Protein AF-0000000066671070 (afdb_homodimer)

Nearest PDB structures (foldseek):
  2g7l-assembly1_A-2  TM=8.120E-01  e=1.135E-11  Streptomyces coelicolor
  2hxo-assembly1_B  TM=8.431E-01  e=1.294E-08  Streptomyces coelicolor A3(2)
  3bqy-assembly1_A-2  TM=8.444E-01  e=3.445E-08  Streptomyces coelicolor A3(2)
  2hxo-assembly1_A  TM=8.166E-01  e=6.616E-08  Streptomyces coelicolor A3(2)
  5yej-assembly2_B  TM=8.588E-01  e=3.818E-06  Mycolicibacterium smegmatis MC2 155

Radius of gyration: 25.03 Å; Cα contacts (8 Å, |Δi|>4): 519; chains: 2; bounding box: 73×74×79 Å

Organism: Nocardia brasiliensis (strain ATCC 700358 / HUJEG-1) (NCBI:txid1133849)

Structure (mmCIF, N/CA/C/O backbone):
data_AF-0000000066671070-model_v1
#
loop_
_entity.id
_entity.type
_entity.pdbx_description
1 polymer 'TetR family transcriptional regulator'
#
loop_
_atom_site.group_PDB
_atom_site.id
_atom_site.type_symbol
_atom_site.label_atom_id
_atom_site.label_alt_id
_atom_site.label_comp_id
_atom_site.label_asym_id
_atom_site.label_entity_id
_atom_site.label_seq_id
_atom_site.pdbx_PDB_ins_code
_atom_site.Cartn_x
_atom_site.Cartn_y
_atom_site.Cartn_z
_atom_site.occupancy
_atom_site.B_iso_or_equiv
_atom_site.auth_seq_id
_atom_site.auth_comp_id
_atom_site.auth_asym_id
_atom_site.auth_atom_id
_atom_site.pdbx_PDB_model_num
ATOM 1 N N . MET A 1 1 ? -42.188 49.344 -19.531 1 42 1 MET A N 1
ATOM 2 C CA . MET A 1 1 ? -42.5 47.938 -19.25 1 42 1 MET A CA 1
ATOM 3 C C . MET A 1 1 ? -41.562 47.375 -18.188 1 42 1 MET A C 1
ATOM 5 O O . MET A 1 1 ? -40.344 47.281 -18.422 1 42 1 MET A O 1
ATOM 9 N N . ASN A 1 2 ? -41.812 47.438 -16.828 1 44.19 2 ASN A N 1
ATOM 10 C CA . ASN A 1 2 ? -41.125 47 -15.617 1 44.19 2 ASN A CA 1
ATOM 11 C C . ASN A 1 2 ? -40.875 45.5 -15.633 1 44.19 2 ASN A C 1
ATOM 13 O O . ASN A 1 2 ? -41.781 44.719 -15.812 1 44.19 2 ASN A O 1
ATOM 17 N N . GLU A 1 3 ? -39.688 44.969 -16.031 1 51.31 3 GLU A N 1
ATOM 18 C CA . GLU A 1 3 ? -39.312 43.594 -15.945 1 51.31 3 GLU A CA 1
ATOM 19 C C . GLU A 1 3 ? -39.625 43 -14.57 1 51.31 3 GLU A C 1
ATOM 21 O O . GLU A 1 3 ? -39.25 43.594 -13.547 1 51.31 3 GLU A O 1
ATOM 26 N N . ALA A 1 4 ? -40.688 42.25 -14.422 1 55.59 4 ALA A N 1
ATOM 27 C CA . ALA A 1 4 ? -41.125 41.562 -13.211 1 55.59 4 ALA A CA 1
ATOM 28 C C . ALA A 1 4 ? -39.969 40.875 -12.516 1 55.59 4 ALA A C 1
ATOM 30 O O . ALA A 1 4 ? -39.094 40.312 -13.172 1 55.59 4 ALA A O 1
ATOM 31 N N . PRO A 1 5 ? -39.625 41.156 -11.227 1 52.78 5 PRO A N 1
ATOM 32 C CA . PRO A 1 5 ? -38.531 40.5 -10.508 1 52.78 5 PRO A CA 1
ATOM 33 C C . PRO A 1 5 ? -38.625 38.969 -10.578 1 52.78 5 PRO A C 1
ATOM 35 O O . PRO A 1 5 ? -39.719 38.438 -10.672 1 52.78 5 PRO A O 1
ATOM 38 N N . VAL A 1 6 ? -37.75 38.281 -11.297 1 53.03 6 VAL A N 1
ATOM 39 C CA . VAL A 1 6 ? -37.625 36.812 -11.266 1 53.03 6 VAL A CA 1
ATOM 40 C C . VAL A 1 6 ? -37.844 36.312 -9.836 1 53.03 6 VAL A C 1
ATOM 42 O O . VAL A 1 6 ? -37.219 36.812 -8.898 1 53.03 6 VAL A O 1
ATOM 45 N N . SER A 1 7 ? -39.031 35.812 -9.516 1 53.34 7 SER A N 1
ATOM 46 C CA . SER A 1 7 ? -39.438 35.312 -8.203 1 53.34 7 SER A CA 1
ATOM 47 C C . SER A 1 7 ? -38.312 34.5 -7.574 1 53.34 7 SER A C 1
ATOM 49 O O . SER A 1 7 ? -37.656 33.688 -8.25 1 53.34 7 SER A O 1
ATOM 51 N N . ARG A 1 8 ? -37.688 34.875 -6.469 1 52.59 8 ARG A N 1
ATOM 52 C CA . ARG A 1 8 ? -36.719 34.188 -5.609 1 52.59 8 ARG A CA 1
ATOM 53 C C . ARG A 1 8 ? -37.094 32.719 -5.441 1 52.59 8 ARG A C 1
ATOM 55 O O . ARG A 1 8 ? -36.344 31.938 -4.863 1 52.59 8 ARG A O 1
ATOM 62 N N . ARG A 1 9 ? -38.344 32.406 -5.664 1 52.19 9 ARG A N 1
ATOM 63 C CA . ARG A 1 9 ? -38.781 31.016 -5.516 1 52.19 9 ARG A CA 1
ATOM 64 C C . ARG A 1 9 ? -38.156 30.125 -6.586 1 52.19 9 ARG A C 1
ATOM 66 O O . ARG A 1 9 ? -38.344 28.906 -6.57 1 52.19 9 ARG A O 1
ATOM 73 N N . ALA A 1 10 ? -37.719 30.672 -7.625 1 48.75 10 ALA A N 1
ATOM 74 C CA . ALA A 1 10 ? -37.25 29.891 -8.781 1 48.75 10 ALA A CA 1
ATOM 75 C C . ALA A 1 10 ? -35.812 29.469 -8.609 1 48.75 10 ALA A C 1
ATOM 77 O O . ALA A 1 10 ? -35.156 29.016 -9.562 1 48.75 10 ALA A O 1
ATOM 78 N N . ARG A 1 11 ? -35.219 29.875 -7.484 1 51.22 11 ARG A N 1
ATOM 79 C CA . ARG A 1 11 ? -33.875 29.344 -7.379 1 51.22 11 ARG A CA 1
ATOM 80 C C . ARG A 1 11 ? -33.875 27.828 -7.215 1 51.22 11 ARG A C 1
ATOM 82 O O . ARG A 1 11 ? -34.656 27.297 -6.418 1 51.22 11 ARG A O 1
ATOM 89 N N . PRO A 1 12 ? -33.438 27.047 -8.133 1 50.47 12 PRO A N 1
ATOM 90 C CA . PRO A 1 12 ? -33.438 25.594 -7.965 1 50.47 12 PRO A CA 1
ATOM 91 C C . PRO A 1 12 ? -33.125 25.156 -6.535 1 50.47 12 PRO A C 1
ATOM 93 O O . PRO A 1 12 ? -32.219 25.688 -5.918 1 50.47 12 PRO A O 1
ATOM 96 N N . ALA A 1 13 ? -34.125 24.766 -5.754 1 53.31 13 ALA A N 1
ATOM 97 C CA . ALA A 1 13 ? -33.969 24.266 -4.387 1 53.31 13 ALA A CA 1
ATOM 98 C C . ALA A 1 13 ? -32.688 23.453 -4.219 1 53.31 13 ALA A C 1
ATOM 100 O O . ALA A 1 13 ? -32.344 22.641 -5.074 1 53.31 13 ALA A O 1
ATOM 101 N N . LYS A 1 14 ? -31.766 24 -3.453 1 62.59 14 LYS A N 1
ATOM 102 C CA . LYS A 1 14 ? -30.562 23.266 -3.082 1 62.59 14 LYS A CA 1
ATOM 103 C C . LYS A 1 14 ? -30.891 21.828 -2.699 1 62.59 14 LYS A C 1
ATOM 105 O O . LYS A 1 14 ? -31.891 21.562 -2.041 1 62.59 14 LYS A O 1
ATOM 110 N N . ALA A 1 15 ? -30.406 20.859 -3.393 1 68 15 ALA A N 1
ATOM 111 C CA . ALA A 1 15 ? -30.625 19.453 -3.037 1 68 15 ALA A CA 1
ATOM 112 C C . ALA A 1 15 ? -30.562 19.25 -1.526 1 68 15 ALA A C 1
ATOM 114 O O . ALA A 1 15 ? -29.688 19.828 -0.857 1 68 15 ALA A O 1
ATOM 115 N N . PRO A 1 16 ? -31.609 18.641 -1.023 1 85.88 16 PRO A N 1
ATOM 116 C CA . PRO A 1 16 ? -31.578 18.375 0.415 1 85.88 16 PRO A CA 1
ATOM 117 C C . PRO A 1 16 ? -30.281 17.672 0.852 1 85.88 16 PRO A C 1
ATOM 119 O O . PRO A 1 16 ? -29.734 16.859 0.102 1 85.88 16 PRO A O 1
ATOM 122 N N . LEU A 1 17 ? -29.734 18.141 1.951 1 92.12 17 LEU A N 1
ATOM 123 C CA . LEU A 1 17 ? -28.547 17.531 2.527 1 92.12 17 LEU A CA 1
ATOM 124 C C . LEU A 1 17 ? -28.75 16.031 2.73 1 92.12 17 LEU A C 1
ATOM 126 O O . LEU A 1 17 ? -29.797 15.609 3.207 1 92.12 17 LEU A O 1
ATOM 130 N N . SER A 1 18 ? -27.859 15.273 2.213 1 95.5 18 SER A N 1
ATOM 131 C CA . SER A 1 18 ? -27.844 13.82 2.357 1 95.5 18 SER A CA 1
ATOM 132 C C . SER A 1 18 ? -26.422 13.289 2.459 1 95.5 18 SER A C 1
ATOM 134 O O . SER A 1 18 ? -25.469 14.008 2.178 1 95.5 18 SER A O 1
ATOM 136 N N . ARG A 1 19 ? -26.375 12.109 2.912 1 96.56 19 ARG A N 1
ATOM 137 C CA . ARG A 1 19 ? -25.062 11.445 3 1 96.56 19 ARG A CA 1
ATOM 138 C C . ARG A 1 19 ? -24.375 11.414 1.642 1 96.56 19 ARG A C 1
ATOM 140 O O . ARG A 1 19 ? -23.172 11.68 1.545 1 96.56 19 ARG A O 1
ATOM 147 N N . GLU A 1 20 ? -25.141 11.156 0.615 1 96.5 20 GLU A N 1
ATOM 148 C CA . GLU A 1 20 ? -24.594 11.055 -0.736 1 96.5 20 GLU A CA 1
ATOM 149 C C . GLU A 1 20 ? -24.062 12.406 -1.22 1 96.5 20 GLU A C 1
ATOM 151 O O . GLU A 1 20 ? -22.984 12.477 -1.806 1 96.5 20 GLU A O 1
ATOM 156 N N . VAL A 1 21 ? -24.734 13.398 -0.963 1 96.94 21 VAL A N 1
ATOM 157 C CA . VAL A 1 21 ? -24.344 14.742 -1.384 1 96.94 21 VAL A CA 1
ATOM 158 C C . VAL A 1 21 ? -23.047 15.141 -0.67 1 96.94 21 VAL A C 1
ATOM 160 O O . VAL A 1 21 ? -22.156 15.75 -1.273 1 96.94 21 VAL A O 1
ATOM 163 N N . ILE A 1 22 ? -22.969 14.812 0.598 1 97.94 22 ILE A N 1
ATOM 164 C CA . ILE A 1 22 ? -21.781 15.117 1.384 1 97.94 22 ILE A CA 1
ATOM 165 C C . ILE A 1 22 ? -20.578 14.383 0.797 1 97.94 22 ILE A C 1
ATOM 167 O O . ILE A 1 22 ? -19.516 14.977 0.607 1 97.94 22 ILE A O 1
ATOM 171 N N . ILE A 1 23 ? -20.781 13.148 0.462 1 98.19 23 ILE A N 1
ATOM 172 C CA . ILE A 1 23 ? -19.734 12.305 -0.09 1 98.19 23 ILE A CA 1
ATOM 173 C C . ILE A 1 23 ? -19.266 12.867 -1.436 1 98.19 23 ILE A C 1
ATOM 175 O O . ILE A 1 23 ? -18.078 13.031 -1.669 1 98.19 23 ILE A O 1
ATOM 179 N N . GLU A 1 24 ? -20.188 13.211 -2.277 1 97.88 24 GLU A N 1
ATOM 180 C CA . GLU A 1 24 ? -19.859 13.734 -3.604 1 97.88 24 GLU A CA 1
ATOM 181 C C . GLU A 1 24 ? -19.141 15.078 -3.51 1 97.88 24 GLU A C 1
ATOM 183 O O . GLU A 1 24 ? -18.234 15.359 -4.297 1 97.88 24 GLU A O 1
ATOM 188 N N . THR A 1 25 ? -19.594 15.867 -2.594 1 98.12 25 THR A N 1
ATOM 189 C CA . THR A 1 25 ? -18.922 17.141 -2.361 1 98.12 25 THR A CA 1
ATOM 190 C C . THR A 1 25 ? -17.484 16.922 -1.91 1 98.12 25 THR A C 1
ATOM 192 O O . THR A 1 25 ? -16.562 17.594 -2.389 1 98.12 25 THR A O 1
ATOM 195 N N . GLY A 1 26 ? -17.312 16 -0.975 1 98.31 26 GLY A N 1
ATOM 196 C CA . GLY A 1 26 ? -15.969 15.656 -0.544 1 98.31 26 GLY A CA 1
ATOM 197 C C . GLY A 1 26 ? -15.062 15.234 -1.688 1 98.31 26 GLY A C 1
ATOM 198 O O . GLY A 1 26 ? -13.922 15.688 -1.78 1 98.31 26 GLY A O 1
ATOM 199 N N . LEU A 1 27 ? -15.562 14.375 -2.545 1 98.19 27 LEU A N 1
ATOM 200 C CA . LEU A 1 27 ? -14.789 13.898 -3.691 1 98.19 27 LEU A CA 1
ATOM 201 C C . LEU A 1 27 ? -14.43 15.062 -4.617 1 98.19 27 LEU A C 1
ATOM 203 O O . LEU A 1 27 ? -13.312 15.117 -5.141 1 98.19 27 LEU A O 1
ATOM 207 N N . ARG A 1 28 ? -15.328 15.953 -4.832 1 97.56 28 ARG A N 1
ATOM 208 C CA . ARG A 1 28 ? -15.062 17.125 -5.656 1 97.56 28 ARG A CA 1
ATOM 209 C C . ARG A 1 28 ? -13.953 17.984 -5.055 1 97.56 28 ARG A C 1
ATOM 211 O O . ARG A 1 28 ? -13.07 18.453 -5.773 1 97.56 28 ARG A O 1
ATOM 218 N N . ILE A 1 29 ? -14.023 18.156 -3.756 1 97.69 29 ILE A N 1
ATOM 219 C CA . ILE A 1 29 ? -12.992 18.922 -3.061 1 97.69 29 ILE A CA 1
ATOM 220 C C . ILE A 1 29 ? -11.633 18.25 -3.246 1 97.69 29 ILE A C 1
ATOM 222 O O . ILE A 1 29 ? -10.633 18.922 -3.525 1 97.69 29 ILE A O 1
ATOM 226 N N . LEU A 1 30 ? -11.578 16.938 -3.117 1 95.88 30 LEU A N 1
ATOM 227 C CA . LEU A 1 30 ? -10.336 16.203 -3.332 1 95.88 30 LEU A CA 1
ATOM 228 C C . LEU A 1 30 ? -9.789 16.453 -4.734 1 95.88 30 LEU A C 1
ATOM 230 O O . LEU A 1 30 ? -8.594 16.703 -4.902 1 95.88 30 LEU A O 1
ATOM 234 N N . ASP A 1 31 ? -10.711 16.453 -5.672 1 95.19 31 ASP A N 1
ATOM 235 C CA . ASP A 1 31 ? -10.305 16.578 -7.07 1 95.19 31 ASP A CA 1
ATOM 236 C C . ASP A 1 31 ? -9.82 17.984 -7.387 1 95.19 31 ASP A C 1
ATOM 238 O O . ASP A 1 31 ? -8.891 18.172 -8.18 1 95.19 31 ASP A O 1
ATOM 242 N N . GLN A 1 32 ? -10.383 18.922 -6.746 1 94.94 32 GLN A N 1
ATOM 243 C CA . GLN A 1 32 ? -10.117 20.312 -7.074 1 94.94 32 GLN A CA 1
ATOM 244 C C . GLN A 1 32 ? -8.969 20.875 -6.227 1 94.94 32 GLN A C 1
ATOM 246 O O . GLN A 1 32 ? -8.109 21.594 -6.73 1 94.94 32 GLN A O 1
ATOM 251 N N . ASP A 1 33 ? -8.984 20.469 -4.902 1 94.81 33 ASP A N 1
ATOM 252 C CA . ASP A 1 33 ? -8.117 21.203 -3.986 1 94.81 33 ASP A CA 1
ATOM 253 C C . ASP A 1 33 ? -7.18 20.25 -3.244 1 94.81 33 ASP A C 1
ATOM 255 O O . ASP A 1 33 ? -6.293 20.703 -2.512 1 94.81 33 ASP A O 1
ATOM 259 N N . GLY A 1 34 ? -7.363 19 -3.42 1 92.94 34 GLY A N 1
ATOM 260 C CA . GLY A 1 34 ? -6.438 18.031 -2.838 1 92.94 34 GLY A CA 1
ATOM 261 C C . GLY A 1 34 ? -6.824 17.609 -1.435 1 92.94 34 GLY A C 1
ATOM 262 O O . GLY A 1 34 ? -7.809 18.109 -0.879 1 92.94 34 GLY A O 1
ATOM 263 N N . LEU A 1 35 ? -6.062 16.719 -0.903 1 92 35 LEU A N 1
ATOM 264 C CA . LEU A 1 35 ? -6.355 16.047 0.359 1 92 35 LEU A CA 1
ATOM 265 C C . LEU A 1 35 ? -6.301 17.016 1.523 1 92 35 LEU A C 1
ATOM 267 O O . LEU A 1 35 ? -7.125 16.953 2.436 1 92 35 LEU A O 1
ATOM 271 N N . ALA A 1 36 ? -5.387 17.922 1.535 1 88.12 36 ALA A N 1
ATOM 272 C CA . ALA A 1 36 ? -5.18 18.859 2.633 1 88.12 36 ALA A CA 1
ATOM 273 C C . ALA A 1 36 ? -6.375 19.797 2.779 1 88.12 36 ALA A C 1
ATOM 275 O O . ALA A 1 36 ? -6.66 20.281 3.879 1 88.12 36 ALA A O 1
ATOM 276 N N . ALA A 1 37 ? -7.098 19.969 1.772 1 95.19 37 ALA A N 1
ATOM 277 C CA . ALA A 1 37 ? -8.219 20.906 1.762 1 95.19 37 ALA A CA 1
ATOM 278 C C . ALA A 1 37 ? -9.492 20.25 2.275 1 95.19 37 ALA A C 1
ATOM 280 O O . ALA A 1 37 ? -10.477 20.922 2.578 1 95.19 37 ALA A O 1
ATOM 281 N N . LEU A 1 38 ? -9.484 18.938 2.316 1 96.75 38 LEU A N 1
ATOM 282 C CA . LEU A 1 38 ? -10.695 18.219 2.709 1 96.75 38 LEU A CA 1
ATOM 283 C C . LEU A 1 38 ? -10.883 18.266 4.223 1 96.75 38 LEU A C 1
ATOM 285 O O . LEU A 1 38 ? -10.242 17.5 4.953 1 96.75 38 LEU A O 1
ATOM 289 N N . THR A 1 39 ? -11.719 19.109 4.695 1 96.38 39 THR A N 1
ATOM 290 C CA . THR A 1 39 ? -12.141 19.203 6.09 1 96.38 39 THR A CA 1
ATOM 291 C C . THR A 1 39 ? -13.664 19.234 6.195 1 96.38 39 THR A C 1
ATOM 293 O O . THR A 1 39 ? -14.352 19.562 5.227 1 96.38 39 THR A O 1
ATOM 296 N N . MET A 1 40 ? -14.125 18.875 7.391 1 96.81 40 MET A N 1
ATOM 297 C CA . MET A 1 40 ? -15.57 18.938 7.602 1 96.81 40 MET A CA 1
ATOM 298 C C . MET A 1 40 ? -16.078 20.359 7.422 1 96.81 40 MET A C 1
ATOM 300 O O . MET A 1 40 ? -17.156 20.578 6.855 1 96.81 40 MET A O 1
ATOM 304 N N . ARG A 1 41 ? -15.297 21.312 7.824 1 96.75 41 ARG A N 1
ATOM 305 C CA . ARG A 1 41 ? -15.656 22.719 7.688 1 96.75 41 ARG A CA 1
ATOM 306 C C . ARG A 1 41 ? -15.734 23.125 6.219 1 96.75 41 ARG A C 1
ATOM 308 O O . ARG A 1 41 ? -16.672 23.812 5.805 1 96.75 41 ARG A O 1
ATOM 315 N N . ARG A 1 42 ? -14.781 22.703 5.449 1 97.38 42 ARG A N 1
ATOM 316 C CA . ARG A 1 42 ? -14.75 23.016 4.023 1 97.38 42 ARG A CA 1
ATOM 317 C C . ARG A 1 42 ? -15.953 22.422 3.305 1 97.38 42 ARG A C 1
ATOM 319 O O . ARG A 1 42 ? -16.562 23.062 2.441 1 97.38 42 ARG A O 1
ATOM 326 N N . VAL A 1 43 ? -16.25 21.188 3.607 1 98 43 VAL A N 1
ATOM 327 C CA . VAL A 1 43 ? -17.406 20.516 3.002 1 98 43 VAL A CA 1
ATOM 328 C C . VAL A 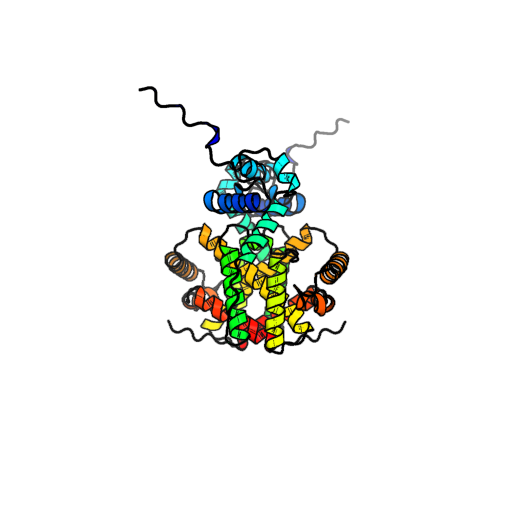1 43 ? -18.672 21.281 3.33 1 98 43 VAL A C 1
ATOM 330 O O . VAL A 1 43 ? -19.5 21.531 2.447 1 98 43 VAL A O 1
ATOM 333 N N . ALA A 1 44 ? -18.828 21.625 4.59 1 97.5 44 ALA A N 1
ATOM 334 C CA . ALA A 1 44 ? -20 22.391 5.02 1 97.5 44 ALA A CA 1
ATOM 335 C C . ALA A 1 44 ? -20.094 23.719 4.258 1 97.5 44 ALA A C 1
ATOM 337 O O . ALA A 1 44 ? -21.188 24.094 3.809 1 97.5 44 ALA A O 1
ATOM 338 N N . GLN A 1 45 ? -19 24.375 4.121 1 96.94 45 GLN A N 1
ATOM 339 C CA . GLN A 1 45 ? -18.953 25.641 3.395 1 96.94 45 GLN A CA 1
ATOM 340 C C . GLN A 1 45 ? -19.406 25.469 1.947 1 96.94 45 GLN A C 1
ATOM 342 O O . GLN A 1 45 ? -20.203 26.25 1.437 1 96.94 45 GLN A O 1
ATOM 347 N N . ASP A 1 46 ? -18.953 24.453 1.34 1 96.44 46 ASP A N 1
ATOM 348 C CA . ASP A 1 46 ? -19.297 24.203 -0.058 1 96.44 46 ASP A CA 1
ATOM 349 C C . ASP A 1 46 ? -20.781 23.875 -0.216 1 96.44 46 ASP A C 1
ATOM 351 O O . ASP A 1 46 ? -21.359 24.125 -1.27 1 96.44 46 ASP A O 1
ATOM 355 N N . LEU A 1 47 ? -21.328 23.312 0.775 1 96.44 47 LEU A N 1
ATOM 356 C CA . LEU A 1 47 ? -22.734 22.953 0.748 1 96.44 47 LEU A CA 1
ATOM 357 C C . LEU A 1 47 ? -23.609 24.078 1.321 1 96.44 47 LEU A C 1
ATOM 359 O O . LEU A 1 47 ? -24.812 23.922 1.447 1 96.44 47 LEU A O 1
ATOM 363 N N . ASP A 1 48 ? -22.953 25.141 1.71 1 95.31 48 ASP A N 1
ATOM 364 C CA . ASP A 1 48 ? -23.625 26.312 2.27 1 95.31 48 ASP A CA 1
ATOM 365 C C . ASP A 1 48 ? -24.469 25.922 3.484 1 95.31 48 ASP A C 1
ATOM 367 O O . ASP A 1 48 ? -25.656 26.234 3.545 1 95.31 48 ASP A O 1
ATOM 371 N N . THR A 1 49 ? -23.859 25.172 4.301 1 94.31 49 THR A N 1
ATOM 372 C CA . THR A 1 49 ? -24.484 24.75 5.551 1 94.31 49 THR A CA 1
ATOM 373 C C . THR A 1 49 ? -23.469 24.797 6.695 1 94.31 49 THR A C 1
ATOM 375 O O . THR A 1 49 ? -22.312 25.141 6.492 1 94.31 49 THR A O 1
ATOM 378 N N . GLY A 1 50 ? -23.906 24.609 7.941 1 90.69 50 GLY A N 1
ATOM 379 C CA . GLY A 1 50 ? -23 24.531 9.086 1 90.69 50 GLY A CA 1
ATOM 380 C C . GLY A 1 50 ? -22.438 23.141 9.312 1 90.69 50 GLY A C 1
ATOM 381 O O . GLY A 1 50 ? -23.062 22.141 8.953 1 90.69 50 GLY A O 1
ATOM 382 N N . ALA A 1 51 ? -21.266 23.047 9.969 1 89.31 51 ALA A N 1
ATOM 383 C CA . ALA A 1 51 ? -20.578 21.781 10.195 1 89.31 51 ALA A CA 1
ATOM 384 C C . ALA A 1 51 ? -21.438 20.844 11.039 1 89.31 51 ALA A C 1
ATOM 386 O O . ALA A 1 51 ? -21.391 19.625 10.859 1 89.31 51 ALA A O 1
ATOM 387 N N . ALA A 1 52 ? -22.234 21.375 11.859 1 92.12 52 ALA A N 1
ATOM 388 C CA . ALA A 1 52 ? -23.078 20.594 12.75 1 92.12 52 ALA A CA 1
ATOM 389 C C . ALA A 1 52 ? -24.078 19.766 11.961 1 92.12 52 ALA A C 1
ATOM 391 O O . ALA A 1 52 ? -24.422 18.641 12.359 1 92.12 52 ALA A O 1
ATOM 392 N N . SER A 1 53 ? -24.516 20.312 10.867 1 93.62 53 SER A N 1
ATOM 393 C CA . SER A 1 53 ? -25.5 19.641 10.031 1 93.62 53 SER A CA 1
ATOM 394 C C . SER A 1 53 ? -24.922 18.375 9.398 1 93.62 53 SER A C 1
ATOM 396 O O . SER A 1 53 ? -25.656 17.453 9.07 1 93.62 53 SER A O 1
ATOM 398 N N . LEU A 1 54 ? -23.594 18.344 9.164 1 96.25 54 LEU A N 1
ATOM 399 C CA . LEU A 1 54 ? -22.922 17.203 8.531 1 96.25 54 LEU A CA 1
ATOM 400 C C . LEU A 1 54 ? -22.844 16.031 9.5 1 96.25 54 LEU A C 1
ATOM 402 O O . LEU A 1 54 ? -22.922 14.875 9.078 1 96.25 54 LEU A O 1
ATOM 406 N N . TYR A 1 55 ? -22.781 16.281 10.773 1 95.19 55 TYR A N 1
ATOM 407 C CA . TYR A 1 55 ? -22.469 15.289 11.797 1 95.19 55 TYR A CA 1
ATOM 408 C C . TYR A 1 55 ? -23.625 14.328 12 1 95.19 55 TYR A C 1
ATOM 410 O O . TYR A 1 55 ? -23.469 13.258 12.586 1 95.19 55 TYR A O 1
ATOM 418 N N . VAL A 1 56 ? -24.797 14.688 11.5 1 94.56 56 VAL A N 1
ATOM 419 C CA . VAL A 1 56 ? -25.938 13.781 11.5 1 94.56 56 VAL A CA 1
ATOM 420 C C . VAL A 1 56 ? -25.672 12.609 10.562 1 94.56 56 VAL A C 1
ATOM 422 O O . VAL A 1 56 ? -26.125 11.492 10.812 1 94.56 56 VAL A O 1
ATOM 425 N N . TYR A 1 57 ? -24.891 12.922 9.547 1 96.62 57 TYR A N 1
ATOM 426 C CA . TYR A 1 57 ? -24.688 11.945 8.477 1 96.62 57 TYR A CA 1
ATOM 427 C C . TYR A 1 57 ? -23.281 11.344 8.539 1 96.62 57 TYR A C 1
ATOM 429 O O . TYR A 1 57 ? -23.078 10.203 8.133 1 96.62 57 TYR A O 1
ATOM 437 N N . ILE A 1 58 ? -22.312 12.156 8.922 1 97.19 58 ILE A N 1
ATOM 438 C CA . ILE A 1 58 ? -20.906 11.805 8.922 1 97.19 58 ILE A CA 1
ATOM 439 C C . ILE A 1 58 ? -20.266 12.211 10.25 1 97.19 58 ILE A C 1
ATOM 441 O O . ILE A 1 58 ? -20.312 13.383 10.633 1 97.19 58 ILE A O 1
ATOM 445 N N . ALA A 1 59 ? -19.594 11.305 10.898 1 96.31 59 ALA A N 1
ATOM 446 C CA . ALA A 1 59 ? -19.141 11.531 12.266 1 96.31 59 ALA A CA 1
ATOM 447 C C . ALA A 1 59 ? -17.922 12.438 12.297 1 96.31 59 ALA A C 1
ATOM 449 O O . ALA A 1 59 ? -17.75 13.227 13.227 1 96.31 59 ALA A O 1
ATOM 450 N N . ASN A 1 60 ? -17.016 12.281 11.406 1 95.69 60 ASN A N 1
ATOM 451 C CA . ASN A 1 60 ? -15.75 13.008 11.328 1 95.69 60 ASN A CA 1
ATOM 452 C C . ASN A 1 60 ? -15.078 12.828 9.969 1 95.69 60 ASN A C 1
ATOM 454 O O . ASN A 1 60 ? -15.641 12.18 9.078 1 95.69 60 ASN A O 1
ATOM 458 N N . ARG A 1 61 ? -13.992 13.328 9.781 1 95.31 61 ARG A N 1
ATOM 459 C CA . ARG A 1 61 ? -13.273 13.289 8.516 1 95.31 61 ARG A CA 1
ATOM 460 C C . ARG A 1 61 ? -12.922 11.859 8.125 1 95.31 61 ARG A C 1
ATOM 462 O O . ARG A 1 61 ? -12.992 11.492 6.949 1 95.31 61 ARG A O 1
ATOM 469 N N . ASP A 1 62 ? -12.492 11.086 9.078 1 93.31 62 ASP A N 1
ATOM 470 C CA . ASP A 1 62 ? -12.164 9.695 8.797 1 93.31 62 ASP A CA 1
ATOM 471 C C . ASP A 1 62 ? -13.383 8.93 8.281 1 93.31 62 ASP A C 1
ATOM 473 O O . ASP A 1 62 ? -13.273 8.125 7.352 1 93.31 62 ASP A O 1
ATOM 477 N N . ASP A 1 63 ? -14.469 9.172 8.922 1 96.06 63 ASP A N 1
ATOM 478 C CA . ASP A 1 63 ? -15.719 8.578 8.461 1 96.06 63 ASP A CA 1
ATOM 479 C C . ASP A 1 63 ? -16.047 9.031 7.043 1 96.06 63 ASP A C 1
ATOM 481 O O . ASP A 1 63 ? -16.484 8.227 6.219 1 96.06 63 ASP A O 1
ATOM 485 N N . LEU A 1 64 ? -15.852 10.289 6.77 1 97.44 64 LEU A N 1
ATOM 486 C CA . LEU A 1 64 ? -16.094 10.82 5.43 1 97.44 64 LEU A CA 1
ATOM 487 C C . LEU A 1 64 ? -15.188 10.141 4.41 1 97.44 64 LEU A C 1
ATOM 489 O O . LEU A 1 64 ? -15.648 9.719 3.348 1 97.44 64 LEU A O 1
ATOM 493 N N . MET A 1 65 ? -13.93 9.984 4.723 1 96.94 65 MET A N 1
ATOM 494 C CA . MET A 1 65 ? -12.977 9.328 3.824 1 96.94 65 MET A CA 1
ATOM 495 C C . MET A 1 65 ? -13.383 7.887 3.553 1 96.94 65 MET A C 1
ATOM 497 O O . MET A 1 65 ? -13.344 7.43 2.408 1 96.94 65 MET A O 1
ATOM 501 N N . ALA A 1 66 ? -13.773 7.211 4.586 1 96.88 66 ALA A N 1
ATOM 502 C CA . ALA A 1 66 ? -14.219 5.828 4.441 1 96.88 66 ALA A CA 1
ATOM 503 C C . ALA A 1 66 ? -15.453 5.742 3.557 1 96.88 66 ALA A C 1
ATOM 505 O O . ALA A 1 66 ? -15.57 4.848 2.717 1 96.88 66 ALA A O 1
ATOM 506 N N . ALA A 1 67 ? -16.328 6.652 3.797 1 97.62 67 ALA A N 1
ATOM 507 C CA . ALA A 1 67 ? -17.547 6.691 2.996 1 97.62 67 ALA A CA 1
ATOM 508 C C . ALA A 1 67 ? -17.234 6.98 1.531 1 97.62 67 ALA A C 1
ATOM 510 O O . ALA A 1 67 ? -17.844 6.398 0.632 1 97.62 67 ALA A O 1
ATOM 511 N N . MET A 1 68 ? -16.344 7.852 1.306 1 98.06 68 MET A N 1
ATOM 512 C CA . MET A 1 68 ? -15.93 8.172 -0.056 1 98.06 68 MET A CA 1
ATOM 513 C C . MET A 1 68 ? -15.281 6.969 -0.728 1 98.06 68 MET A C 1
ATOM 515 O O . MET A 1 68 ? -15.539 6.688 -1.898 1 98.06 68 MET A O 1
ATOM 519 N N . LEU A 1 69 ? -14.414 6.242 -0.01 1 98.06 69 LEU A N 1
ATOM 520 C CA . LEU A 1 69 ? -13.844 5.004 -0.536 1 98.06 69 LEU A CA 1
ATOM 521 C C . LEU A 1 69 ? -14.945 4.031 -0.945 1 98.06 69 LEU A C 1
ATOM 523 O O . LEU A 1 69 ? -14.93 3.508 -2.062 1 98.06 69 LEU A O 1
ATOM 527 N N . ASP A 1 70 ? -15.828 3.855 -0.054 1 98.25 70 ASP A N 1
ATOM 528 C CA . ASP A 1 70 ? -16.891 2.885 -0.346 1 98.25 70 ASP A CA 1
ATOM 529 C C . ASP A 1 70 ? -17.734 3.336 -1.533 1 98.25 70 ASP A C 1
ATOM 531 O O . ASP A 1 70 ? -18.141 2.514 -2.354 1 98.25 70 ASP A O 1
ATOM 535 N N . HIS A 1 71 ? -18 4.602 -1.566 1 98.06 71 HIS A N 1
ATOM 536 C CA . HIS A 1 71 ? -18.766 5.164 -2.674 1 98.06 71 HIS A CA 1
ATOM 537 C C . HIS A 1 71 ? -18.078 4.891 -4.012 1 98.06 71 HIS A C 1
ATOM 539 O O . HIS A 1 71 ? -18.719 4.422 -4.957 1 98.06 71 HIS A O 1
ATOM 545 N N . VAL A 1 72 ? -16.812 5.109 -4.102 1 98.06 72 VAL A N 1
ATOM 546 C CA . VAL A 1 72 ? -16.125 4.945 -5.379 1 98.06 72 VAL A CA 1
ATOM 547 C C . VAL A 1 72 ? -16.047 3.461 -5.738 1 98.06 72 VAL A C 1
ATOM 549 O O . VAL A 1 72 ? -16.078 3.1 -6.914 1 98.06 72 VAL A O 1
ATOM 552 N N . LEU A 1 73 ? -15.938 2.59 -4.746 1 98.19 73 LEU A N 1
ATOM 553 C CA . LEU A 1 73 ? -15.938 1.153 -5 1 98.19 73 LEU A CA 1
ATOM 554 C C . LEU A 1 73 ? -17.25 0.708 -5.637 1 98.19 73 LEU A C 1
ATOM 556 O O . LEU A 1 73 ? -17.297 -0.336 -6.289 1 98.19 73 LEU A O 1
ATOM 560 N N . GLY A 1 74 ? -18.266 1.461 -5.41 1 97.75 74 GLY A N 1
ATOM 561 C CA . GLY A 1 74 ? -19.562 1.178 -6.031 1 97.75 74 GLY A CA 1
ATOM 562 C C . GLY A 1 74 ? -19.547 1.372 -7.539 1 97.75 74 GLY A C 1
ATOM 563 O O . GLY A 1 74 ? -20.469 0.938 -8.227 1 97.75 74 GLY A O 1
ATOM 564 N N . MET A 1 75 ? -18.547 1.96 -8.039 1 97.19 75 MET A N 1
ATOM 565 C CA . MET A 1 75 ? -18.453 2.266 -9.461 1 97.19 75 MET A CA 1
ATOM 566 C C . MET A 1 75 ? -17.719 1.154 -10.211 1 97.19 75 MET A C 1
ATOM 568 O O . MET A 1 75 ? -17.547 1.229 -11.43 1 97.19 75 MET A O 1
ATOM 572 N N . ILE A 1 76 ? -17.25 0.154 -9.508 1 97.56 76 ILE A N 1
ATOM 573 C CA . ILE A 1 76 ? -16.562 -0.968 -10.133 1 97.56 76 ILE A CA 1
ATOM 574 C C . ILE A 1 76 ? -17.469 -1.647 -11.141 1 97.56 76 ILE A C 1
ATOM 576 O O . ILE A 1 76 ? -18.641 -1.939 -10.836 1 97.56 76 ILE A O 1
ATOM 580 N N . GLU A 1 77 ? -16.984 -1.823 -12.281 1 91.31 77 GLU A N 1
ATOM 581 C CA . GLU A 1 77 ? -17.703 -2.537 -13.328 1 91.31 77 GLU A CA 1
ATOM 582 C C . GLU A 1 77 ? -17.641 -4.047 -13.109 1 91.31 77 GLU A C 1
ATOM 584 O O . GLU A 1 77 ? -16.594 -4.586 -12.766 1 91.31 77 GLU A O 1
ATOM 589 N N . GLN A 1 78 ? -18.766 -4.641 -13.227 1 86.88 78 GLN A N 1
ATOM 590 C CA . GLN A 1 78 ? -18.812 -6.098 -13.133 1 86.88 78 GLN A CA 1
ATOM 591 C C . GLN A 1 78 ? -18.5 -6.746 -14.477 1 86.88 78 GLN A C 1
ATOM 593 O O . GLN A 1 78 ? -19.219 -6.543 -15.453 1 86.88 78 GLN A O 1
ATOM 598 N N . PRO A 1 79 ? -17.406 -7.43 -14.461 1 86.88 79 PRO A N 1
ATOM 599 C CA . PRO A 1 79 ? -17.078 -8.086 -15.727 1 86.88 79 PRO A CA 1
ATOM 600 C C . PRO A 1 79 ? -18.094 -9.156 -16.125 1 86.88 79 PRO A C 1
ATOM 602 O O . PRO A 1 79 ? -18.625 -9.859 -15.25 1 86.88 79 PRO A O 1
ATOM 605 N N . ALA A 1 80 ? -18.531 -8.992 -17.406 1 81.12 80 ALA A N 1
ATOM 606 C CA . ALA A 1 80 ? -19.438 -10.016 -17.922 1 81.12 80 ALA A CA 1
ATOM 607 C C . ALA A 1 80 ? -18.734 -10.914 -18.938 1 81.12 80 ALA A C 1
ATOM 609 O O . ALA A 1 80 ? -17.906 -10.438 -19.703 1 81.12 80 ALA A O 1
ATOM 610 N N . GLY A 1 81 ? -18.891 -12.258 -18.734 1 88.94 81 GLY A N 1
ATOM 611 C CA . GLY A 1 81 ? -18.406 -13.234 -19.703 1 88.94 81 GLY A CA 1
ATOM 612 C C . GLY A 1 81 ? -16.953 -13.617 -19.484 1 88.94 81 GLY A C 1
ATOM 613 O O . GLY A 1 81 ? -16.297 -13.062 -18.609 1 88.94 81 GLY A O 1
ATOM 614 N N . GLY A 1 82 ? -16.531 -14.664 -20.047 1 94.88 82 GLY A N 1
ATOM 615 C CA . GLY A 1 82 ? -15.164 -15.156 -19.969 1 94.88 82 GLY A CA 1
ATOM 616 C C . GLY A 1 82 ? -14.938 -16.109 -18.828 1 94.88 82 GLY A C 1
ATOM 617 O O . GLY A 1 82 ? -15.883 -16.5 -18.141 1 94.88 82 GLY A O 1
ATOM 618 N N . THR A 1 83 ? -13.68 -16.516 -18.641 1 97.56 83 THR A N 1
ATOM 619 C CA . THR A 1 83 ? -13.297 -17.422 -17.562 1 97.56 83 THR A CA 1
ATOM 620 C C . THR A 1 83 ? -13.242 -16.703 -16.234 1 97.56 83 THR A C 1
ATOM 622 O O . THR A 1 83 ? -13.25 -15.461 -16.188 1 97.56 83 THR A O 1
ATOM 625 N N . TRP A 1 84 ? -13.227 -17.422 -15.203 1 97.5 84 TRP A N 1
ATOM 626 C CA . TRP A 1 84 ? -13.102 -16.828 -13.875 1 97.5 84 TRP A CA 1
ATOM 627 C C . TRP A 1 84 ? -11.844 -15.984 -13.773 1 97.5 84 TRP A C 1
ATOM 629 O O . TRP A 1 84 ? -11.852 -14.922 -13.141 1 97.5 84 TRP A O 1
ATOM 639 N N . ARG A 1 85 ? -10.805 -16.469 -14.398 1 97.38 85 ARG A N 1
ATOM 640 C CA . ARG A 1 85 ? -9.531 -15.75 -14.352 1 97.38 85 ARG A CA 1
ATOM 641 C C . ARG A 1 85 ? -9.633 -14.398 -15.047 1 97.38 85 ARG A C 1
ATOM 643 O O . ARG A 1 85 ? -9.172 -13.383 -14.523 1 97.38 85 ARG A O 1
ATOM 650 N N . GLU A 1 86 ? -10.227 -14.359 -16.219 1 96.88 86 GLU A N 1
ATOM 651 C CA . GLU A 1 86 ? -10.414 -13.117 -16.969 1 96.88 86 GLU A CA 1
ATOM 652 C C . GLU A 1 86 ? -11.297 -12.141 -16.188 1 96.88 86 GLU A C 1
ATOM 654 O O . GLU A 1 86 ? -11.016 -10.938 -16.156 1 96.88 86 GLU A O 1
ATOM 659 N N . ARG A 1 87 ? -12.297 -12.664 -15.57 1 97.81 87 ARG A N 1
ATOM 660 C CA . ARG A 1 87 ? -13.203 -11.828 -14.789 1 97.81 87 ARG A CA 1
ATOM 661 C C . ARG A 1 87 ? -12.516 -11.289 -13.539 1 97.81 87 ARG A C 1
ATOM 663 O O . ARG A 1 87 ? -12.734 -10.141 -13.156 1 97.81 87 ARG A O 1
ATOM 670 N N . LEU A 1 88 ? -11.68 -12.117 -12.891 1 97.94 88 LEU A N 1
ATOM 671 C CA . LEU A 1 88 ? -10.93 -11.656 -11.727 1 97.94 88 LEU A CA 1
ATOM 672 C C . LEU A 1 88 ? -9.961 -10.539 -12.102 1 97.94 88 LEU A C 1
ATOM 674 O O . LEU A 1 88 ? -9.867 -9.531 -11.406 1 97.94 88 LEU A O 1
ATOM 678 N N . VAL A 1 89 ? -9.281 -10.695 -13.203 1 97.19 89 VAL A N 1
ATOM 679 C CA . VAL A 1 89 ? -8.336 -9.688 -13.68 1 97.19 89 VAL A CA 1
ATOM 680 C C . VAL A 1 89 ? -9.07 -8.383 -13.977 1 97.19 89 VAL A C 1
ATOM 682 O O . VAL A 1 89 ? -8.641 -7.312 -13.547 1 97.19 89 VAL A O 1
ATOM 685 N N . ALA A 1 90 ? -10.188 -8.438 -14.633 1 97 90 ALA A N 1
ATOM 686 C CA . ALA A 1 90 ? -10.977 -7.254 -14.961 1 97 90 ALA A CA 1
ATOM 687 C C . ALA A 1 90 ? -11.484 -6.566 -13.695 1 97 90 ALA A C 1
ATOM 689 O O . ALA A 1 90 ? -11.477 -5.34 -13.602 1 97 90 ALA A O 1
ATOM 690 N N . LEU A 1 91 ? -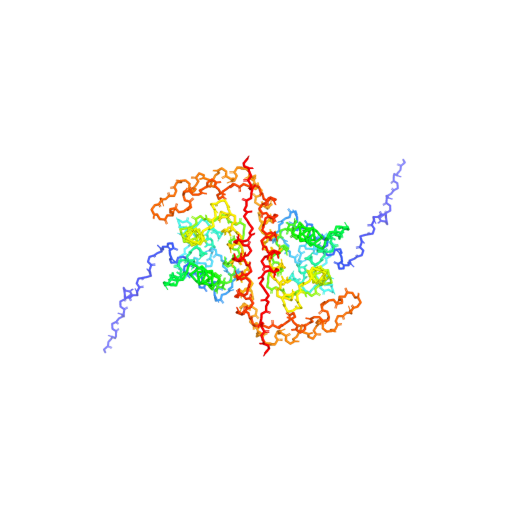11.922 -7.375 -12.758 1 97.81 91 LEU A N 1
ATOM 691 C CA . LEU A 1 91 ? -12.422 -6.855 -11.492 1 97.81 91 LEU A CA 1
ATOM 692 C C . LEU A 1 91 ? -11.328 -6.098 -10.742 1 97.81 91 LEU A C 1
ATOM 694 O O . LEU A 1 91 ? -11.555 -4.977 -10.281 1 97.81 91 LEU A O 1
ATOM 698 N N . VAL A 1 92 ? -10.148 -6.711 -10.648 1 97.94 92 VAL A N 1
ATOM 699 C CA . VAL A 1 92 ? -9.023 -6.105 -9.945 1 97.94 92 VAL A CA 1
ATOM 700 C C . VAL A 1 92 ? -8.609 -4.812 -10.648 1 97.94 92 VAL A C 1
ATOM 702 O O . VAL A 1 92 ? -8.414 -3.781 -10 1 97.94 92 VAL A O 1
ATOM 705 N N . HIS A 1 93 ? -8.562 -4.801 -11.953 1 96.69 93 HIS A N 1
ATOM 706 C CA . HIS A 1 93 ? -8.195 -3.604 -12.703 1 96.69 93 HIS A CA 1
ATOM 707 C C . HIS A 1 93 ? -9.219 -2.492 -12.492 1 96.69 93 HIS A C 1
ATOM 709 O O . HIS A 1 93 ? -8.852 -1.327 -12.32 1 96.69 93 HIS A O 1
ATOM 715 N N . SER A 1 94 ? -10.461 -2.85 -12.547 1 97.44 94 SER A N 1
ATOM 716 C CA . SER A 1 94 ? -11.508 -1.861 -12.328 1 97.44 94 SER A CA 1
ATOM 717 C C . SER A 1 94 ? -11.43 -1.265 -10.93 1 97.44 94 SER A C 1
ATOM 719 O O . SER A 1 94 ? -11.594 -0.055 -10.758 1 97.44 94 SER A O 1
ATOM 721 N N . ALA A 1 95 ? -11.195 -2.119 -9.945 1 98.06 95 ALA A N 1
ATOM 722 C CA . ALA A 1 95 ? -11.078 -1.654 -8.57 1 98.06 95 ALA A CA 1
ATOM 723 C C . ALA A 1 95 ? -9.914 -0.675 -8.414 1 98.06 95 ALA A C 1
ATOM 725 O O . ALA A 1 95 ? -10.062 0.375 -7.785 1 98.06 95 ALA A O 1
ATOM 726 N N . ILE A 1 96 ? -8.758 -1.017 -9.031 1 97.44 96 ILE A N 1
ATOM 727 C CA . ILE A 1 96 ? -7.598 -0.135 -8.984 1 97.44 96 ILE A CA 1
ATOM 728 C C . ILE A 1 96 ? -7.934 1.198 -9.648 1 97.44 96 ILE A C 1
ATOM 730 O O . ILE A 1 96 ? -7.621 2.264 -9.109 1 97.44 96 ILE A O 1
ATOM 734 N N . ALA A 1 97 ? -8.602 1.165 -10.734 1 96.5 97 ALA A N 1
ATOM 735 C CA . ALA A 1 97 ? -8.938 2.369 -11.484 1 96.5 97 ALA A CA 1
ATOM 736 C C . ALA A 1 97 ? -9.828 3.301 -10.672 1 96.5 97 ALA A C 1
ATOM 738 O O . ALA A 1 97 ? -9.578 4.504 -10.594 1 96.5 97 ALA A O 1
ATOM 739 N N . VAL A 1 98 ? -10.812 2.779 -10.031 1 97.44 98 VAL A N 1
ATOM 740 C CA . VAL A 1 98 ? -11.758 3.637 -9.328 1 97.44 98 VAL A CA 1
ATOM 741 C C . VAL A 1 98 ? -11.125 4.168 -8.039 1 97.44 98 VAL A C 1
ATOM 743 O O . VAL A 1 98 ? -11.359 5.312 -7.652 1 97.44 98 VAL A O 1
ATOM 746 N N . MET A 1 99 ? -10.344 3.355 -7.387 1 97.25 99 MET A N 1
ATOM 747 C CA . MET A 1 99 ? -9.727 3.756 -6.125 1 97.25 99 MET A CA 1
ATOM 748 C C . MET A 1 99 ? -8.625 4.789 -6.363 1 97.25 99 MET A C 1
ATOM 750 O O . MET A 1 99 ? -8.273 5.547 -5.453 1 97.25 99 MET A O 1
ATOM 754 N N . SER A 1 100 ? -8.039 4.812 -7.527 1 96.19 100 SER A N 1
ATOM 755 C CA . SER A 1 100 ? -6.887 5.672 -7.789 1 96.19 100 SER A CA 1
ATOM 756 C C . SER A 1 100 ? -7.324 7.059 -8.25 1 96.19 100 SER A C 1
ATOM 758 O O . SER A 1 100 ? -6.508 7.977 -8.328 1 96.19 100 SER A O 1
ATOM 760 N N . ARG A 1 101 ? -8.547 7.258 -8.484 1 95.25 101 ARG A N 1
ATOM 761 C CA . ARG A 1 101 ? -9.039 8.445 -9.164 1 95.25 101 ARG A CA 1
ATOM 762 C C . ARG A 1 101 ? -8.93 9.68 -8.266 1 95.25 101 ARG A C 1
ATOM 764 O O . ARG A 1 101 ? -8.781 10.797 -8.75 1 95.25 101 ARG A O 1
ATOM 771 N N . HIS A 1 102 ? -9.062 9.492 -6.984 1 95.25 102 HIS A N 1
ATOM 772 C CA . HIS A 1 102 ? -9.086 10.602 -6.043 1 95.25 102 HIS A CA 1
ATOM 773 C C . HIS A 1 102 ? -7.957 10.492 -5.027 1 95.25 102 HIS A C 1
ATOM 775 O O . HIS A 1 102 ? -7.785 9.445 -4.395 1 95.25 102 HIS A O 1
ATOM 781 N N . GLU A 1 103 ? -7.305 11.555 -4.887 1 93.62 103 GLU A N 1
ATOM 782 C CA . GLU A 1 103 ? -6.145 11.586 -4.004 1 93.62 103 GLU A CA 1
ATOM 783 C C . GLU A 1 103 ? -6.512 11.117 -2.598 1 93.62 103 GLU A C 1
ATOM 785 O O . GLU A 1 103 ? -7.488 11.586 -2.014 1 93.62 103 GLU A O 1
ATOM 790 N N . GLY A 1 104 ? -5.758 10.156 -2.119 1 93.06 104 GLY A N 1
ATOM 791 C CA . GLY A 1 104 ? -5.855 9.766 -0.72 1 93.06 104 GLY A CA 1
ATOM 792 C C . GLY A 1 104 ? -6.887 8.68 -0.469 1 93.06 104 GLY A C 1
ATOM 793 O O . GLY A 1 104 ? -6.887 8.055 0.591 1 93.06 104 GLY A O 1
ATOM 794 N N . VAL A 1 105 ? -7.773 8.414 -1.367 1 96 105 VAL A N 1
ATOM 795 C CA . VAL A 1 105 ? -8.898 7.516 -1.145 1 96 105 VAL A CA 1
ATOM 796 C C . VAL A 1 105 ? -8.406 6.078 -1.021 1 96 105 VAL A C 1
ATOM 798 O O . VAL A 1 105 ? -8.797 5.355 -0.104 1 96 105 VAL A O 1
ATOM 801 N N . ALA A 1 106 ? -7.48 5.652 -1.875 1 95.75 106 ALA A N 1
ATOM 802 C CA . ALA A 1 106 ? -6.957 4.289 -1.853 1 95.75 106 ALA A CA 1
ATOM 803 C C . ALA A 1 106 ? -6.277 3.982 -0.522 1 95.75 106 ALA A C 1
ATOM 805 O O . ALA A 1 106 ? -6.375 2.865 -0.008 1 95.75 106 ALA A O 1
ATOM 806 N N . LEU A 1 107 ? -5.656 4.918 0.07 1 92.25 107 LEU A N 1
ATOM 807 C CA . LEU A 1 107 ? -4.879 4.734 1.291 1 92.25 107 LEU A CA 1
ATOM 808 C C . LEU A 1 107 ? -5.793 4.422 2.473 1 92.25 107 LEU A C 1
ATOM 810 O O . LEU A 1 107 ? -5.352 3.824 3.459 1 92.25 107 LEU A O 1
ATOM 814 N N . VAL A 1 108 ? -7.031 4.832 2.416 1 92.56 108 VAL A N 1
ATOM 815 C CA . VAL A 1 108 ? -8 4.566 3.475 1 92.56 108 VAL A CA 1
ATOM 816 C C . VAL A 1 108 ? -8.141 3.062 3.682 1 92.56 108 VAL A C 1
ATOM 818 O O . VAL A 1 108 ? -8.336 2.6 4.809 1 92.56 108 VAL A O 1
ATOM 821 N N . ALA A 1 109 ? -7.922 2.357 2.633 1 93.31 109 ALA A N 1
ATOM 822 C CA . ALA A 1 109 ? -8.148 0.917 2.674 1 93.31 109 ALA A CA 1
ATOM 823 C C . ALA A 1 109 ? -6.973 0.192 3.316 1 93.31 109 ALA A C 1
ATOM 825 O O . ALA A 1 109 ? -7.105 -0.953 3.758 1 93.31 109 ALA A O 1
ATOM 826 N N . LEU A 1 110 ? -5.848 0.873 3.322 1 88.31 110 LEU A N 1
ATOM 827 C CA . LEU A 1 110 ? -4.672 0.205 3.871 1 88.31 110 LEU A CA 1
ATOM 828 C C . LEU A 1 110 ? -4.785 0.067 5.387 1 88.31 110 LEU A C 1
ATOM 830 O O . LEU A 1 110 ? -4.848 1.069 6.102 1 88.31 110 LEU A O 1
ATOM 834 N N . GLY A 1 111 ? -4.898 -1.11 5.93 1 79 111 GLY A N 1
ATOM 835 C CA . GLY A 1 111 ? -5 -1.356 7.355 1 79 111 GLY A CA 1
ATOM 836 C C . GLY A 1 111 ? -6.43 -1.32 7.867 1 79 111 GLY A C 1
ATOM 837 O O . GLY A 1 111 ? -6.66 -1.205 9.07 1 79 111 GLY A O 1
ATOM 838 N N . ALA A 1 112 ? -7.34 -1.251 6.949 1 82.69 112 ALA A N 1
ATOM 839 C CA . ALA A 1 112 ? -8.75 -1.25 7.336 1 82.69 112 ALA A CA 1
ATOM 840 C C . ALA A 1 112 ? -9.414 -2.574 6.973 1 82.69 112 ALA A C 1
ATOM 842 O O . ALA A 1 112 ? -9.109 -3.168 5.938 1 82.69 112 ALA A O 1
ATOM 843 N N . ILE A 1 113 ? -10.227 -2.971 7.812 1 85.25 113 ILE A N 1
ATOM 844 C CA . ILE A 1 113 ? -11.117 -4.078 7.496 1 85.25 113 ILE A CA 1
ATOM 845 C C . ILE A 1 113 ? -12.32 -3.561 6.707 1 85.25 113 ILE A C 1
ATOM 847 O O . ILE A 1 113 ? -13.008 -2.639 7.148 1 85.25 113 ILE A O 1
ATOM 851 N N . PRO A 1 114 ? -12.5 -4.117 5.59 1 88.56 114 PRO A N 1
ATOM 852 C CA . PRO A 1 114 ? -13.641 -3.648 4.805 1 88.56 114 PRO A CA 1
ATOM 853 C C . PRO A 1 114 ? -14.969 -3.83 5.535 1 88.56 114 PRO A C 1
ATOM 855 O O . PRO A 1 114 ? -15.297 -4.938 5.961 1 88.56 114 PRO A O 1
ATOM 858 N N . THR A 1 115 ? -15.734 -2.801 5.652 1 90.38 115 THR A N 1
ATOM 859 C CA . THR A 1 115 ? -17.031 -2.869 6.32 1 90.38 115 THR A CA 1
ATOM 860 C C . THR A 1 115 ? -18.109 -2.201 5.477 1 90.38 115 THR A C 1
ATOM 862 O O . THR A 1 115 ? -19.312 -2.4 5.719 1 90.38 115 THR A O 1
ATOM 865 N N . GLY A 1 116 ? -17.688 -1.429 4.551 1 95.19 116 GLY A N 1
ATOM 866 C CA . GLY A 1 116 ? -18.641 -0.793 3.666 1 95.19 116 GLY A CA 1
ATOM 867 C C . GLY A 1 116 ? -19.312 -1.767 2.713 1 95.19 116 GLY A C 1
ATOM 868 O O . GLY A 1 116 ? -18.719 -2.777 2.332 1 95.19 116 GLY A O 1
ATOM 869 N N . GLU A 1 117 ? -20.469 -1.399 2.283 1 96.88 117 GLU A N 1
ATOM 870 C CA . GLU A 1 117 ? -21.266 -2.281 1.438 1 96.88 117 GLU A CA 1
ATOM 871 C C . GLU A 1 117 ? -20.531 -2.629 0.148 1 96.88 117 GLU A C 1
ATOM 873 O O . GLU A 1 117 ? -20.484 -3.793 -0.252 1 96.88 117 GLU A O 1
ATOM 878 N N . ASN A 1 118 ? -19.969 -1.676 -0.469 1 97.94 118 ASN A N 1
ATOM 879 C CA . ASN A 1 118 ? -19.328 -1.902 -1.761 1 97.94 118 ASN A CA 1
ATOM 880 C C . ASN A 1 118 ? -17.984 -2.592 -1.603 1 97.94 118 ASN A C 1
ATOM 882 O O . ASN A 1 118 ? -17.578 -3.383 -2.457 1 97.94 118 ASN A O 1
ATOM 886 N N . ALA A 1 119 ? -17.234 -2.283 -0.55 1 97.75 119 ALA A N 1
ATOM 887 C CA . ALA A 1 119 ? -16 -2.994 -0.258 1 97.75 119 ALA A CA 1
ATOM 888 C C . ALA A 1 119 ? -16.266 -4.477 -0.008 1 97.75 119 ALA A C 1
ATOM 890 O O . ALA A 1 119 ? -15.531 -5.336 -0.509 1 97.75 119 ALA A O 1
ATOM 891 N N . LEU A 1 120 ? -17.297 -4.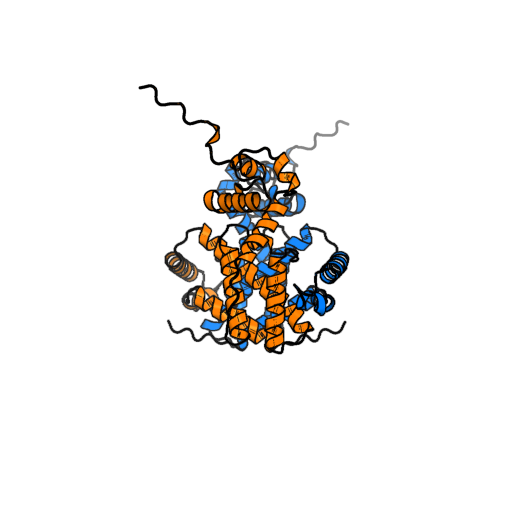762 0.718 1 97.88 120 LEU A N 1
ATOM 892 C CA . LEU A 1 120 ? -17.688 -6.141 1.002 1 97.88 120 LEU A CA 1
ATOM 893 C C . LEU A 1 120 ? -18.109 -6.859 -0.272 1 97.88 120 LEU A C 1
ATOM 895 O O . LEU A 1 120 ? -17.828 -8.039 -0.454 1 97.88 120 LEU A O 1
ATOM 899 N N . ALA A 1 121 ? -18.828 -6.141 -1.12 1 97.94 121 ALA A N 1
ATOM 900 C CA . ALA A 1 121 ? -19.219 -6.723 -2.398 1 97.94 121 ALA A CA 1
ATOM 901 C C . ALA A 1 121 ? -18 -7.098 -3.234 1 97.94 121 ALA A C 1
ATOM 903 O O . ALA A 1 121 ? -17.984 -8.148 -3.875 1 97.94 121 ALA A O 1
ATOM 904 N N . LEU A 1 122 ? -17 -6.254 -3.266 1 98.06 122 LEU A N 1
ATOM 905 C CA . LEU A 1 122 ? -15.766 -6.539 -3.979 1 98.06 122 LEU A CA 1
ATOM 906 C C . LEU A 1 122 ? -15.102 -7.797 -3.428 1 98.06 122 LEU A C 1
ATOM 908 O O . LEU A 1 122 ? -14.719 -8.688 -4.191 1 98.06 122 LEU A O 1
ATOM 912 N N . VAL A 1 123 ? -14.977 -7.875 -2.117 1 98.12 123 VAL A N 1
ATOM 913 C CA . VAL A 1 123 ? -14.375 -9.031 -1.462 1 98.12 123 VAL A CA 1
ATOM 914 C C . VAL A 1 123 ? -15.156 -10.289 -1.813 1 98.12 123 VAL A C 1
ATOM 916 O O . VAL A 1 123 ? -14.57 -11.305 -2.199 1 98.12 123 VAL A O 1
ATOM 919 N N . ASP A 1 124 ? -16.422 -10.172 -1.691 1 98.56 124 ASP A N 1
ATOM 920 C CA . ASP A 1 124 ? -17.297 -11.312 -1.957 1 98.56 124 ASP A CA 1
ATOM 921 C C . ASP A 1 124 ? -17.125 -11.805 -3.393 1 98.56 124 ASP A C 1
ATOM 923 O O . ASP A 1 124 ? -17.031 -13.016 -3.633 1 98.56 124 ASP A O 1
ATOM 927 N N . ARG A 1 125 ? -17.047 -10.93 -4.293 1 97.94 125 ARG A N 1
ATOM 928 C CA . ARG A 1 125 ? -16.891 -11.281 -5.699 1 97.94 125 ARG A CA 1
ATOM 929 C C . ARG A 1 125 ? -15.539 -11.93 -5.957 1 97.94 125 ARG A C 1
ATOM 931 O O . ARG A 1 125 ? -15.445 -12.891 -6.719 1 97.94 125 ARG A O 1
ATOM 938 N N . MET A 1 126 ? -14.508 -11.414 -5.398 1 98.5 126 MET A N 1
ATOM 939 C CA . MET A 1 126 ? -13.195 -12.023 -5.555 1 98.5 126 MET A CA 1
ATOM 940 C C . MET A 1 126 ? -13.188 -13.453 -5.012 1 98.5 126 MET A C 1
ATOM 942 O O . MET A 1 126 ? -12.672 -14.359 -5.66 1 98.5 126 MET A O 1
ATOM 946 N N . LEU A 1 127 ? -13.781 -13.625 -3.824 1 98.69 127 LEU A N 1
ATOM 947 C CA . LEU A 1 127 ? -13.875 -14.953 -3.229 1 98.69 127 LEU A CA 1
ATOM 948 C C . LEU A 1 127 ? -14.609 -15.906 -4.156 1 98.69 127 LEU A C 1
ATOM 950 O O . LEU A 1 127 ? -14.188 -17.047 -4.344 1 98.69 127 LEU A O 1
ATOM 954 N N . ALA A 1 128 ? -15.68 -15.43 -4.695 1 98.31 128 ALA A N 1
ATOM 955 C CA . ALA A 1 128 ? -16.5 -16.266 -5.574 1 98.31 128 ALA A CA 1
ATOM 956 C C . ALA A 1 128 ? -15.711 -16.672 -6.816 1 98.31 128 ALA A C 1
ATOM 958 O O . ALA A 1 128 ? -15.766 -17.828 -7.242 1 98.31 128 ALA A O 1
ATOM 959 N N . LEU A 1 129 ? -15.023 -15.789 -7.402 1 98.31 129 LEU A N 1
ATOM 960 C CA . LEU A 1 129 ? -14.266 -16.078 -8.617 1 98.31 129 LEU A CA 1
ATOM 961 C C . LEU A 1 129 ? -13.125 -17.047 -8.328 1 98.31 129 LEU A C 1
ATOM 963 O O . LEU A 1 129 ? -12.867 -17.953 -9.109 1 98.31 129 LEU A O 1
ATOM 967 N N . LEU A 1 130 ? -12.422 -16.828 -7.203 1 98.62 130 LEU A N 1
ATOM 968 C CA . LEU A 1 130 ? -11.359 -17.75 -6.816 1 98.62 130 LEU A CA 1
ATOM 969 C C . LEU A 1 130 ? -11.922 -19.156 -6.566 1 98.62 130 LEU A C 1
ATOM 971 O O . LEU A 1 130 ? -11.297 -20.156 -6.941 1 98.62 130 LEU A O 1
ATOM 975 N N . ALA A 1 131 ? -13.086 -19.203 -5.922 1 98.62 131 ALA A N 1
ATOM 976 C CA . ALA A 1 131 ? -13.742 -20.5 -5.707 1 98.62 131 ALA A CA 1
ATOM 977 C C . ALA A 1 131 ? -14.078 -21.172 -7.035 1 98.62 131 ALA A C 1
ATOM 979 O O . ALA A 1 131 ? -13.906 -22.375 -7.184 1 98.62 131 ALA A O 1
ATOM 980 N N . GLU A 1 132 ? -14.602 -20.406 -7.938 1 97.75 132 GLU A N 1
ATOM 981 C CA . GLU A 1 132 ? -14.891 -20.922 -9.273 1 97.75 132 GLU A CA 1
ATOM 982 C C . GLU A 1 132 ? -13.633 -21.5 -9.914 1 97.75 132 GLU A C 1
ATOM 984 O O . GLU A 1 132 ? -13.711 -22.469 -10.68 1 97.75 132 GLU A O 1
ATOM 989 N N . GLY A 1 133 ? -12.523 -20.922 -9.641 1 97.88 133 GLY A N 1
ATOM 990 C CA . GLY A 1 133 ? -11.25 -21.391 -10.164 1 97.88 133 GLY A CA 1
ATOM 991 C C . GLY A 1 133 ? -10.727 -22.609 -9.438 1 97.88 133 GLY A C 1
ATOM 992 O O . GLY A 1 133 ? -9.664 -23.141 -9.789 1 97.88 133 GLY A O 1
ATOM 993 N N . GLY A 1 134 ? -11.391 -23.031 -8.375 1 97.75 134 GLY A N 1
ATOM 994 C CA . GLY A 1 134 ? -11.031 -24.25 -7.664 1 97.75 134 GLY A CA 1
ATOM 995 C C . GLY A 1 134 ? -10.117 -24 -6.48 1 97.75 134 GLY A C 1
ATOM 996 O O . GLY A 1 134 ? -9.508 -24.938 -5.957 1 97.75 134 GLY A O 1
ATOM 997 N N . VAL A 1 135 ? -10 -22.812 -6.051 1 98.12 135 VAL A N 1
ATOM 998 C CA . VAL A 1 135 ? -9.156 -22.484 -4.906 1 98.12 135 VAL A CA 1
ATOM 999 C C . VAL A 1 135 ? -9.844 -22.922 -3.613 1 98.12 135 VAL A C 1
ATOM 1001 O O . VAL A 1 135 ? -10.992 -22.562 -3.367 1 98.12 135 VAL A O 1
ATOM 1004 N N . ALA A 1 136 ? -9.125 -23.656 -2.797 1 97.38 136 ALA A N 1
ATOM 1005 C CA . ALA A 1 136 ? -9.664 -24.156 -1.534 1 97.38 136 ALA A CA 1
ATOM 1006 C C . ALA A 1 136 ? -10.008 -23 -0.598 1 97.38 136 ALA A C 1
ATOM 1008 O O . ALA A 1 136 ? -9.367 -21.938 -0.647 1 97.38 136 ALA A O 1
ATOM 1009 N N . GLU A 1 137 ? -10.93 -23.188 0.309 1 96.75 137 GLU A N 1
ATOM 1010 C CA . GLU A 1 137 ? -11.516 -22.156 1.149 1 96.75 137 GLU A CA 1
ATOM 1011 C C . GLU A 1 137 ? -10.445 -21.406 1.935 1 96.75 137 GLU A C 1
ATOM 1013 O O . GLU A 1 137 ? -10.414 -20.172 1.934 1 96.75 137 GLU A O 1
ATOM 1018 N N . GLN A 1 138 ? -9.578 -22.125 2.586 1 95.94 138 GLN A N 1
ATOM 1019 C CA . GLN A 1 138 ? -8.562 -21.469 3.4 1 95.94 138 GLN A CA 1
ATOM 1020 C C . GLN A 1 138 ? -7.602 -20.656 2.535 1 95.94 138 GLN A C 1
ATOM 1022 O O . GLN A 1 138 ? -7.27 -19.516 2.865 1 95.94 138 GLN A O 1
ATOM 1027 N N . THR A 1 139 ? -7.156 -21.266 1.458 1 97.88 139 THR A N 1
ATOM 1028 C CA . THR A 1 139 ? -6.297 -20.547 0.516 1 97.88 139 THR A CA 1
ATOM 1029 C C . THR A 1 139 ? -7.016 -19.328 -0.051 1 97.88 139 THR A C 1
ATOM 1031 O O . THR A 1 139 ? -6.43 -18.25 -0.141 1 97.88 139 THR A O 1
ATOM 1034 N N . ASN A 1 140 ? -8.289 -19.5 -0.404 1 98.31 140 ASN A N 1
ATOM 1035 C CA . ASN A 1 140 ? -9.133 -18.422 -0.924 1 98.31 140 ASN A CA 1
ATOM 1036 C C . ASN A 1 140 ? -9.211 -17.25 0.052 1 98.31 140 ASN A C 1
ATOM 1038 O O . ASN A 1 140 ? -9.047 -16.094 -0.34 1 98.31 140 ASN A O 1
ATOM 1042 N N . SER A 1 141 ? -9.344 -17.547 1.318 1 97.25 141 SER A N 1
ATOM 1043 C CA . SER A 1 141 ? -9.484 -16.531 2.363 1 97.25 141 SER A CA 1
ATOM 1044 C C . SER A 1 141 ? -8.203 -15.727 2.525 1 97.25 141 SER A C 1
ATOM 1046 O O . SER A 1 141 ? -8.258 -14.508 2.725 1 97.25 141 SER A O 1
ATOM 1048 N N . TRP A 1 142 ? -7.113 -16.375 2.4 1 97.25 142 TRP A N 1
ATOM 1049 C CA . TRP A 1 142 ? -5.852 -15.656 2.508 1 97.25 142 TRP A CA 1
ATOM 1050 C C . TRP A 1 142 ? -5.516 -14.945 1.199 1 97.25 142 TRP A C 1
ATOM 1052 O O . TRP A 1 142 ? -4.949 -13.852 1.207 1 97.25 142 TRP A O 1
ATOM 1062 N N . ALA A 1 143 ? -5.953 -15.547 0.107 1 98.5 143 ALA A N 1
AT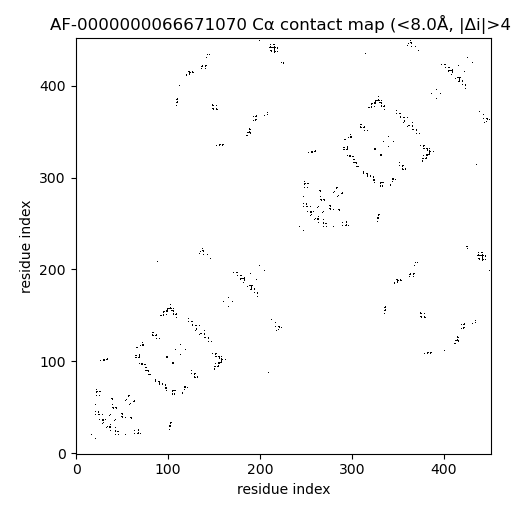OM 1063 C CA . ALA A 1 143 ? -5.707 -14.984 -1.217 1 98.5 143 ALA A CA 1
ATOM 1064 C C . ALA A 1 143 ? -6.441 -13.656 -1.392 1 98.5 143 ALA A C 1
ATOM 1066 O O . ALA A 1 143 ? -5.895 -12.703 -1.949 1 98.5 143 ALA A O 1
ATOM 1067 N N . VAL A 1 144 ? -7.656 -13.586 -0.942 1 98.12 144 VAL A N 1
ATOM 1068 C CA . VAL A 1 144 ? -8.445 -12.367 -1.123 1 98.12 144 VAL A CA 1
ATOM 1069 C C . VAL A 1 144 ? -7.801 -11.219 -0.35 1 98.12 144 VAL A C 1
ATOM 1071 O O . VAL A 1 144 ? -7.828 -10.07 -0.796 1 98.12 144 VAL A O 1
ATOM 1074 N N . ASP A 1 145 ? -7.223 -11.5 0.798 1 96.25 145 ASP A N 1
ATOM 1075 C CA . ASP A 1 145 ? -6.508 -10.484 1.567 1 96.25 145 ASP A CA 1
ATOM 1076 C C . ASP A 1 145 ? -5.301 -9.961 0.795 1 96.25 145 ASP A C 1
ATOM 1078 O O . ASP A 1 145 ? -5.07 -8.75 0.741 1 96.25 145 ASP A O 1
ATOM 1082 N N . LEU A 1 146 ? -4.559 -10.867 0.237 1 97.75 146 LEU A N 1
ATOM 1083 C CA . LEU A 1 146 ? -3.385 -10.508 -0.546 1 97.75 146 LEU A CA 1
ATOM 1084 C C . LEU A 1 146 ? -3.779 -9.703 -1.779 1 97.75 146 LEU A C 1
ATOM 1086 O O . LEU A 1 146 ? -3.141 -8.695 -2.102 1 97.75 146 LEU A O 1
ATOM 1090 N N . LEU A 1 147 ? -4.832 -10.094 -2.475 1 98.5 147 LEU A N 1
ATOM 1091 C CA . LEU A 1 147 ? -5.309 -9.383 -3.652 1 98.5 147 LEU A CA 1
ATOM 1092 C C . LEU A 1 147 ? -5.797 -7.984 -3.281 1 98.5 147 LEU A C 1
ATOM 1094 O O . LEU A 1 147 ? -5.512 -7.016 -3.986 1 98.5 147 LEU A O 1
ATOM 1098 N N . PHE A 1 148 ? -6.531 -7.914 -2.197 1 97.56 148 PHE A N 1
ATOM 1099 C CA . PHE A 1 148 ? -7.027 -6.617 -1.754 1 97.56 148 PHE A CA 1
ATOM 1100 C C . PHE A 1 148 ? -5.875 -5.691 -1.392 1 97.56 148 PHE A C 1
ATOM 1102 O O . PHE A 1 148 ? -5.898 -4.504 -1.716 1 97.56 148 PHE A O 1
ATOM 1109 N N . LEU A 1 149 ? -4.891 -6.219 -0.719 1 96.81 149 LEU A N 1
ATOM 1110 C CA . LEU A 1 149 ? -3.695 -5.445 -0.402 1 96.81 149 LEU A CA 1
ATOM 1111 C C . LEU A 1 149 ? -3.031 -4.926 -1.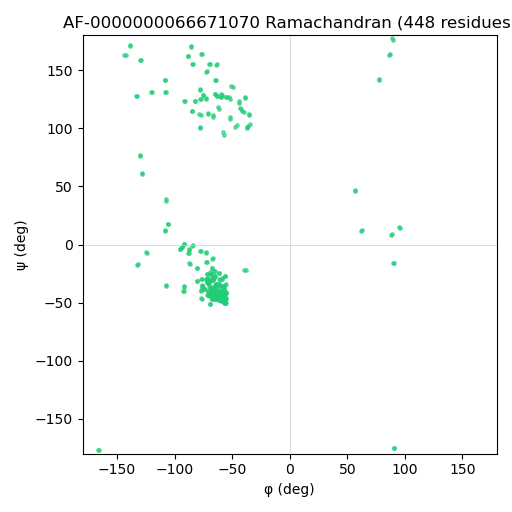674 1 96.81 149 LEU A C 1
ATOM 1113 O O . LEU A 1 149 ? -2.656 -3.754 -1.75 1 96.81 149 LEU A O 1
ATOM 1117 N N . TYR A 1 150 ? -2.885 -5.785 -2.666 1 98.25 150 TYR A N 1
ATOM 1118 C CA . TYR A 1 150 ? -2.295 -5.391 -3.941 1 98.25 150 TYR A CA 1
ATOM 1119 C C . TYR A 1 150 ? -3.115 -4.289 -4.605 1 98.25 150 TYR A C 1
ATOM 1121 O O . TYR A 1 150 ? -2.559 -3.301 -5.086 1 98.25 150 TYR A O 1
ATOM 1129 N N . ILE A 1 151 ? -4.402 -4.453 -4.648 1 98.06 151 ILE A N 1
ATOM 1130 C CA . ILE A 1 151 ? -5.305 -3.482 -5.258 1 98.06 151 ILE A CA 1
ATOM 1131 C C . ILE A 1 151 ? -5.105 -2.113 -4.613 1 98.06 151 ILE A C 1
ATOM 1133 O O . ILE A 1 151 ? -4.922 -1.113 -5.309 1 98.06 151 ILE A O 1
ATOM 1137 N N . THR A 1 152 ? -5.137 -2.131 -3.307 1 97.12 152 THR A N 1
ATOM 1138 C CA . THR A 1 152 ? -5.012 -0.886 -2.557 1 97.12 152 THR A CA 1
ATOM 1139 C C . THR A 1 152 ? -3.656 -0.233 -2.811 1 97.12 152 THR A C 1
ATOM 1141 O O . THR A 1 152 ? -3.58 0.967 -3.082 1 97.12 152 THR A O 1
ATOM 1144 N N . ALA A 1 153 ? -2.629 -0.998 -2.76 1 96.56 153 ALA A N 1
ATOM 1145 C CA . ALA A 1 153 ? -1.274 -0.489 -2.963 1 96.56 153 ALA A CA 1
ATOM 1146 C C . ALA A 1 153 ? -1.095 0.039 -4.383 1 96.56 153 ALA A C 1
ATOM 1148 O O . ALA A 1 153 ? -0.565 1.135 -4.582 1 96.56 153 ALA A O 1
ATOM 1149 N N . ALA A 1 154 ? -1.533 -0.713 -5.379 1 96.31 154 ALA A N 1
ATOM 1150 C CA . ALA A 1 154 ? -1.438 -0.309 -6.777 1 96.31 154 ALA A CA 1
ATOM 1151 C C . ALA A 1 154 ? -2.246 0.959 -7.043 1 96.31 154 ALA A C 1
ATOM 1153 O O . ALA A 1 154 ? -1.798 1.851 -7.766 1 96.31 154 ALA A O 1
ATOM 1154 N N . ALA A 1 155 ? -3.402 1.017 -6.438 1 96.56 155 ALA A N 1
ATOM 1155 C CA . ALA A 1 155 ? -4.242 2.203 -6.586 1 96.56 155 ALA A CA 1
ATOM 1156 C C . ALA A 1 155 ? -3.576 3.426 -5.957 1 96.56 155 ALA A C 1
ATOM 1158 O O . ALA A 1 155 ? -3.602 4.516 -6.531 1 96.56 155 ALA A O 1
ATOM 1159 N N . ALA A 1 156 ? -3.039 3.209 -4.773 1 94.12 156 ALA A N 1
ATOM 1160 C CA . ALA A 1 156 ? -2.35 4.305 -4.094 1 94.12 156 ALA A CA 1
ATOM 1161 C C . ALA A 1 156 ? -1.172 4.809 -4.922 1 94.12 156 ALA A C 1
ATOM 1163 O O . ALA A 1 156 ? -0.953 6.016 -5.031 1 94.12 156 ALA A O 1
ATOM 1164 N N . GLU A 1 157 ? -0.417 3.928 -5.465 1 91.69 157 GLU A N 1
ATOM 1165 C CA . GLU A 1 157 ? 0.708 4.301 -6.316 1 91.69 157 GLU A CA 1
ATOM 1166 C C . GLU A 1 157 ? 0.238 5.066 -7.551 1 91.69 157 GLU A C 1
ATOM 1168 O O . GLU A 1 157 ? 0.809 6.102 -7.898 1 91.69 157 GLU A O 1
ATOM 1173 N N . GLN A 1 158 ? -0.74 4.531 -8.164 1 91.81 158 GLN A N 1
ATOM 1174 C CA . GLN A 1 158 ? -1.28 5.184 -9.352 1 91.81 158 GLN A CA 1
ATOM 1175 C C . GLN A 1 158 ? -1.809 6.578 -9.023 1 91.81 158 GLN A C 1
ATOM 1177 O O . GLN A 1 158 ? -1.611 7.516 -9.797 1 91.81 158 GLN A O 1
ATOM 1182 N N . SER A 1 159 ? -2.477 6.691 -7.949 1 92.38 159 SER A N 1
ATOM 1183 C CA . SER A 1 159 ? -2.994 7.98 -7.516 1 92.38 159 SER A CA 1
ATOM 1184 C C . SER A 1 159 ? -1.866 8.984 -7.293 1 92.38 159 SER A C 1
ATOM 1186 O O . SER A 1 159 ? -1.98 10.148 -7.672 1 92.38 159 SER A O 1
ATOM 1188 N N . ALA A 1 160 ? -0.822 8.531 -6.641 1 86.19 160 ALA A N 1
ATOM 1189 C CA . ALA A 1 160 ? 0.341 9.383 -6.402 1 86.19 160 ALA A CA 1
ATOM 1190 C C . ALA A 1 160 ? 0.937 9.875 -7.719 1 86.19 160 ALA A C 1
ATOM 1192 O O . ALA A 1 160 ? 1.302 11.047 -7.84 1 86.19 160 ALA A O 1
ATOM 1193 N N . TYR A 1 161 ? 1.033 9.023 -8.641 1 84.06 161 TYR A N 1
ATOM 1194 C CA . TYR A 1 161 ? 1.545 9.383 -9.961 1 84.06 161 TYR A CA 1
ATOM 1195 C C . TYR A 1 161 ? 0.642 10.414 -10.633 1 84.06 161 TYR A C 1
ATOM 1197 O O . TYR A 1 161 ? 1.125 11.391 -11.211 1 84.06 161 TYR A O 1
ATOM 1205 N N . ASN A 1 162 ? -0.644 10.188 -10.547 1 83.62 162 ASN A N 1
ATOM 1206 C CA . ASN A 1 162 ? -1.614 11.102 -11.133 1 83.62 162 ASN A CA 1
ATOM 1207 C C . ASN A 1 162 ? -1.501 12.508 -10.539 1 83.62 162 ASN A C 1
ATOM 1209 O O . ASN A 1 162 ? -1.635 13.5 -11.258 1 83.62 162 ASN A O 1
ATOM 1213 N N . THR A 1 163 ? -1.293 12.555 -9.344 1 81.5 163 THR A N 1
ATOM 1214 C CA . THR A 1 163 ? -1.259 13.82 -8.617 1 81.5 163 THR A CA 1
ATOM 1215 C C . THR A 1 163 ? 0.028 14.578 -8.914 1 81.5 163 THR A C 1
ATOM 1217 O O . THR A 1 163 ? 0.021 15.812 -8.992 1 81.5 163 THR A O 1
ATOM 1220 N N . LYS A 1 164 ? 1.126 13.875 -9.023 1 76.44 164 LYS A N 1
ATOM 1221 C CA . LYS A 1 164 ? 2.41 14.523 -9.273 1 76.44 164 LYS A CA 1
ATOM 1222 C C . LYS A 1 164 ? 2.498 15.023 -10.711 1 76.44 164 LYS A C 1
ATOM 1224 O O . LYS A 1 164 ? 3.352 15.859 -11.031 1 76.44 164 LYS A O 1
ATOM 1229 N N . GLY A 1 165 ? 1.566 14.727 -11.516 1 68.06 165 GLY A N 1
ATOM 1230 C CA . GLY A 1 165 ? 1.489 15.242 -12.867 1 68.06 165 GLY A CA 1
ATOM 1231 C C . GLY A 1 165 ? 2.668 14.836 -13.734 1 68.06 165 GLY A C 1
ATOM 1232 O O . GLY A 1 165 ? 3 15.516 -14.703 1 68.06 165 GLY A O 1
ATOM 1233 N N . MET A 1 166 ? 3.455 13.938 -13.312 1 60.22 166 MET A N 1
ATOM 1234 C CA . MET A 1 166 ? 4.645 13.602 -14.086 1 60.22 166 MET A CA 1
ATOM 1235 C C . MET A 1 166 ? 4.277 12.828 -15.344 1 60.22 166 MET A C 1
ATOM 1237 O O . MET A 1 166 ? 3.355 12.008 -15.328 1 60.22 166 MET A O 1
ATOM 1241 N N . ARG A 1 167 ? 4.789 13.453 -16.328 1 56.94 167 ARG A N 1
ATOM 1242 C CA . ARG A 1 167 ? 4.688 12.688 -17.578 1 56.94 167 ARG A CA 1
ATOM 1243 C C . ARG A 1 167 ? 5.48 11.391 -17.484 1 56.94 167 ARG A C 1
ATOM 1245 O O . ARG A 1 167 ? 6.66 11.398 -17.141 1 56.94 167 ARG A O 1
ATOM 1252 N N . ALA A 1 168 ? 4.891 10.266 -17.781 1 61.84 168 ALA A N 1
ATOM 1253 C CA . ALA A 1 168 ? 5.422 8.922 -17.578 1 61.84 168 ALA A CA 1
ATOM 1254 C C . ALA A 1 168 ? 6.773 8.75 -18.266 1 61.84 168 ALA A C 1
ATOM 1256 O O . ALA A 1 168 ? 7.715 8.211 -17.672 1 61.84 168 ALA A O 1
ATOM 1257 N N . GLU A 1 169 ? 6.848 9.203 -19.484 1 62.22 169 GLU A N 1
ATOM 1258 C CA . GLU A 1 169 ? 8.055 8.992 -20.281 1 62.22 169 GLU A CA 1
ATOM 1259 C C . GLU A 1 169 ? 9.227 9.812 -19.734 1 62.22 169 GLU A C 1
ATOM 1261 O O . GLU A 1 169 ? 10.352 9.32 -19.641 1 62.22 169 GLU A O 1
ATOM 1266 N N . GLN A 1 170 ? 9.047 11.086 -19.516 1 63.88 170 GLN A N 1
ATOM 1267 C CA . GLN A 1 170 ? 10.094 11.922 -18.938 1 63.88 170 GLN A CA 1
ATOM 1268 C C . GLN A 1 170 ? 10.57 11.375 -17.594 1 63.88 170 GLN A C 1
ATOM 1270 O O . GLN A 1 170 ? 11.766 11.391 -17.312 1 63.88 170 GLN A O 1
ATOM 1275 N N . HIS A 1 171 ? 9.758 10.766 -17.047 1 77.94 171 HIS A N 1
ATOM 1276 C CA . HIS A 1 171 ? 10.07 10.203 -15.734 1 77.94 171 HIS A CA 1
ATOM 1277 C C . HIS A 1 171 ? 10.945 8.961 -15.867 1 77.94 171 HIS A C 1
ATOM 1279 O O . HIS A 1 171 ? 11.938 8.812 -15.148 1 77.94 171 HIS A O 1
ATOM 1285 N N . ILE A 1 172 ? 10.734 8.32 -16.969 1 83.94 172 ILE A N 1
ATOM 1286 C CA . ILE A 1 172 ? 11.461 7.074 -17.156 1 83.94 172 ILE A CA 1
ATOM 1287 C C . ILE A 1 172 ? 12.906 7.371 -17.531 1 83.94 172 ILE A C 1
ATOM 1289 O O . ILE A 1 172 ? 13.836 6.766 -17 1 83.94 172 ILE A O 1
ATOM 1293 N N . ALA A 1 173 ? 13.094 8.266 -18.469 1 86.75 173 ALA A N 1
ATOM 1294 C CA . ALA A 1 173 ? 14.438 8.641 -18.906 1 86.75 173 ALA A CA 1
ATOM 1295 C C . ALA A 1 173 ? 15.266 9.18 -17.75 1 86.75 173 ALA A C 1
ATOM 1297 O O . ALA A 1 173 ? 16.453 8.852 -17.625 1 86.75 173 ALA A O 1
ATOM 1298 N N . GLU A 1 174 ? 14.695 9.922 -16.984 1 88.69 174 GLU A N 1
ATOM 1299 C CA . GLU A 1 174 ? 15.383 10.508 -15.836 1 88.69 174 GLU A CA 1
ATOM 1300 C C . GLU A 1 174 ? 15.781 9.438 -14.82 1 88.69 174 GLU A C 1
ATOM 1302 O O . GLU A 1 174 ? 16.891 9.461 -14.289 1 88.69 174 GLU A O 1
ATOM 1307 N N . VAL A 1 175 ? 14.93 8.57 -14.633 1 91.06 175 VAL A N 1
ATOM 1308 C CA . VAL A 1 175 ? 15.195 7.5 -13.68 1 91.06 175 VAL A CA 1
ATOM 1309 C C . VAL A 1 175 ? 16.312 6.605 -14.211 1 91.06 175 VAL A C 1
ATOM 1311 O O . VAL A 1 175 ? 17.219 6.23 -13.461 1 91.06 175 VAL A O 1
ATOM 1314 N N . THR A 1 176 ? 16.266 6.332 -15.492 1 93.38 176 THR A N 1
ATOM 1315 C CA . THR A 1 176 ? 17.297 5.504 -16.109 1 93.38 176 THR A CA 1
ATOM 1316 C C . THR A 1 176 ? 18.672 6.168 -15.984 1 93.38 176 THR A C 1
ATOM 1318 O O . THR A 1 176 ? 19.656 5.512 -15.641 1 93.38 176 THR A O 1
ATOM 1321 N N . ALA A 1 177 ? 18.688 7.43 -16.266 1 94.56 177 ALA A N 1
ATOM 1322 C CA . ALA A 1 177 ? 19.938 8.18 -16.188 1 94.56 177 ALA A CA 1
ATOM 1323 C C . ALA A 1 177 ? 20.453 8.219 -14.75 1 94.56 177 ALA A C 1
ATOM 1325 O O . ALA A 1 177 ? 21.656 8.109 -14.516 1 94.56 177 ALA A O 1
ATOM 1326 N N . ARG A 1 178 ? 19.562 8.336 -13.859 1 94.44 178 ARG A N 1
ATOM 1327 C CA . ARG A 1 178 ? 19.938 8.352 -12.445 1 94.44 178 ARG A CA 1
ATOM 1328 C C . ARG A 1 178 ? 20.547 7.016 -12.023 1 94.44 178 ARG A C 1
ATOM 1330 O O . ARG A 1 178 ? 21.562 6.984 -11.336 1 94.44 178 ARG A O 1
ATOM 1337 N N . TYR A 1 179 ? 19.922 5.953 -12.422 1 95.94 179 TYR A N 1
ATOM 1338 C CA . TYR A 1 179 ? 20.438 4.629 -12.102 1 95.94 179 TYR A CA 1
ATOM 1339 C C . TYR A 1 179 ? 21.797 4.395 -12.742 1 95.94 179 TYR A C 1
ATOM 1341 O O . TYR A 1 179 ? 22.672 3.764 -12.148 1 95.94 179 TYR A O 1
ATOM 1349 N N . ALA A 1 180 ? 21.984 4.961 -13.938 1 96 180 ALA A N 1
ATOM 1350 C CA . ALA A 1 180 ? 23.25 4.812 -14.648 1 96 180 ALA A CA 1
ATOM 1351 C C . ALA A 1 180 ? 24.375 5.531 -13.914 1 96 180 ALA A C 1
ATOM 1353 O O . ALA A 1 180 ? 25.531 5.125 -13.992 1 96 180 ALA A O 1
ATOM 1354 N N . ALA A 1 181 ? 24.078 6.535 -13.234 1 97.19 181 ALA A N 1
ATOM 1355 C CA . ALA A 1 181 ? 25.062 7.395 -12.586 1 97.19 181 ALA A CA 1
ATOM 1356 C C . ALA A 1 181 ? 25.422 6.863 -11.195 1 97.19 181 ALA A C 1
ATOM 1358 O O . ALA A 1 181 ? 26.344 7.371 -10.555 1 97.19 181 ALA A O 1
ATOM 1359 N N . LEU A 1 182 ? 24.781 5.824 -10.734 1 97.62 182 LEU A N 1
ATOM 1360 C CA . LEU A 1 182 ? 25.047 5.262 -9.414 1 97.62 182 LEU A CA 1
ATOM 1361 C C . LEU A 1 182 ? 26.391 4.543 -9.383 1 97.62 182 LEU A C 1
ATOM 1363 O O . LEU A 1 182 ? 26.844 4.039 -10.414 1 97.62 182 LEU A O 1
ATOM 1367 N N . PRO A 1 183 ? 27.047 4.535 -8.266 1 97.81 183 PRO A N 1
ATOM 1368 C CA . PRO A 1 183 ? 28.25 3.729 -8.141 1 97.81 183 PRO A CA 1
ATOM 1369 C C . PRO A 1 183 ? 28 2.236 -8.328 1 97.81 183 PRO A C 1
ATOM 1371 O O . PRO A 1 183 ? 27.359 1.605 -7.484 1 97.81 183 PRO A O 1
ATOM 1374 N N . ALA A 1 184 ? 28.547 1.625 -9.297 1 97.38 184 ALA A N 1
ATOM 1375 C CA . ALA A 1 184 ? 28.297 0.237 -9.672 1 97.38 184 ALA A CA 1
ATOM 1376 C C . ALA A 1 184 ? 28.828 -0.726 -8.617 1 97.38 184 ALA A C 1
ATOM 1378 O O . ALA A 1 184 ? 28.391 -1.871 -8.531 1 97.38 184 ALA A O 1
ATOM 1379 N N . ASP A 1 185 ? 29.781 -0.334 -7.879 1 97.5 185 ASP A N 1
ATOM 1380 C CA . ASP A 1 185 ? 30.344 -1.188 -6.836 1 97.5 185 ASP A CA 1
ATOM 1381 C C . ASP A 1 185 ? 29.359 -1.35 -5.676 1 97.5 185 ASP A C 1
ATOM 1383 O O . ASP A 1 185 ? 29.344 -2.393 -5.02 1 97.5 185 ASP A O 1
ATOM 1387 N N . ARG A 1 186 ? 28.547 -0.348 -5.477 1 97.12 186 ARG A N 1
ATOM 1388 C CA . ARG A 1 186 ? 27.578 -0.37 -4.379 1 97.12 186 ARG A CA 1
ATOM 1389 C C . ARG A 1 186 ? 26.25 -0.946 -4.836 1 97.12 186 ARG A C 1
ATOM 1391 O O . ARG A 1 186 ? 25.578 -1.646 -4.074 1 97.12 186 ARG A O 1
ATOM 1398 N N . TYR A 1 187 ? 25.922 -0.629 -6.035 1 98.38 187 TYR A N 1
ATOM 1399 C CA . TYR A 1 187 ? 24.625 -1.057 -6.555 1 98.38 187 TYR A CA 1
ATOM 1400 C C . TYR A 1 187 ? 24.781 -1.772 -7.891 1 98.38 187 TYR A C 1
ATOM 1402 O O . TYR A 1 187 ? 24.234 -1.341 -8.906 1 98.38 187 TYR A O 1
ATOM 1410 N N . PRO A 1 188 ? 25.484 -2.834 -7.898 1 98.44 188 PRO A N 1
ATOM 1411 C CA . PRO A 1 188 ? 25.828 -3.484 -9.164 1 98.44 188 PRO A CA 1
ATOM 1412 C C . PRO A 1 188 ? 24.609 -3.934 -9.953 1 98.44 188 PRO A C 1
ATOM 1414 O O . PRO A 1 188 ? 24.562 -3.789 -11.18 1 98.44 188 PRO A O 1
ATOM 1417 N N . MET A 1 189 ? 23.609 -4.477 -9.305 1 98.62 189 MET A N 1
ATOM 1418 C CA . MET A 1 189 ? 22.453 -4.996 -10.023 1 98.62 189 MET A CA 1
ATOM 1419 C C . MET A 1 189 ? 21.609 -3.859 -10.594 1 98.62 189 MET A C 1
ATOM 1421 O O . MET A 1 189 ? 21.172 -3.924 -11.742 1 98.62 189 MET A O 1
ATOM 1425 N N . VAL A 1 190 ? 21.375 -2.781 -9.781 1 98.44 190 VAL A N 1
ATOM 1426 C CA . VAL A 1 190 ? 20.578 -1.649 -10.234 1 98.44 190 VAL A CA 1
ATOM 1427 C C . VAL A 1 190 ? 21.219 -1.026 -11.469 1 98.44 190 VAL A C 1
ATOM 1429 O O . VAL A 1 190 ? 20.531 -0.746 -12.453 1 98.44 190 VAL A O 1
ATOM 1432 N N . VAL A 1 191 ? 22.5 -0.852 -11.422 1 98.25 191 VAL A N 1
ATOM 1433 C CA . VAL A 1 191 ? 23.203 -0.222 -12.531 1 98.25 191 VAL A CA 1
ATOM 1434 C C . VAL A 1 191 ? 23.156 -1.13 -13.758 1 98.25 191 VAL A C 1
ATOM 1436 O O . VAL A 1 191 ? 22.828 -0.681 -14.852 1 98.25 191 VAL A O 1
ATOM 1439 N N . SER A 1 192 ? 23.422 -2.379 -13.602 1 97.94 192 SER A N 1
ATOM 1440 C CA . SER A 1 192 ? 23.516 -3.299 -14.734 1 97.94 192 SER A CA 1
ATOM 1441 C C . SER A 1 192 ? 22.156 -3.529 -15.375 1 97.94 192 SER A C 1
ATOM 1443 O O . SER A 1 192 ? 22.062 -3.721 -16.594 1 97.94 192 SER A O 1
ATOM 1445 N N . MET A 1 193 ? 21.125 -3.461 -14.562 1 97.44 193 MET A N 1
ATOM 1446 C CA . MET A 1 193 ? 19.797 -3.822 -15.062 1 97.44 193 MET A CA 1
ATOM 1447 C C . MET A 1 193 ? 18.938 -2.582 -15.273 1 97.44 193 MET A C 1
ATOM 1449 O O . MET A 1 193 ? 17.703 -2.682 -15.391 1 97.44 193 MET A O 1
ATOM 1453 N N . ARG A 1 194 ? 19.5 -1.426 -15.344 1 96.44 194 ARG A N 1
ATOM 1454 C CA . ARG A 1 194 ? 18.781 -0.157 -15.328 1 96.44 194 ARG A CA 1
ATOM 1455 C C . ARG A 1 194 ? 17.766 -0.086 -16.469 1 96.44 194 ARG A C 1
ATOM 1457 O O . ARG A 1 194 ? 16.672 0.449 -16.297 1 96.44 194 ARG A O 1
ATOM 1464 N N . GLU A 1 195 ? 18.047 -0.637 -17.656 1 94.19 195 GLU A N 1
ATOM 1465 C CA . GLU A 1 195 ? 17.141 -0.574 -18.797 1 94.19 195 GLU A CA 1
ATOM 1466 C C . GLU A 1 195 ? 15.914 -1.462 -18.578 1 94.19 195 GLU A C 1
ATOM 1468 O O . GLU A 1 195 ? 14.789 -1.065 -18.891 1 94.19 195 GLU A O 1
ATOM 1473 N N . SER A 1 196 ? 16.172 -2.615 -18 1 95.06 196 SER A N 1
ATOM 1474 C CA . SER A 1 196 ? 15.062 -3.523 -17.703 1 95.06 196 SER A CA 1
ATOM 1475 C C . SER A 1 196 ? 14.195 -2.982 -16.578 1 95.06 196 SER A C 1
ATOM 1477 O O . SER A 1 196 ? 12.977 -3.156 -16.578 1 95.06 196 SER A O 1
ATOM 1479 N N . LEU A 1 197 ? 14.859 -2.309 -15.578 1 95.06 197 LEU A N 1
ATOM 1480 C CA . LEU A 1 197 ? 14.148 -1.77 -14.422 1 95.06 197 LEU A CA 1
ATOM 1481 C C . LEU A 1 197 ? 13.18 -0.671 -14.852 1 95.06 197 LEU A C 1
ATOM 1483 O O . LEU A 1 197 ? 12.156 -0.462 -14.203 1 95.06 197 LEU A O 1
ATOM 1487 N N . THR A 1 198 ? 13.484 -0.011 -15.945 1 92.19 198 THR A N 1
ATOM 1488 C CA . THR A 1 198 ? 12.648 1.097 -16.391 1 92.19 198 THR A CA 1
ATOM 1489 C C . THR A 1 198 ? 11.859 0.714 -17.641 1 92.19 198 THR A C 1
ATOM 1491 O O . THR A 1 198 ? 11.297 1.58 -18.312 1 92.19 198 THR A O 1
ATOM 1494 N N . SER A 1 199 ? 11.859 -0.574 -17.953 1 89.25 199 SER A N 1
ATOM 1495 C CA . SER A 1 199 ? 11.172 -1.047 -19.141 1 89.25 199 SER A CA 1
ATOM 1496 C C . SER A 1 199 ? 9.711 -1.367 -18.859 1 89.25 199 SER A C 1
ATOM 1498 O O . SER A 1 199 ? 9.328 -1.527 -17.703 1 89.25 199 SER A O 1
ATOM 1500 N N . GLY A 1 200 ? 8.922 -1.439 -19.938 1 86 200 GLY A N 1
ATOM 1501 C CA . GLY A 1 200 ? 7.516 -1.797 -19.828 1 86 200 GLY A CA 1
ATOM 1502 C C . GLY A 1 200 ? 6.648 -0.654 -19.328 1 86 200 GLY A C 1
ATOM 1503 O O . GLY A 1 200 ? 7.07 0.126 -18.469 1 86 200 GLY A O 1
ATOM 1504 N N . ASP A 1 201 ? 5.492 -0.687 -19.969 1 83.31 201 ASP A N 1
ATOM 1505 C CA . ASP A 1 201 ? 4.586 0.346 -19.469 1 83.31 201 ASP A CA 1
ATOM 1506 C C . ASP A 1 201 ? 3.803 -0.144 -18.25 1 83.31 201 ASP A C 1
ATOM 1508 O O . ASP A 1 201 ? 3.887 -1.317 -17.891 1 83.31 201 ASP A O 1
ATOM 1512 N N . GLY A 1 202 ? 3.143 0.779 -17.672 1 83.25 202 GLY A N 1
ATOM 1513 C CA . GLY A 1 202 ? 2.424 0.513 -16.438 1 83.25 202 GLY A CA 1
ATOM 1514 C C . GLY A 1 202 ? 1.392 -0.591 -16.578 1 83.25 202 GLY A C 1
ATOM 1515 O O . GLY A 1 202 ? 1.237 -1.419 -15.672 1 83.25 202 GLY A O 1
ATOM 1516 N N . ASP A 1 203 ? 0.754 -0.661 -17.688 1 87.31 203 ASP A N 1
ATOM 1517 C CA . ASP A 1 203 ? -0.297 -1.648 -17.922 1 87.31 203 ASP A CA 1
ATOM 1518 C C . ASP A 1 203 ? 0.287 -3.055 -18.031 1 87.31 203 ASP A C 1
ATOM 1520 O O . ASP A 1 203 ? -0.256 -4.008 -17.469 1 87.31 203 ASP A O 1
ATOM 1524 N N . ALA A 1 204 ? 1.37 -3.193 -18.766 1 92.12 204 ALA A N 1
ATOM 1525 C CA . ALA A 1 204 ? 2.004 -4.496 -18.938 1 92.12 204 ALA A CA 1
ATOM 1526 C C . ALA A 1 204 ? 2.52 -5.035 -17.609 1 92.12 204 ALA A C 1
ATOM 1528 O O . ALA A 1 204 ? 2.395 -6.227 -17.312 1 92.12 204 ALA A O 1
ATOM 1529 N N . ARG A 1 205 ? 3.086 -4.207 -16.812 1 93.31 205 ARG A N 1
ATOM 1530 C CA . ARG A 1 205 ? 3.607 -4.613 -15.508 1 93.31 205 ARG A CA 1
ATOM 1531 C C . ARG A 1 205 ? 2.48 -5.039 -14.578 1 93.31 205 ARG A C 1
ATOM 1533 O O . ARG A 1 205 ? 2.605 -6.027 -13.852 1 93.31 205 ARG A O 1
ATOM 1540 N N . ALA A 1 206 ? 1.421 -4.297 -14.672 1 93.88 206 ALA A N 1
ATOM 1541 C CA . ALA A 1 206 ? 0.27 -4.625 -13.836 1 93.88 206 ALA A CA 1
ATOM 1542 C C . ALA A 1 206 ? -0.334 -5.969 -14.234 1 93.88 206 ALA A C 1
ATOM 1544 O O . ALA A 1 206 ? -0.695 -6.773 -13.375 1 93.88 206 ALA A O 1
ATOM 1545 N N . GLN A 1 207 ? -0.48 -6.176 -15.516 1 94.5 207 GLN A N 1
ATOM 1546 C CA . GLN A 1 207 ? -1.005 -7.445 -16.016 1 94.5 207 GLN A CA 1
ATOM 1547 C C . GLN A 1 207 ? -0.12 -8.609 -15.578 1 94.5 207 GLN A C 1
ATOM 1549 O O . GLN A 1 207 ? -0.622 -9.656 -15.156 1 94.5 207 GLN A O 1
ATOM 1554 N N . TRP A 1 208 ? 1.104 -8.398 -15.734 1 96.69 208 TRP A N 1
ATOM 1555 C CA . TRP A 1 208 ? 2.039 -9.445 -15.328 1 96.69 208 TRP A CA 1
ATOM 1556 C C . TRP A 1 208 ? 1.942 -9.711 -13.828 1 96.69 208 TRP A C 1
ATOM 1558 O O . TRP A 1 208 ? 1.918 -10.859 -13.398 1 96.69 208 TRP A O 1
ATOM 1568 N N . ALA A 1 209 ? 1.925 -8.68 -13.008 1 97.81 209 ALA A N 1
ATOM 1569 C CA . ALA A 1 209 ? 1.828 -8.812 -11.555 1 97.81 209 ALA A CA 1
ATOM 1570 C C . ALA A 1 209 ? 0.603 -9.633 -11.156 1 97.81 209 ALA A C 1
ATOM 1572 O O . ALA A 1 209 ? 0.677 -10.477 -10.266 1 97.81 209 ALA A O 1
ATOM 1573 N N . LEU A 1 210 ? -0.486 -9.383 -11.828 1 97.44 210 LEU A N 1
ATOM 1574 C CA . LEU A 1 210 ? -1.704 -10.117 -11.516 1 97.44 210 LEU A CA 1
ATOM 1575 C C . LEU A 1 210 ? -1.568 -11.586 -11.914 1 97.44 210 LEU A C 1
ATOM 1577 O O . LEU A 1 210 ? -2.08 -12.469 -11.227 1 97.44 210 LEU A O 1
ATOM 1581 N N . ARG A 1 211 ? -0.922 -11.82 -13.031 1 97.5 211 ARG A N 1
ATOM 1582 C CA . ARG A 1 211 ? -0.652 -13.211 -13.398 1 97.5 211 ARG A CA 1
ATOM 1583 C C . ARG A 1 211 ? 0.202 -13.898 -12.336 1 97.5 211 ARG A C 1
ATOM 1585 O O . ARG A 1 211 ? -0.053 -15.047 -11.984 1 97.5 211 ARG A O 1
ATOM 1592 N N . VAL A 1 212 ? 1.192 -13.188 -11.844 1 98.5 212 VAL A N 1
ATOM 1593 C CA . VAL A 1 212 ? 2.055 -13.711 -10.789 1 98.5 212 VAL A CA 1
ATOM 1594 C C . VAL A 1 212 ? 1.213 -14.07 -9.57 1 98.5 212 VAL A C 1
ATOM 1596 O O . VAL A 1 212 ? 1.351 -15.164 -9.016 1 98.5 212 VAL A O 1
ATOM 1599 N N . LEU A 1 213 ? 0.355 -13.18 -9.156 1 98.69 213 LEU A N 1
ATOM 1600 C CA . LEU A 1 213 ? -0.454 -13.391 -7.965 1 98.69 213 LEU A CA 1
ATOM 1601 C C . LEU A 1 213 ? -1.395 -14.578 -8.148 1 98.69 213 LEU A C 1
ATOM 1603 O O . LEU A 1 213 ? -1.468 -15.461 -7.281 1 98.69 213 LEU A O 1
ATOM 1607 N N . ILE A 1 214 ? -2.064 -14.625 -9.281 1 98.31 214 ILE A N 1
ATOM 1608 C CA . ILE A 1 214 ? -3.053 -15.672 -9.523 1 98.31 214 ILE A CA 1
ATOM 1609 C C . ILE A 1 214 ? -2.354 -17.031 -9.641 1 98.31 214 ILE A C 1
ATOM 1611 O O . ILE A 1 214 ? -2.762 -18 -9.008 1 98.31 214 ILE A O 1
ATOM 1615 N N . ASP A 1 215 ? -1.277 -17.109 -10.414 1 97.69 215 ASP A N 1
ATOM 1616 C CA . ASP A 1 215 ? -0.532 -18.344 -10.562 1 97.69 215 ASP A CA 1
ATOM 1617 C C . ASP A 1 215 ? 0.086 -18.781 -9.234 1 97.69 215 ASP A C 1
ATOM 1619 O O . ASP A 1 215 ? 0.115 -19.969 -8.914 1 97.69 215 ASP A O 1
ATOM 1623 N N . GLY A 1 216 ? 0.618 -17.828 -8.492 1 98.44 216 GLY A N 1
ATOM 1624 C CA . GLY A 1 216 ? 1.157 -18.109 -7.172 1 98.44 216 GLY A CA 1
ATOM 1625 C C . GLY A 1 216 ? 0.12 -18.656 -6.211 1 98.44 216 GLY A C 1
ATOM 1626 O O . GLY A 1 216 ? 0.392 -19.609 -5.469 1 98.44 216 GLY A O 1
ATOM 1627 N N . ILE A 1 217 ? -1.056 -18.078 -6.191 1 98.31 217 ILE A N 1
ATOM 1628 C CA . ILE A 1 217 ? -2.15 -18.516 -5.336 1 98.31 217 ILE A CA 1
ATOM 1629 C C . ILE A 1 217 ? -2.543 -19.953 -5.695 1 98.31 217 ILE A C 1
ATOM 1631 O O . ILE A 1 217 ? -2.691 -20.797 -4.816 1 98.31 217 ILE A O 1
ATOM 1635 N N . LEU A 1 218 ? -2.67 -20.219 -6.965 1 97.38 218 LEU A N 1
ATOM 1636 C CA . LEU A 1 218 ? -3.059 -21.547 -7.418 1 97.38 218 LEU A CA 1
ATOM 1637 C C . LEU A 1 218 ? -1.983 -22.578 -7.082 1 97.38 218 LEU A C 1
ATOM 1639 O O . LEU A 1 218 ? -2.293 -23.734 -6.805 1 97.38 218 LEU A O 1
ATOM 1643 N N . GLY A 1 219 ? -0.772 -22.172 -7.02 1 96.19 219 GLY A N 1
ATOM 1644 C CA . GLY A 1 219 ? 0.34 -23.078 -6.828 1 96.19 219 GLY A CA 1
ATOM 1645 C C . GLY A 1 219 ? 0.762 -23.203 -5.375 1 96.19 219 GLY A C 1
ATOM 1646 O O . GLY A 1 219 ? 1.661 -23.984 -5.051 1 96.19 219 GLY A O 1
ATOM 1647 N N . THR A 1 220 ? 0.148 -22.438 -4.445 1 96.69 220 THR A N 1
ATOM 1648 C CA . THR A 1 220 ? 0.583 -22.422 -3.055 1 96.69 220 THR A CA 1
ATOM 1649 C C . THR A 1 220 ? -0.598 -22.641 -2.115 1 96.69 220 THR A C 1
ATOM 1651 O O . THR A 1 220 ? -1.039 -21.719 -1.431 1 96.69 220 THR A O 1
ATOM 1654 N N . PRO A 1 221 ? -1.05 -23.797 -1.969 1 94.5 221 PRO A N 1
ATOM 1655 C CA . PRO A 1 221 ? -2.152 -24.062 -1.041 1 94.5 221 PRO A CA 1
ATOM 1656 C C . PRO A 1 221 ? -1.778 -23.781 0.414 1 94.5 221 PRO A C 1
ATOM 1658 O O . PRO A 1 221 ? -0.625 -23.984 0.806 1 94.5 221 PRO A O 1
ATOM 1661 N N . VAL A 1 222 ? -2.732 -23.25 1.099 1 92.75 222 VAL A N 1
ATOM 1662 C CA . VAL A 1 222 ? -2.535 -23.016 2.525 1 92.75 222 VAL A CA 1
ATOM 1663 C C . VAL A 1 222 ? -2.709 -24.328 3.291 1 92.75 222 VAL A C 1
ATOM 1665 O O . VAL A 1 222 ? -3.689 -25.047 3.092 1 92.75 222 VAL A O 1
ATOM 1668 N N . THR A 1 223 ? -1.713 -24.688 4.078 1 79.5 223 THR A N 1
ATOM 1669 C CA . THR A 1 223 ? -1.815 -25.859 4.945 1 79.5 223 THR A CA 1
ATOM 1670 C C . THR A 1 223 ? -1.95 -25.453 6.406 1 79.5 223 THR A C 1
ATOM 1672 O O . THR A 1 223 ? -1.423 -26.109 7.297 1 79.5 223 THR A O 1
ATOM 1675 N N . TRP A 1 224 ? -2.623 -24.516 6.602 1 71.56 224 TRP A N 1
ATOM 1676 C CA . TRP A 1 224 ? -2.752 -24 7.957 1 71.56 224 TRP A CA 1
ATOM 1677 C C . TRP A 1 224 ? -3.734 -24.844 8.773 1 71.56 224 TRP A C 1
ATOM 1679 O O . TRP A 1 224 ? -4.797 -25.219 8.273 1 71.56 224 TRP A O 1
ATOM 1689 N N . THR A 1 225 ? -3.203 -25.547 9.766 1 62.66 225 THR A N 1
ATOM 1690 C CA . THR A 1 225 ? -4.051 -26.281 10.695 1 62.66 225 THR A CA 1
ATOM 1691 C C . THR A 1 225 ? -4.391 -25.422 11.906 1 62.66 225 THR A C 1
ATOM 1693 O O . THR A 1 225 ? -3.514 -24.781 12.484 1 62.66 225 THR A O 1
ATOM 1696 N N . ARG A 1 226 ? -5.715 -25.188 12.25 1 54.75 226 ARG A N 1
ATOM 1697 C CA . ARG A 1 226 ? -6.219 -24.469 13.414 1 54.75 226 ARG A CA 1
ATOM 1698 C C . ARG A 1 226 ? -5.551 -24.969 14.695 1 54.75 226 ARG A C 1
ATOM 1700 O O . ARG A 1 226 ? -5.246 -26.156 14.82 1 54.75 226 ARG A O 1
ATOM 1707 N N . MET B 1 1 ? 30.266 27.562 53.688 1 41.38 1 MET B N 1
ATOM 1708 C CA . MET B 1 1 ? 30.922 26.922 52.531 1 41.38 1 MET B CA 1
ATOM 1709 C C . MET B 1 1 ? 30.078 27.078 51.281 1 41.38 1 MET B C 1
ATOM 1711 O O . MET B 1 1 ? 28.984 26.516 51.188 1 41.38 1 MET B O 1
ATOM 1715 N N . ASN B 1 2 ? 30.141 28.203 50.469 1 43.31 2 ASN B N 1
ATOM 1716 C CA . ASN B 1 2 ? 29.469 28.625 49.219 1 43.31 2 ASN B CA 1
ATOM 1717 C C . ASN B 1 2 ? 29.688 27.609 48.094 1 43.31 2 ASN B C 1
ATOM 1719 O O . ASN B 1 2 ? 30.812 27.281 47.75 1 43.31 2 ASN B O 1
ATOM 1723 N N . GLU B 1 3 ? 28.781 26.641 47.875 1 50.56 3 GLU B N 1
ATOM 1724 C CA . GLU B 1 3 ? 28.828 25.719 46.719 1 50.56 3 GLU B CA 1
ATOM 1725 C C . GLU B 1 3 ? 29.109 26.469 45.438 1 50.56 3 GLU B C 1
ATOM 1727 O O . GLU B 1 3 ? 28.484 27.484 45.125 1 50.56 3 GLU B O 1
ATOM 1732 N N . ALA B 1 4 ? 30.344 26.406 44.938 1 55.78 4 ALA B N 1
ATOM 1733 C CA . ALA B 1 4 ? 30.812 27.016 43.688 1 55.78 4 ALA B CA 1
ATOM 1734 C C . ALA B 1 4 ? 29.812 26.797 42.562 1 55.78 4 ALA B C 1
ATOM 1736 O O . ALA B 1 4 ? 29.203 25.719 42.438 1 55.78 4 ALA B O 1
ATOM 1737 N N . PRO B 1 5 ? 29.266 27.828 41.844 1 52.44 5 PRO B N 1
ATOM 1738 C CA . PRO B 1 5 ? 28.328 27.656 40.75 1 52.44 5 PRO B CA 1
ATOM 1739 C C . PRO B 1 5 ? 28.812 26.672 39.688 1 52.44 5 PRO B C 1
ATOM 1741 O O . PRO B 1 5 ? 30.031 26.516 39.5 1 52.44 5 PRO B O 1
ATOM 1744 N N . VAL B 1 6 ? 28.25 25.469 39.562 1 52.59 6 VAL B N 1
ATOM 1745 C CA . VAL B 1 6 ? 28.531 24.547 38.5 1 52.59 6 VAL B CA 1
ATOM 1746 C C . VAL B 1 6 ? 28.734 25.312 37.188 1 52.59 6 VAL B C 1
ATOM 1748 O O . VAL B 1 6 ? 27.922 26.172 36.812 1 52.59 6 VAL B O 1
ATOM 1751 N N . SER B 1 7 ? 29.969 25.531 36.75 1 53.19 7 SER B N 1
ATOM 1752 C CA . SER B 1 7 ? 30.344 26.25 35.531 1 53.19 7 SER B CA 1
ATOM 1753 C C . SER B 1 7 ? 29.406 25.922 34.375 1 53.19 7 SER B C 1
ATOM 1755 O O . SER B 1 7 ? 29.047 24.766 34.156 1 53.19 7 SER B O 1
ATOM 1757 N N . ARG B 1 8 ? 28.594 26.828 33.844 1 53 8 ARG B N 1
ATOM 1758 C CA . ARG B 1 8 ? 27.766 26.766 32.625 1 53 8 ARG B CA 1
ATOM 1759 C C . ARG B 1 8 ? 28.484 26.031 31.5 1 53 8 ARG B C 1
ATOM 1761 O O . ARG B 1 8 ? 27.891 25.781 30.453 1 53 8 ARG B O 1
ATOM 1768 N N . ARG B 1 9 ? 29.781 25.953 31.562 1 52.59 9 ARG B N 1
ATOM 1769 C CA . ARG B 1 9 ? 30.531 25.281 30.516 1 52.59 9 ARG B CA 1
ATOM 1770 C C . ARG B 1 9 ? 30.25 23.781 30.516 1 52.59 9 ARG B C 1
ATOM 1772 O O . ARG B 1 9 ? 30.734 23.062 29.641 1 52.59 9 ARG B O 1
ATOM 1779 N N . ALA B 1 10 ? 29.781 23.25 31.547 1 49.06 10 ALA B N 1
ATOM 1780 C CA . ALA B 1 10 ? 29.641 21.812 31.719 1 49.06 10 ALA B CA 1
ATOM 1781 C C . ALA B 1 10 ? 28.328 21.312 31.109 1 49.06 10 ALA B C 1
ATOM 1783 O O . ALA B 1 10 ? 27.922 20.172 31.344 1 49.06 10 ALA B O 1
ATOM 1784 N N . ARG B 1 11 ? 27.562 22.25 30.578 1 51.5 11 ARG B N 1
ATOM 1785 C CA . ARG B 1 11 ? 26.375 21.656 29.953 1 51.5 11 ARG B CA 1
ATOM 1786 C C . ARG B 1 11 ? 26.734 20.812 28.734 1 51.5 11 ARG B C 1
ATOM 1788 O O . ARG B 1 11 ? 27.547 21.25 27.906 1 51.5 11 ARG B O 1
ATOM 1795 N N . PRO B 1 12 ? 26.641 19.547 28.75 1 50.38 12 PRO B N 1
ATOM 1796 C CA . PRO B 1 12 ? 26.984 18.75 27.578 1 50.38 12 PRO B CA 1
ATOM 1797 C C . PRO B 1 12 ? 26.641 19.453 26.266 1 50.38 12 PRO B C 1
ATOM 1799 O O . PRO B 1 12 ? 25.547 20 26.125 1 50.38 12 PRO B O 1
ATOM 1802 N N . ALA B 1 13 ? 27.594 20 25.547 1 53.06 13 ALA B N 1
ATOM 1803 C CA . ALA B 1 13 ? 27.453 20.656 24.25 1 53.06 13 ALA B CA 1
ATOM 1804 C C . ALA B 1 13 ? 26.391 19.953 23.406 1 53.06 13 ALA B C 1
ATOM 1806 O O . ALA B 1 13 ? 26.359 18.719 23.328 1 53.06 13 ALA B O 1
ATOM 1807 N N . LYS B 1 14 ? 25.281 20.625 23.188 1 62.31 14 LYS B N 1
ATOM 1808 C CA . LYS B 1 14 ? 24.25 20.141 22.266 1 62.31 14 LYS B CA 1
ATOM 1809 C C . LYS B 1 14 ? 24.875 19.578 21 1 62.31 14 LYS B C 1
ATOM 1811 O O . LYS B 1 14 ? 25.844 20.141 20.469 1 62.31 14 LYS B O 1
ATOM 1816 N N . ALA B 1 15 ? 24.75 18.328 20.688 1 67.44 15 ALA B N 1
ATOM 1817 C CA . ALA B 1 15 ? 25.266 17.766 19.453 1 67.44 15 ALA B CA 1
ATOM 1818 C C . ALA B 1 15 ? 25.078 18.719 18.281 1 67.44 15 ALA B C 1
ATOM 1820 O O . ALA B 1 15 ? 24.031 19.359 18.156 1 67.44 15 ALA B O 1
ATOM 1821 N N . PRO B 1 16 ? 26.203 18.969 17.625 1 85.5 16 PRO B N 1
ATOM 1822 C CA . PRO B 1 16 ? 26.062 19.828 16.453 1 85.5 16 PRO B CA 1
ATOM 1823 C C . PRO B 1 16 ? 24.953 19.391 15.508 1 85.5 16 PRO B C 1
ATOM 1825 O O . PRO B 1 16 ? 24.703 18.188 15.359 1 85.5 16 PRO B O 1
ATOM 1828 N N . LEU B 1 17 ? 24.172 20.359 15.062 1 91.94 17 LEU B N 1
ATOM 1829 C CA . LEU B 1 17 ? 23.109 20.094 14.094 1 91.94 17 LEU B CA 1
ATOM 1830 C C . LEU B 1 17 ? 23.656 19.344 12.883 1 91.94 17 LEU B C 1
ATOM 1832 O O . LEU B 1 17 ? 24.719 19.688 12.359 1 91.94 17 LEU B O 1
ATOM 1836 N N . SER B 1 18 ? 23.078 18.266 12.586 1 95.38 18 SER B N 1
ATOM 1837 C CA . SER B 1 18 ? 23.391 17.438 11.422 1 95.38 18 SER B CA 1
ATOM 1838 C C . SER B 1 18 ? 22.141 16.828 10.812 1 95.38 18 SER B C 1
ATOM 1840 O O . SER B 1 18 ? 21.078 16.844 11.422 1 95.38 18 SER B O 1
ATOM 1842 N N . ARG B 1 19 ? 22.328 16.406 9.633 1 96.44 19 ARG B N 1
ATOM 1843 C CA . ARG B 1 19 ? 21.234 15.734 8.938 1 96.44 19 ARG B CA 1
ATOM 1844 C C . ARG B 1 19 ? 20.719 14.547 9.75 1 96.44 19 ARG B C 1
ATOM 1846 O O . ARG B 1 19 ? 19.516 14.352 9.875 1 96.44 19 ARG B O 1
ATOM 1853 N N . GLU B 1 20 ? 21.625 13.82 10.336 1 96.44 20 GLU B N 1
ATOM 1854 C CA . GLU B 1 20 ? 21.281 12.633 11.109 1 96.44 20 GLU B CA 1
ATOM 1855 C C . GLU B 1 20 ? 20.484 13 12.359 1 96.44 20 GLU B C 1
ATOM 1857 O O . GLU B 1 20 ? 19.484 12.344 12.688 1 96.44 20 GLU B O 1
ATOM 1862 N N . VAL B 1 21 ? 20.859 13.984 13 1 96.88 21 VAL B N 1
ATOM 1863 C CA . VAL B 1 21 ? 20.188 14.422 14.219 1 96.88 21 VAL B CA 1
ATOM 1864 C C . VAL B 1 21 ? 18.781 14.883 13.891 1 96.88 21 VAL B C 1
ATOM 1866 O O . VAL B 1 21 ? 17.844 14.609 14.641 1 96.88 21 VAL B O 1
ATOM 1869 N N . ILE B 1 22 ? 18.641 15.594 12.789 1 97.88 22 ILE B N 1
ATOM 1870 C CA . ILE B 1 22 ? 17.328 16.062 12.359 1 97.88 22 ILE B CA 1
ATOM 1871 C C . ILE B 1 22 ? 16.422 14.875 12.078 1 97.88 22 ILE B C 1
ATOM 1873 O O . ILE B 1 22 ? 15.273 14.852 12.523 1 97.88 22 ILE B O 1
ATOM 1877 N N . ILE B 1 23 ? 16.969 13.906 11.422 1 98.19 23 ILE B N 1
ATOM 1878 C CA . ILE B 1 23 ? 16.219 12.703 11.055 1 98.19 23 ILE B CA 1
ATOM 1879 C C . ILE B 1 23 ? 15.789 11.961 12.312 1 98.19 23 ILE B C 1
ATOM 1881 O O . ILE B 1 23 ? 14.617 11.602 12.461 1 98.19 23 ILE B O 1
ATOM 1885 N N . GLU B 1 24 ? 16.672 11.781 13.227 1 97.88 24 GLU B N 1
ATOM 1886 C CA . GLU B 1 24 ? 16.375 11.055 14.461 1 97.88 24 GLU B CA 1
ATOM 1887 C C . GLU B 1 24 ? 15.344 11.805 15.305 1 97.88 24 GLU B C 1
ATOM 1889 O O . GLU B 1 24 ? 14.484 11.18 15.938 1 97.88 24 GLU B O 1
ATOM 1894 N N . THR B 1 25 ? 15.477 13.086 15.32 1 98.06 25 THR B N 1
ATOM 1895 C CA . THR B 1 25 ? 14.492 13.898 16.031 1 98.06 25 THR B CA 1
ATOM 1896 C C . THR B 1 25 ? 13.109 13.742 15.406 1 98.06 25 THR B C 1
ATOM 1898 O O . THR B 1 25 ? 12.117 13.594 16.125 1 98.06 25 THR B O 1
ATOM 1901 N N . GLY B 1 26 ? 13.078 13.805 14.086 1 98.25 26 GLY B N 1
ATOM 1902 C CA . GLY B 1 26 ? 11.82 13.578 13.398 1 98.25 26 GLY B CA 1
ATOM 1903 C C . GLY B 1 26 ? 11.18 12.25 13.758 1 98.25 26 GLY B C 1
ATOM 1904 O O . GLY B 1 26 ? 9.977 12.188 14.023 1 98.25 26 GLY B O 1
ATOM 1905 N N . LEU B 1 27 ? 11.961 11.195 13.75 1 98.12 27 LEU B N 1
ATOM 1906 C CA . LEU B 1 27 ? 11.461 9.867 14.086 1 98.12 27 LEU B CA 1
ATOM 1907 C C . LEU B 1 27 ? 10.93 9.828 15.516 1 98.12 27 LEU B C 1
ATOM 1909 O O . LEU B 1 27 ? 9.898 9.211 15.781 1 98.12 27 LEU B O 1
ATOM 1913 N N . ARG B 1 28 ? 11.609 10.461 16.422 1 97.5 28 ARG B N 1
ATOM 1914 C CA . ARG B 1 28 ? 11.156 10.531 17.797 1 97.5 28 ARG B CA 1
ATOM 1915 C C . ARG B 1 28 ? 9.805 11.234 17.906 1 97.5 28 ARG B C 1
ATOM 1917 O O . ARG B 1 28 ? 8.922 10.797 18.641 1 97.5 28 ARG B O 1
ATOM 1924 N N . ILE B 1 29 ? 9.68 12.32 17.172 1 97.62 29 ILE B N 1
ATOM 1925 C CA . ILE B 1 29 ? 8.43 13.062 17.156 1 97.62 29 ILE B CA 1
ATOM 1926 C C . ILE B 1 29 ? 7.305 12.164 16.625 1 97.62 29 ILE B C 1
ATOM 1928 O O . ILE B 1 29 ? 6.211 12.141 17.203 1 97.62 29 ILE B O 1
ATOM 1932 N N . LEU B 1 30 ? 7.555 11.414 15.57 1 95.94 30 LEU B N 1
ATOM 1933 C CA . LEU B 1 30 ? 6.562 10.484 15.039 1 95.94 30 LEU B CA 1
ATOM 1934 C C . LEU B 1 30 ? 6.129 9.484 16.109 1 95.94 30 LEU B C 1
ATOM 1936 O O . LEU B 1 30 ? 4.934 9.227 16.266 1 95.94 30 LEU B O 1
ATOM 1940 N N . ASP B 1 31 ? 7.121 9.016 16.828 1 95.19 31 ASP B N 1
ATOM 1941 C CA . ASP B 1 31 ? 6.855 7.965 17.812 1 95.19 31 ASP B CA 1
ATOM 1942 C C . ASP B 1 31 ? 6.082 8.508 19 1 95.19 31 ASP B C 1
ATOM 1944 O O . ASP B 1 31 ? 5.23 7.82 19.562 1 95.19 31 ASP B O 1
ATOM 1948 N N . GLN B 1 32 ? 6.316 9.711 19.344 1 94.94 32 GLN B N 1
ATOM 1949 C CA . GLN B 1 32 ? 5.754 10.281 20.547 1 94.94 32 GLN B CA 1
ATOM 1950 C C . GLN B 1 32 ? 4.422 10.977 20.266 1 94.94 32 GLN B C 1
ATOM 1952 O O . GLN B 1 32 ? 3.475 10.852 21.047 1 94.94 32 GLN B O 1
ATOM 1957 N N . ASP B 1 33 ? 4.387 11.703 19.078 1 94.81 33 ASP B N 1
ATOM 1958 C CA . ASP B 1 33 ? 3.273 12.625 18.906 1 94.81 33 ASP B CA 1
ATOM 1959 C C . ASP B 1 33 ? 2.512 12.336 17.625 1 94.81 33 ASP B C 1
ATOM 1961 O O . ASP B 1 33 ? 1.465 12.938 17.359 1 94.81 33 ASP B O 1
ATOM 1965 N N . GLY B 1 34 ? 3.016 11.461 16.828 1 93 34 GLY B N 1
ATOM 1966 C CA . GLY B 1 34 ? 2.289 11.062 15.641 1 93 34 GLY B CA 1
ATOM 1967 C C . GLY B 1 34 ? 2.613 11.914 14.43 1 93 34 GLY B C 1
ATOM 1968 O O . GLY B 1 34 ? 3.373 12.883 14.523 1 93 34 GLY B O 1
ATOM 1969 N N . LEU B 1 35 ? 2.051 11.539 13.328 1 92.06 35 LEU B N 1
ATOM 1970 C CA . LEU B 1 35 ? 2.357 12.109 12.023 1 92.06 35 LEU B CA 1
ATOM 1971 C C . LEU B 1 35 ? 1.934 13.57 11.953 1 92.06 35 LEU B C 1
ATOM 1973 O O . LEU B 1 35 ? 2.645 14.406 11.383 1 92.06 35 LEU B O 1
ATOM 1977 N N . ALA B 1 36 ? 0.832 13.922 12.5 1 88.19 36 ALA B N 1
ATOM 1978 C CA . ALA B 1 36 ? 0.281 15.273 12.43 1 88.19 36 ALA B CA 1
ATOM 1979 C C . ALA B 1 36 ? 1.184 16.266 13.148 1 88.19 36 ALA B C 1
ATOM 1981 O O . ALA B 1 36 ? 1.218 17.453 12.797 1 88.19 36 ALA B O 1
ATOM 1982 N N . ALA B 1 37 ? 1.95 15.82 14.023 1 95.19 37 ALA B N 1
ATOM 1983 C CA . ALA B 1 37 ? 2.797 16.688 14.844 1 95.19 37 ALA B CA 1
ATOM 1984 C C . ALA B 1 37 ? 4.133 16.953 14.156 1 95.19 37 ALA B C 1
ATOM 1986 O O . ALA B 1 37 ? 4.875 17.844 14.562 1 95.19 37 ALA B O 1
ATOM 1987 N N . LEU B 1 38 ? 4.441 16.156 13.164 1 96.75 38 LEU B N 1
ATOM 1988 C CA . LEU B 1 38 ? 5.738 16.297 12.516 1 96.75 38 LEU B CA 1
ATOM 1989 C C . LEU B 1 38 ? 5.742 17.469 11.555 1 96.75 38 LEU B C 1
ATOM 1991 O O . LEU B 1 38 ? 5.23 17.375 10.43 1 96.75 38 LEU B O 1
ATOM 1995 N N . THR B 1 39 ? 6.297 18.562 11.953 1 96.25 39 THR B N 1
ATOM 1996 C CA . THR B 1 39 ? 6.527 19.734 11.133 1 96.25 39 THR B CA 1
ATOM 1997 C C . THR B 1 39 ? 7.973 20.219 11.25 1 96.25 39 THR B C 1
ATOM 1999 O O . THR B 1 39 ? 8.664 19.875 12.219 1 96.25 39 THR B O 1
ATOM 2002 N N . MET B 1 40 ? 8.375 20.969 10.234 1 96.75 40 MET B N 1
ATOM 2003 C CA . MET B 1 40 ? 9.719 21.531 10.305 1 96.75 40 MET B CA 1
ATOM 2004 C C . MET B 1 40 ? 9.883 22.422 11.523 1 96.75 40 MET B C 1
ATOM 2006 O O . MET B 1 40 ? 10.93 22.406 12.18 1 96.75 40 MET B O 1
ATOM 2010 N N . ARG B 1 41 ? 8.859 23.141 11.867 1 96.69 41 ARG B N 1
ATOM 2011 C CA . ARG B 1 41 ? 8.867 24.016 13.031 1 96.69 41 ARG B CA 1
ATOM 2012 C C . ARG B 1 41 ? 9.008 23.219 14.32 1 96.69 41 ARG B C 1
ATOM 2014 O O . ARG B 1 41 ? 9.781 23.578 15.203 1 96.69 41 ARG B O 1
ATOM 2021 N N . ARG B 1 42 ? 8.281 22.141 14.422 1 97.38 42 ARG B N 1
ATOM 2022 C CA . ARG B 1 42 ? 8.328 21.297 15.602 1 97.38 42 ARG B CA 1
ATOM 2023 C C . ARG B 1 42 ? 9.711 20.672 15.773 1 97.38 42 ARG B C 1
ATOM 2025 O O . ARG B 1 42 ? 10.234 20.594 16.891 1 97.38 42 ARG B O 1
ATOM 2032 N N . VAL B 1 43 ? 10.273 20.188 14.703 1 98 43 VAL B N 1
ATOM 2033 C CA . VAL B 1 43 ? 11.609 19.609 14.742 1 98 43 VAL B CA 1
ATOM 2034 C C . VAL B 1 43 ? 12.617 20.641 15.227 1 98 43 VAL B C 1
ATOM 2036 O O . VAL B 1 43 ? 13.445 20.359 16.094 1 98 43 VAL B O 1
ATOM 2039 N N . ALA B 1 44 ? 12.523 21.844 14.648 1 97.44 44 ALA B N 1
ATOM 2040 C CA . ALA B 1 44 ? 13.414 22.922 15.055 1 97.44 44 ALA B CA 1
ATOM 2041 C C . ALA B 1 44 ? 13.273 23.219 16.547 1 97.44 44 ALA B C 1
ATOM 2043 O O . ALA B 1 44 ? 14.273 23.406 17.25 1 97.44 44 ALA B O 1
ATOM 2044 N N . GLN B 1 45 ? 12.078 23.266 17.016 1 96.88 45 GLN B N 1
ATOM 2045 C CA . GLN B 1 45 ? 11.797 23.531 18.422 1 96.88 45 GLN B CA 1
ATOM 2046 C C . GLN B 1 45 ? 12.438 22.453 19.312 1 96.88 45 GLN B C 1
ATOM 2048 O O . GLN B 1 45 ? 13.062 22.781 20.312 1 96.88 45 GLN B O 1
ATOM 2053 N N . ASP B 1 46 ? 12.32 21.266 18.922 1 96.44 46 ASP B N 1
ATOM 2054 C CA . ASP B 1 46 ? 12.859 20.156 19.703 1 96.44 46 ASP B CA 1
ATOM 2055 C C . ASP B 1 46 ? 14.391 20.203 19.734 1 96.44 46 ASP B C 1
ATOM 2057 O O . ASP B 1 46 ? 15.008 19.734 20.688 1 96.44 46 ASP B O 1
ATOM 2061 N N . LEU B 1 47 ? 14.945 20.703 18.734 1 96.38 47 LEU B N 1
ATOM 2062 C CA . LEU B 1 47 ? 16.391 20.797 18.641 1 96.38 47 LEU B CA 1
ATOM 2063 C C . LEU B 1 47 ? 16.891 22.141 19.172 1 96.38 47 LEU B C 1
ATOM 2065 O O . LEU B 1 47 ? 18.094 22.438 19.109 1 96.38 47 LEU B O 1
ATOM 2069 N N . ASP B 1 48 ? 15.938 22.953 19.625 1 95.25 48 ASP B N 1
ATOM 2070 C CA . ASP B 1 48 ? 16.234 24.266 20.188 1 95.25 48 ASP B CA 1
ATOM 2071 C C . ASP B 1 48 ? 17.016 25.125 19.188 1 95.25 48 ASP B C 1
ATOM 2073 O O . ASP B 1 48 ? 18.078 25.656 19.5 1 95.25 48 ASP B O 1
ATOM 2077 N N . THR B 1 49 ? 16.531 25.094 18.016 1 94.19 49 THR B N 1
ATOM 2078 C CA . THR B 1 49 ? 17.094 25.906 16.938 1 94.19 49 THR B CA 1
ATOM 2079 C C . THR B 1 49 ? 15.992 26.516 16.078 1 94.19 49 THR B C 1
ATOM 2081 O O . THR B 1 49 ? 14.805 26.312 16.344 1 94.19 49 THR B O 1
ATOM 2084 N N . GLY B 1 50 ? 16.312 27.422 15.164 1 90.56 50 GLY B N 1
ATOM 2085 C CA . GLY B 1 50 ? 15.344 28 14.242 1 90.56 50 GLY B CA 1
ATOM 2086 C C . GLY B 1 50 ? 15.109 27.141 13.008 1 90.56 50 GLY B C 1
ATOM 2087 O O . GLY B 1 50 ? 15.992 26.391 12.586 1 90.56 50 GLY B O 1
ATOM 2088 N N . ALA B 1 51 ? 13.93 27.281 12.375 1 89 51 ALA B N 1
ATOM 2089 C CA . ALA B 1 51 ? 13.547 26.484 11.211 1 89 51 ALA B CA 1
ATOM 2090 C C . ALA B 1 51 ? 14.508 26.703 10.055 1 89 51 ALA B C 1
ATOM 2092 O O . ALA B 1 51 ? 14.789 25.781 9.281 1 89 51 ALA B O 1
ATOM 2093 N N . ALA B 1 52 ? 15.055 27.844 9.984 1 91.88 52 ALA B N 1
ATOM 2094 C CA . ALA B 1 52 ? 15.969 28.203 8.898 1 91.88 52 ALA B CA 1
ATOM 2095 C C . ALA B 1 52 ? 17.234 27.344 8.938 1 91.88 52 ALA B C 1
ATOM 2097 O O . ALA B 1 52 ? 17.797 27.016 7.895 1 91.88 52 ALA B O 1
ATOM 2098 N N . SER B 1 53 ? 17.641 27 10.125 1 93.38 53 SER B N 1
ATOM 2099 C CA . SER B 1 53 ? 18.844 26.203 10.297 1 93.38 53 SER B CA 1
ATOM 2100 C C . SER B 1 53 ? 18.672 24.797 9.734 1 93.38 53 SER B C 1
ATOM 2102 O O . SER B 1 53 ? 19.641 24.141 9.367 1 93.38 53 SER B O 1
ATOM 2104 N N . LEU B 1 54 ? 17.406 24.281 9.719 1 96.12 54 LEU B N 1
ATOM 2105 C CA . LEU B 1 54 ? 17.125 22.938 9.227 1 96.12 54 LEU B CA 1
ATOM 2106 C C . LEU B 1 54 ? 17.234 22.875 7.707 1 96.12 54 LEU B C 1
ATOM 2108 O O . LEU B 1 54 ? 17.641 21.859 7.148 1 96.12 54 LEU B O 1
ATOM 2112 N N . TYR B 1 55 ? 16.969 23.953 7.023 1 95 55 TYR B N 1
ATOM 2113 C CA . TYR B 1 55 ? 16.797 24 5.574 1 95 55 TYR B CA 1
ATOM 2114 C C . TYR B 1 55 ? 18.125 23.812 4.859 1 95 55 TYR B C 1
ATOM 2116 O O . TYR B 1 55 ? 18.172 23.5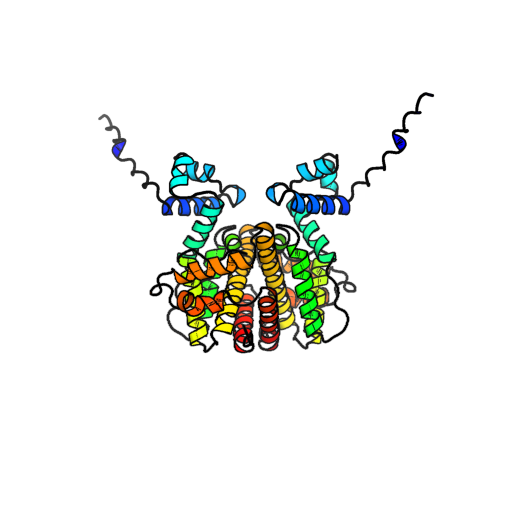 3.666 1 95 55 TYR B O 1
ATOM 2124 N N . VAL B 1 56 ? 19.219 23.953 5.594 1 94.5 56 VAL B N 1
ATOM 2125 C CA . VAL B 1 56 ? 20.547 23.672 5.051 1 94.5 56 VAL B CA 1
ATOM 2126 C C . VAL B 1 56 ? 20.672 22.172 4.793 1 94.5 56 VAL B C 1
ATOM 2128 O O . VAL B 1 56 ? 21.359 21.75 3.85 1 94.5 56 VAL B O 1
ATOM 2131 N N . TYR B 1 57 ? 19.953 21.422 5.617 1 96.56 57 TYR B N 1
ATOM 2132 C CA . TYR B 1 57 ? 20.125 19.984 5.594 1 96.56 57 TYR B CA 1
ATOM 2133 C C . TYR B 1 57 ? 18.922 19.297 4.961 1 96.56 57 TYR B C 1
ATOM 2135 O O . TYR B 1 57 ? 19.031 18.219 4.371 1 96.56 57 TYR B O 1
ATOM 2143 N N . ILE B 1 58 ? 17.734 19.859 5.191 1 97.19 58 ILE B N 1
ATOM 2144 C CA . ILE B 1 58 ? 16.469 19.297 4.773 1 97.19 58 ILE B CA 1
ATOM 2145 C C . ILE B 1 58 ? 15.609 20.375 4.117 1 97.19 58 ILE B C 1
ATOM 2147 O O . ILE B 1 58 ? 15.32 21.406 4.727 1 97.19 58 ILE B O 1
ATOM 2151 N N . ALA B 1 59 ? 15.133 20.109 2.947 1 96.25 59 ALA B N 1
ATOM 2152 C CA . ALA B 1 59 ? 14.484 21.156 2.145 1 96.25 59 ALA B CA 1
ATOM 2153 C C . ALA B 1 59 ? 13.078 21.438 2.652 1 96.25 59 ALA B C 1
ATOM 2155 O O . ALA B 1 59 ? 12.617 22.594 2.605 1 96.25 59 ALA B O 1
ATOM 2156 N N . ASN B 1 60 ? 12.336 20.469 3.043 1 95.62 60 ASN B N 1
ATOM 2157 C CA . ASN B 1 60 ? 10.953 20.562 3.482 1 95.62 60 ASN B CA 1
ATOM 2158 C C . ASN B 1 60 ? 10.5 19.281 4.184 1 95.62 60 ASN B C 1
ATOM 2160 O O . ASN B 1 60 ? 11.289 18.359 4.371 1 95.62 60 ASN B O 1
ATOM 2164 N N . ARG B 1 61 ? 9.336 19.188 4.559 1 95.19 61 ARG B N 1
ATOM 2165 C CA . ARG B 1 61 ? 8.797 18.047 5.301 1 95.19 61 ARG B CA 1
ATOM 2166 C C . ARG B 1 61 ? 8.859 16.781 4.469 1 95.19 61 ARG B C 1
ATOM 2168 O O . ARG B 1 61 ? 9.148 15.695 4.996 1 95.19 61 ARG B O 1
ATOM 2175 N N . ASP B 1 62 ? 8.531 16.875 3.221 1 93.25 62 ASP B N 1
ATOM 2176 C CA . ASP B 1 62 ? 8.586 15.711 2.348 1 93.25 62 ASP B CA 1
ATOM 2177 C C . ASP B 1 62 ? 10 15.148 2.266 1 93.25 62 ASP B C 1
ATOM 2179 O O . ASP B 1 62 ? 10.195 13.938 2.285 1 93.25 62 ASP B O 1
ATOM 2183 N N . ASP B 1 63 ? 10.922 16.047 2.135 1 96 63 ASP B N 1
ATOM 2184 C CA . ASP B 1 63 ? 12.328 15.641 2.146 1 96 63 ASP B CA 1
ATOM 2185 C C . ASP B 1 63 ? 12.695 14.961 3.465 1 96 63 ASP B C 1
ATOM 2187 O O . ASP B 1 63 ? 13.406 13.961 3.475 1 96 63 ASP B O 1
ATOM 2191 N N . LEU B 1 64 ? 12.219 15.516 4.551 1 97.38 64 LEU B N 1
ATOM 2192 C CA . LEU B 1 64 ? 12.469 14.922 5.859 1 97.38 64 LEU B CA 1
ATOM 2193 C C . LEU B 1 64 ? 11.875 13.523 5.941 1 97.38 64 LEU B C 1
ATOM 2195 O O . LEU B 1 64 ? 12.539 12.586 6.398 1 97.38 64 LEU B O 1
ATOM 2199 N N . MET B 1 65 ? 10.664 13.336 5.48 1 96.88 65 MET B N 1
ATOM 2200 C CA . MET B 1 65 ? 10.008 12.039 5.496 1 96.88 65 MET B CA 1
ATOM 2201 C C . MET B 1 65 ? 10.789 11.023 4.664 1 96.88 65 MET B C 1
ATOM 2203 O O . MET B 1 65 ? 10.984 9.883 5.09 1 96.88 65 MET B O 1
ATOM 2207 N N . ALA B 1 66 ? 11.211 11.453 3.52 1 96.81 66 ALA B N 1
ATOM 2208 C CA . ALA B 1 66 ? 12 10.586 2.652 1 96.81 66 ALA B CA 1
ATOM 2209 C C . ALA B 1 66 ? 13.312 10.188 3.32 1 96.81 66 ALA B C 1
ATOM 2211 O O . ALA B 1 66 ? 13.734 9.031 3.234 1 96.81 66 ALA B O 1
ATOM 2212 N N . ALA B 1 67 ? 13.906 11.148 3.926 1 97.62 67 ALA B N 1
ATOM 2213 C CA . ALA B 1 67 ? 15.164 10.883 4.629 1 97.62 67 ALA B CA 1
ATOM 2214 C C . ALA B 1 67 ? 14.945 9.914 5.785 1 97.62 67 ALA B C 1
ATOM 2216 O O . ALA B 1 67 ? 15.773 9.031 6.027 1 97.62 67 ALA B O 1
ATOM 2217 N N . MET B 1 68 ? 13.898 10.07 6.477 1 98.06 68 MET B N 1
ATOM 2218 C CA . MET B 1 68 ? 13.562 9.172 7.578 1 98.06 68 MET B CA 1
ATOM 2219 C C . MET B 1 68 ? 13.312 7.762 7.07 1 98.06 68 MET B C 1
ATOM 2221 O O . MET B 1 68 ? 13.758 6.785 7.68 1 98.06 68 MET B O 1
ATOM 2225 N N . LEU B 1 69 ? 12.586 7.617 5.961 1 98 69 LEU B N 1
ATOM 2226 C CA . LEU B 1 69 ? 12.391 6.312 5.344 1 98 69 LEU B CA 1
ATOM 2227 C C . LEU B 1 69 ? 13.734 5.66 5.023 1 98 69 LEU B C 1
ATOM 2229 O O . LEU B 1 69 ? 13.977 4.508 5.391 1 98 69 LEU B O 1
ATOM 2233 N N . ASP B 1 70 ? 14.539 6.418 4.391 1 98.19 70 ASP B N 1
ATOM 2234 C CA . ASP B 1 70 ? 15.82 5.848 3.99 1 98.19 70 ASP B CA 1
ATOM 2235 C C . ASP B 1 70 ? 16.656 5.469 5.211 1 98.19 70 ASP B C 1
ATOM 2237 O O . ASP B 1 70 ? 17.344 4.445 5.203 1 98.19 70 ASP B O 1
ATOM 2241 N N . HIS B 1 71 ? 16.609 6.309 6.195 1 98 71 HIS B N 1
ATOM 2242 C CA . HIS B 1 71 ? 17.328 6.039 7.434 1 98 71 HIS B CA 1
ATOM 2243 C C . HIS B 1 71 ? 16.875 4.719 8.055 1 98 71 HIS B C 1
ATOM 2245 O O . HIS B 1 71 ? 17.719 3.887 8.414 1 98 71 HIS B O 1
ATOM 2251 N N . VAL B 1 72 ? 15.617 4.48 8.133 1 98 72 VAL B N 1
ATOM 2252 C CA . VAL B 1 72 ? 15.141 3.268 8.789 1 98 72 VAL B CA 1
ATOM 2253 C C . VAL B 1 72 ? 15.469 2.049 7.938 1 98 72 VAL B C 1
ATOM 2255 O O . VAL B 1 72 ? 15.711 0.959 8.461 1 98 72 VAL B O 1
ATOM 2258 N N . LEU B 1 73 ? 15.469 2.199 6.625 1 98.19 73 LEU B N 1
ATOM 2259 C CA . LEU B 1 73 ? 15.844 1.101 5.742 1 98.19 73 LEU B CA 1
ATOM 2260 C C . LEU B 1 73 ? 17.281 0.674 5.988 1 98.19 73 LEU B C 1
ATOM 2262 O O . LEU B 1 73 ? 17.672 -0.453 5.664 1 98.19 73 LEU B O 1
ATOM 2266 N N . GLY B 1 74 ? 18.078 1.573 6.508 1 97.75 74 GLY B N 1
ATOM 2267 C CA . GLY B 1 74 ? 19.453 1.253 6.859 1 97.75 74 GLY B CA 1
ATOM 2268 C C . GLY B 1 74 ? 19.547 0.269 8.008 1 97.75 74 GLY B C 1
ATOM 2269 O O . GLY B 1 74 ? 20.625 -0.291 8.258 1 97.75 74 GLY B O 1
ATOM 2270 N N . MET B 1 75 ? 18.5 0.024 8.656 1 97.19 75 MET B N 1
ATOM 2271 C CA . MET B 1 75 ? 18.484 -0.853 9.82 1 97.19 75 MET B CA 1
ATOM 2272 C C . MET B 1 75 ? 18.125 -2.283 9.422 1 97.19 75 MET B C 1
ATOM 2274 O O . MET B 1 75 ? 18.078 -3.174 10.273 1 97.19 75 MET B O 1
ATOM 2278 N N . ILE B 1 76 ? 17.859 -2.516 8.172 1 97.56 76 ILE B N 1
ATOM 2279 C CA . ILE B 1 76 ? 17.531 -3.852 7.688 1 97.56 76 ILE B CA 1
ATOM 2280 C C . ILE B 1 76 ? 18.688 -4.801 7.965 1 97.56 76 ILE B C 1
ATOM 2282 O O . ILE B 1 76 ? 19.844 -4.477 7.68 1 97.56 76 ILE B O 1
ATOM 2286 N N . GLU B 1 77 ? 18.375 -5.871 8.539 1 91.5 77 GLU B N 1
ATOM 2287 C CA . GLU B 1 77 ? 19.359 -6.914 8.797 1 91.5 77 GLU B CA 1
ATOM 2288 C C . GLU B 1 77 ? 19.656 -7.723 7.535 1 91.5 77 GLU B C 1
ATOM 2290 O O . GLU B 1 77 ? 18.75 -8.055 6.777 1 91.5 77 GLU B O 1
ATOM 2295 N N . GLN B 1 78 ? 20.906 -7.918 7.312 1 86.69 78 GLN B N 1
ATOM 2296 C CA . GLN B 1 78 ? 21.297 -8.75 6.18 1 86.69 78 GLN B CA 1
ATOM 2297 C C . GLN B 1 78 ? 21.297 -10.234 6.562 1 86.69 78 GLN B C 1
ATOM 2299 O O . GLN B 1 78 ? 22.047 -10.648 7.449 1 86.69 78 GLN B O 1
ATOM 2304 N N . PRO B 1 79 ? 20.406 -10.914 5.922 1 86.62 79 PRO B N 1
ATOM 2305 C CA . PRO B 1 79 ? 20.375 -12.344 6.25 1 86.62 79 PRO B CA 1
ATOM 2306 C C . PRO B 1 79 ? 21.656 -13.062 5.84 1 86.62 79 PRO B C 1
ATOM 2308 O O . PRO B 1 79 ? 22.25 -12.75 4.801 1 86.62 79 PRO B O 1
ATOM 2311 N N . ALA B 1 80 ? 22.188 -13.805 6.859 1 81.31 80 ALA B N 1
ATOM 2312 C CA . ALA B 1 80 ? 23.375 -14.609 6.559 1 81.31 80 ALA B CA 1
ATOM 2313 C C . ALA B 1 80 ? 23.031 -16.094 6.516 1 81.31 80 ALA B C 1
ATOM 2315 O O . ALA B 1 80 ? 22.188 -16.562 7.293 1 81.31 80 ALA B O 1
ATOM 2316 N N . GLY B 1 81 ? 23.5 -16.781 5.422 1 88.88 81 GLY B N 1
ATOM 2317 C CA . GLY B 1 81 ? 23.375 -18.219 5.309 1 88.88 81 GLY B CA 1
ATOM 2318 C C . GLY B 1 81 ? 22.047 -18.656 4.707 1 88.88 81 GLY B C 1
ATOM 2319 O O . GLY B 1 81 ? 21.172 -17.828 4.441 1 88.88 81 GLY B O 1
ATOM 2320 N N . GLY B 1 82 ? 21.953 -19.828 4.262 1 94.75 82 GLY B N 1
ATOM 2321 C CA . GLY B 1 82 ? 20.75 -20.422 3.697 1 94.75 82 GLY B CA 1
ATOM 2322 C C . GLY B 1 82 ? 20.641 -20.234 2.197 1 94.75 82 GLY B C 1
ATOM 2323 O O . GLY B 1 82 ? 21.578 -19.766 1.554 1 94.75 82 GLY B O 1
ATOM 2324 N N . THR B 1 83 ? 19.516 -20.656 1.639 1 97.5 83 THR B N 1
ATOM 2325 C CA . THR B 1 83 ? 19.25 -20.547 0.21 1 97.5 83 THR B CA 1
ATOM 2326 C C . THR B 1 83 ? 18.875 -19.109 -0.152 1 97.5 83 THR B C 1
ATOM 2328 O O . THR B 1 83 ? 18.578 -18.297 0.729 1 97.5 83 THR B O 1
ATOM 2331 N N . TRP B 1 84 ? 18.922 -18.812 -1.382 1 97.44 84 TRP B N 1
ATOM 2332 C CA . TRP B 1 84 ? 18.516 -17.5 -1.85 1 97.44 84 TRP B CA 1
ATOM 2333 C C . TRP B 1 84 ? 17.078 -17.188 -1.434 1 97.44 84 TRP B C 1
ATOM 2335 O O . TRP B 1 84 ? 16.766 -16.062 -1.072 1 97.44 84 TRP B O 1
ATOM 2345 N N . ARG B 1 85 ? 16.266 -18.219 -1.479 1 97.31 85 ARG B N 1
ATOM 2346 C CA . ARG B 1 85 ? 14.859 -18.047 -1.126 1 97.31 85 ARG B CA 1
ATOM 2347 C C . ARG B 1 85 ? 14.703 -17.672 0.346 1 97.31 85 ARG B C 1
ATOM 2349 O O . ARG B 1 85 ? 13.953 -16.766 0.688 1 97.31 85 ARG B O 1
ATOM 2356 N N . GLU B 1 86 ? 15.391 -18.359 1.222 1 96.81 86 GLU B N 1
ATOM 2357 C CA . GLU B 1 86 ? 15.352 -18.078 2.652 1 96.81 86 GLU B CA 1
ATOM 2358 C C . GLU B 1 86 ? 15.875 -16.672 2.949 1 96.81 86 GLU B C 1
ATOM 2360 O O . GLU B 1 86 ? 15.305 -15.953 3.773 1 96.81 86 GLU B O 1
ATOM 2365 N N . ARG B 1 87 ? 16.906 -16.297 2.26 1 97.75 87 ARG B N 1
ATOM 2366 C CA . ARG B 1 87 ? 17.484 -14.977 2.459 1 97.75 87 ARG B CA 1
ATOM 2367 C C . ARG B 1 87 ? 16.547 -13.883 1.939 1 97.75 87 ARG B C 1
ATOM 2369 O O . ARG B 1 87 ? 16.438 -12.812 2.543 1 97.75 87 ARG B O 1
ATOM 2376 N N . LEU B 1 88 ? 15.875 -14.148 0.807 1 97.94 88 LEU B N 1
ATOM 2377 C CA . LEU B 1 88 ? 14.914 -13.18 0.278 1 97.94 88 LEU B CA 1
ATOM 2378 C C . LEU B 1 88 ? 13.75 -12.992 1.239 1 97.94 88 LEU B C 1
ATOM 2380 O O . LEU B 1 88 ? 13.336 -11.859 1.504 1 97.94 88 LEU B O 1
ATOM 2384 N N . VAL B 1 89 ? 13.25 -14.055 1.786 1 97.19 89 VAL B N 1
ATOM 2385 C CA . VAL B 1 89 ? 12.141 -14 2.734 1 97.19 89 VAL B CA 1
ATOM 2386 C C . VAL B 1 89 ? 12.562 -13.211 3.973 1 97.19 89 VAL B C 1
ATOM 2388 O O . VAL B 1 89 ? 11.836 -12.32 4.43 1 97.19 89 VAL B O 1
ATOM 2391 N N . ALA B 1 90 ? 13.719 -13.453 4.496 1 97 90 ALA B N 1
ATOM 2392 C CA . ALA B 1 90 ? 14.227 -12.75 5.672 1 97 90 ALA B CA 1
ATOM 2393 C C . ALA B 1 90 ? 14.414 -11.266 5.383 1 97 90 ALA B C 1
ATOM 2395 O O . ALA B 1 90 ? 14.094 -10.422 6.223 1 97 90 ALA B O 1
ATOM 2396 N N . LEU B 1 91 ? 14.938 -10.984 4.219 1 97.81 91 LEU B N 1
ATOM 2397 C CA . LEU B 1 91 ? 15.148 -9.602 3.805 1 97.81 91 LEU B CA 1
ATOM 2398 C C . LEU B 1 91 ? 13.828 -8.844 3.742 1 97.81 91 LEU B C 1
ATOM 2400 O O . LEU B 1 91 ? 13.711 -7.738 4.281 1 97.81 91 LEU B O 1
ATOM 2404 N N . VAL B 1 92 ? 12.828 -9.445 3.098 1 97.94 92 VAL B N 1
ATOM 2405 C CA . VAL B 1 92 ? 11.516 -8.828 2.949 1 97.94 92 VAL B CA 1
ATOM 2406 C C . VAL B 1 92 ? 10.875 -8.625 4.32 1 97.94 92 VAL B C 1
ATOM 2408 O O . VAL B 1 92 ? 10.359 -7.543 4.621 1 97.94 92 VAL B O 1
ATOM 2411 N N . HIS B 1 93 ? 10.969 -9.586 5.191 1 96.69 93 HIS B N 1
ATOM 2412 C CA . HIS B 1 93 ? 10.406 -9.477 6.535 1 96.69 93 HIS B CA 1
ATOM 2413 C C . HIS B 1 93 ? 11.094 -8.367 7.324 1 96.69 93 HIS B C 1
ATOM 2415 O O . HIS B 1 93 ? 10.438 -7.594 8.023 1 96.69 93 HIS B O 1
ATOM 2421 N N . SER B 1 94 ? 12.383 -8.328 7.234 1 97.44 94 SER B N 1
ATOM 2422 C CA . SER B 1 94 ? 13.125 -7.281 7.934 1 97.44 94 SER B CA 1
ATOM 2423 C C . SER B 1 94 ? 12.75 -5.895 7.426 1 97.44 94 SER B C 1
ATOM 2425 O O . SER B 1 94 ? 12.586 -4.961 8.211 1 97.44 94 SER B O 1
ATOM 2427 N N . ALA B 1 95 ? 12.625 -5.77 6.113 1 98.06 95 ALA B N 1
ATOM 2428 C CA . ALA B 1 95 ? 12.242 -4.492 5.516 1 98.06 95 ALA B CA 1
ATOM 2429 C C . ALA B 1 95 ? 10.867 -4.047 6.008 1 98.06 95 ALA B C 1
ATOM 2431 O O . ALA B 1 95 ? 10.68 -2.885 6.371 1 98.06 95 ALA B O 1
ATOM 2432 N N . ILE B 1 96 ? 9.906 -4.996 6.039 1 97.44 96 ILE B N 1
ATOM 2433 C CA . ILE B 1 96 ? 8.57 -4.691 6.527 1 97.44 96 ILE B CA 1
ATOM 2434 C C . ILE B 1 96 ? 8.641 -4.25 7.988 1 97.44 96 ILE B C 1
ATOM 2436 O O . ILE B 1 96 ? 8.016 -3.258 8.375 1 97.44 96 ILE B O 1
ATOM 2440 N N . ALA B 1 97 ? 9.406 -4.902 8.758 1 96.5 97 ALA B N 1
ATOM 2441 C CA . ALA B 1 97 ? 9.516 -4.609 10.18 1 96.5 97 ALA B CA 1
ATOM 2442 C C . ALA B 1 97 ? 10.055 -3.203 10.422 1 96.5 97 ALA B C 1
ATOM 2444 O O . ALA B 1 97 ? 9.508 -2.447 11.227 1 96.5 97 ALA B O 1
ATOM 2445 N N . VAL B 1 98 ? 11.055 -2.814 9.719 1 97.44 98 VAL B N 1
ATOM 2446 C CA . VAL B 1 98 ? 11.68 -1.522 9.984 1 97.44 98 VAL B CA 1
ATOM 2447 C C . VAL B 1 98 ? 10.805 -0.4 9.438 1 97.44 98 VAL B C 1
ATOM 2449 O O . VAL B 1 98 ? 10.703 0.669 10.047 1 97.44 98 VAL B O 1
ATOM 2452 N N . MET B 1 99 ? 10.172 -0.625 8.312 1 97.25 99 MET B N 1
ATOM 2453 C CA . MET B 1 99 ? 9.344 0.403 7.695 1 97.25 99 MET B CA 1
ATOM 2454 C C . MET B 1 99 ? 8.062 0.618 8.492 1 97.25 99 MET B C 1
ATOM 2456 O O . MET B 1 99 ? 7.438 1.679 8.398 1 97.25 99 MET B O 1
ATOM 2460 N N . SER B 1 100 ? 7.617 -0.371 9.227 1 96.25 100 SER B N 1
ATOM 2461 C CA . SER B 1 100 ? 6.324 -0.299 9.898 1 96.25 100 SER B CA 1
ATOM 2462 C C . SER B 1 100 ? 6.457 0.346 11.281 1 96.25 100 SER B C 1
ATOM 2464 O O . SER B 1 100 ? 5.453 0.668 11.914 1 96.25 100 SER B O 1
ATOM 2466 N N . ARG B 1 101 ? 7.609 0.6 11.719 1 95.25 101 ARG B N 1
ATOM 2467 C CA . ARG B 1 101 ? 7.871 0.975 13.102 1 95.25 101 ARG B CA 1
ATOM 2468 C C . ARG B 1 101 ? 7.363 2.383 13.391 1 95.25 101 ARG B C 1
ATOM 2470 O O . ARG B 1 101 ? 7.004 2.697 14.531 1 95.25 101 ARG B O 1
ATOM 2477 N N . HIS B 1 102 ? 7.395 3.242 12.414 1 95.25 102 HIS B N 1
ATOM 2478 C CA . HIS B 1 102 ? 7.039 4.645 12.602 1 95.25 102 HIS B CA 1
ATOM 2479 C C . HIS B 1 102 ? 5.863 5.039 11.719 1 95.25 102 HIS B C 1
ATOM 2481 O O . HIS B 1 102 ? 5.887 4.805 10.508 1 95.25 102 HIS B O 1
ATOM 2487 N N . GLU B 1 103 ? 4.949 5.656 12.336 1 93.62 103 GLU B N 1
ATOM 2488 C CA . GLU B 1 103 ? 3.727 6.039 11.633 1 93.62 103 GLU B CA 1
ATOM 2489 C C . GLU B 1 103 ? 4.039 6.863 10.391 1 93.62 103 GLU B C 1
ATOM 2491 O O . GLU B 1 103 ? 4.797 7.832 10.453 1 93.62 103 GLU B O 1
ATOM 2496 N N . GLY B 1 104 ? 3.508 6.426 9.281 1 93.06 104 GLY B N 1
ATOM 2497 C CA . GLY B 1 104 ? 3.541 7.234 8.07 1 93.06 104 GLY B CA 1
ATOM 2498 C C . GLY B 1 104 ? 4.77 6.98 7.215 1 93.06 104 GLY B C 1
ATOM 2499 O O . GLY B 1 104 ? 4.809 7.359 6.043 1 93.06 104 GLY B O 1
ATOM 2500 N N . VAL B 1 105 ? 5.789 6.367 7.719 1 96 105 VAL B N 1
ATOM 2501 C CA . VAL B 1 105 ? 7.074 6.238 7.039 1 96 105 VAL B CA 1
ATOM 2502 C C . VAL B 1 105 ? 6.934 5.297 5.844 1 96 105 VAL B C 1
ATOM 2504 O O . VAL B 1 105 ? 7.391 5.605 4.742 1 96 105 VAL B O 1
ATOM 2507 N N . ALA B 1 106 ? 6.234 4.176 6 1 95.75 106 ALA B N 1
ATOM 2508 C CA . ALA B 1 106 ? 6.062 3.199 4.926 1 95.75 106 ALA B CA 1
ATOM 2509 C C . ALA B 1 106 ? 5.332 3.814 3.738 1 95.75 106 ALA B C 1
ATOM 2511 O O . ALA B 1 106 ? 5.645 3.508 2.584 1 95.75 106 ALA B O 1
ATOM 2512 N N . LEU B 1 107 ? 4.445 4.699 3.961 1 92.12 107 LEU B N 1
ATOM 2513 C CA . LEU B 1 107 ? 3.607 5.289 2.924 1 92.12 107 LEU B CA 1
ATOM 2514 C C . LEU B 1 107 ? 4.434 6.184 2.002 1 92.12 107 LEU B C 1
ATOM 2516 O O . LEU B 1 107 ? 4.051 6.422 0.854 1 92.12 107 LEU B O 1
ATOM 2520 N N . VAL B 1 108 ? 5.531 6.707 2.482 1 92.44 108 VAL B N 1
ATOM 2521 C CA . VAL B 1 108 ? 6.41 7.555 1.687 1 92.44 108 VAL B CA 1
ATOM 2522 C C . VAL B 1 108 ? 6.898 6.789 0.458 1 92.44 108 VAL B C 1
ATOM 2524 O O . VAL B 1 108 ? 7.066 7.367 -0.616 1 92.44 108 VAL B O 1
ATOM 2527 N N . ALA B 1 109 ? 6.98 5.52 0.631 1 93.19 109 ALA B N 1
ATOM 2528 C CA . ALA B 1 109 ? 7.551 4.691 -0.429 1 93.19 109 ALA B CA 1
ATOM 2529 C C . ALA B 1 109 ? 6.52 4.41 -1.52 1 93.19 109 ALA B C 1
ATOM 2531 O O . ALA B 1 109 ? 6.879 4.043 -2.641 1 93.19 109 ALA B O 1
ATOM 2532 N N . LEU B 1 110 ? 5.266 4.566 -1.135 1 88.31 110 LEU B N 1
ATOM 2533 C CA . LEU B 1 110 ? 4.238 4.254 -2.119 1 88.31 110 LEU B CA 1
ATOM 2534 C C . LEU B 1 110 ? 4.203 5.309 -3.223 1 88.31 110 LEU B C 1
ATOM 2536 O O . LEU B 1 110 ? 3.939 6.48 -2.957 1 88.31 110 LEU B O 1
ATOM 2540 N N . GLY B 1 111 ? 4.555 5 -4.445 1 78.88 111 GLY B N 1
ATOM 2541 C CA . GLY B 1 111 ? 4.551 5.918 -5.574 1 78.88 111 GLY B CA 1
ATOM 2542 C C . GLY B 1 111 ? 5.859 6.668 -5.734 1 78.88 111 GLY B C 1
ATOM 2543 O O . GLY B 1 111 ? 5.918 7.688 -6.422 1 78.88 111 GLY B O 1
ATOM 2544 N N . ALA B 1 112 ? 6.82 6.254 -4.973 1 82.69 112 ALA B N 1
ATOM 2545 C CA . ALA B 1 112 ? 8.133 6.883 -5.082 1 82.69 112 ALA B CA 1
ATOM 2546 C C . ALA B 1 112 ? 9.141 5.938 -5.738 1 82.69 112 ALA B C 1
ATOM 2548 O O . ALA B 1 112 ? 9.102 4.727 -5.516 1 82.69 112 ALA B O 1
ATOM 2549 N N . ILE B 1 113 ? 9.93 6.5 -6.504 1 85.25 113 ILE B N 1
ATOM 2550 C CA . ILE B 1 113 ? 11.102 5.785 -7.008 1 85.25 113 ILE B CA 1
ATOM 2551 C C . ILE B 1 113 ? 12.219 5.828 -5.965 1 85.25 113 ILE B C 1
ATOM 2553 O O . ILE B 1 113 ? 12.609 6.906 -5.508 1 85.25 113 ILE B O 1
ATOM 2557 N N . PRO B 1 114 ? 12.648 4.707 -5.605 1 88.62 114 PRO B N 1
ATOM 2558 C CA . PRO B 1 114 ? 13.727 4.707 -4.609 1 88.62 114 PRO B CA 1
ATOM 2559 C C . PRO B 1 114 ? 14.969 5.453 -5.086 1 88.62 114 PRO B C 1
ATOM 2561 O O . PRO B 1 114 ? 15.508 5.148 -6.156 1 88.62 114 PRO B O 1
ATOM 2564 N N . THR B 1 115 ? 15.445 6.383 -4.312 1 90.44 115 THR B N 1
ATOM 2565 C CA . THR B 1 115 ? 16.641 7.148 -4.672 1 90.44 115 THR B CA 1
ATOM 2566 C C . THR B 1 115 ? 17.609 7.211 -3.5 1 90.44 115 THR B C 1
ATOM 2568 O O . THR B 1 115 ? 18.781 7.555 -3.678 1 90.44 115 THR B O 1
ATOM 2571 N N . GLY B 1 116 ? 17.109 6.922 -2.359 1 95.19 116 GLY B N 1
ATOM 2572 C CA . GLY B 1 116 ? 17.969 6.91 -1.194 1 95.19 116 GLY B CA 1
ATOM 2573 C C . GLY B 1 116 ? 18.969 5.758 -1.2 1 95.19 116 GLY B C 1
ATOM 2574 O O . GLY B 1 116 ? 18.672 4.691 -1.749 1 95.19 116 GLY B O 1
ATOM 2575 N N . GLU B 1 117 ? 20.031 5.949 -0.516 1 96.94 117 GLU B N 1
ATOM 2576 C CA . GLU B 1 117 ? 21.125 4.969 -0.512 1 96.94 117 GLU B CA 1
ATOM 2577 C C . GLU B 1 117 ? 20.641 3.619 0.017 1 96.94 117 GLU B C 1
ATOM 2579 O O . GLU B 1 117 ? 20.922 2.578 -0.578 1 96.94 117 GLU B O 1
ATOM 2584 N N . ASN B 1 118 ? 19.938 3.631 1.067 1 97.94 118 ASN B N 1
ATOM 2585 C CA . ASN B 1 118 ? 19.516 2.383 1.693 1 97.94 118 ASN B CA 1
ATOM 2586 C C . ASN B 1 118 ? 18.359 1.732 0.932 1 97.94 118 ASN B C 1
ATOM 2588 O O . ASN B 1 118 ? 18.266 0.505 0.878 1 97.94 118 ASN B O 1
ATOM 2592 N N . ALA B 1 119 ? 17.453 2.52 0.365 1 97.75 119 ALA B N 1
ATOM 2593 C CA . ALA B 1 119 ? 16.406 1.98 -0.489 1 97.75 119 ALA B CA 1
ATOM 2594 C C . ALA B 1 119 ? 16.984 1.291 -1.717 1 97.75 119 ALA B C 1
ATOM 2596 O O . ALA B 1 119 ? 16.562 0.2 -2.092 1 97.75 119 ALA B O 1
ATOM 2597 N N . LEU B 1 120 ? 17.984 1.903 -2.297 1 97.88 120 LEU B N 1
ATOM 2598 C CA . LEU B 1 120 ? 18.656 1.331 -3.457 1 97.88 120 LEU B CA 1
ATOM 2599 C C . LEU B 1 120 ? 19.391 0.047 -3.084 1 97.88 120 LEU B C 1
ATOM 2601 O O . LEU B 1 120 ? 19.422 -0.909 -3.863 1 97.88 120 LEU B O 1
ATOM 2605 N N . ALA B 1 121 ? 19.984 0.046 -1.907 1 97.94 121 ALA B N 1
ATOM 2606 C CA . ALA B 1 121 ? 20.656 -1.165 -1.437 1 97.94 121 ALA B CA 1
ATOM 2607 C C . ALA B 1 121 ? 19.672 -2.314 -1.285 1 97.94 121 ALA B C 1
ATOM 2609 O O . ALA B 1 121 ? 19.969 -3.457 -1.633 1 97.94 121 ALA B O 1
ATOM 2610 N N . LEU B 1 122 ? 18.5 -2.047 -0.757 1 98.06 122 LEU B N 1
ATOM 2611 C CA . LEU B 1 122 ? 17.469 -3.055 -0.625 1 98.06 122 LEU B CA 1
ATOM 2612 C C . LEU B 1 122 ? 17.062 -3.609 -1.989 1 98.06 122 LEU B C 1
ATOM 2614 O O . LEU B 1 122 ? 17 -4.828 -2.174 1 98.06 122 LEU B O 1
ATOM 2618 N N . VAL B 1 123 ? 16.812 -2.729 -2.939 1 98.12 123 VAL B N 1
ATOM 2619 C CA . VAL B 1 123 ? 16.438 -3.129 -4.293 1 98.12 123 VAL B CA 1
ATOM 2620 C C . VAL B 1 123 ? 17.547 -3.994 -4.898 1 98.12 123 VAL B C 1
ATOM 2622 O O . VAL B 1 123 ? 17.281 -5.066 -5.445 1 98.12 123 VAL B O 1
ATOM 2625 N N . ASP B 1 124 ? 18.734 -3.51 -4.754 1 98.56 124 ASP B N 1
ATOM 2626 C CA . ASP B 1 124 ? 19.875 -4.215 -5.32 1 98.56 124 ASP B CA 1
ATOM 2627 C C . ASP B 1 124 ? 20 -5.625 -4.742 1 98.56 124 ASP B C 1
ATOM 2629 O O . ASP B 1 124 ? 20.234 -6.586 -5.477 1 98.56 124 ASP B O 1
ATOM 2633 N N . ARG B 1 125 ? 19.812 -5.75 -3.496 1 97.94 125 ARG B N 1
ATOM 2634 C CA . ARG B 1 125 ? 19.906 -7.043 -2.83 1 97.94 125 ARG B CA 1
ATOM 2635 C C . ARG B 1 125 ? 18.781 -7.977 -3.283 1 97.94 125 ARG B C 1
ATOM 2637 O O . ARG B 1 125 ? 19.016 -9.172 -3.492 1 97.94 125 ARG B O 1
ATOM 2644 N N . MET B 1 126 ? 17.594 -7.488 -3.393 1 98.5 126 MET B N 1
ATOM 2645 C CA . MET B 1 126 ? 16.5 -8.312 -3.881 1 98.5 126 MET B CA 1
ATOM 2646 C C . MET B 1 126 ? 16.781 -8.82 -5.293 1 98.5 126 MET B C 1
ATOM 2648 O O . MET B 1 126 ? 16.578 -10 -5.586 1 98.5 126 MET B O 1
ATOM 2652 N N . LEU B 1 127 ? 17.266 -7.906 -6.152 1 98.69 127 LEU B N 1
ATOM 2653 C CA . LEU B 1 127 ? 17.609 -8.289 -7.516 1 98.69 127 LEU B CA 1
ATOM 2654 C C . LEU B 1 127 ? 18.656 -9.398 -7.516 1 98.69 127 LEU B C 1
ATOM 2656 O O . LEU B 1 127 ? 18.547 -10.359 -8.273 1 98.69 127 LEU B O 1
ATOM 2660 N N . ALA B 1 128 ? 19.625 -9.227 -6.68 1 98.31 128 ALA B N 1
ATOM 2661 C CA . ALA B 1 128 ? 20.719 -10.203 -6.617 1 98.31 128 ALA B CA 1
ATOM 2662 C C . ALA B 1 128 ? 20.203 -11.57 -6.176 1 98.31 128 ALA B C 1
ATOM 2664 O O . ALA B 1 128 ? 20.578 -12.602 -6.73 1 98.31 128 ALA B O 1
ATOM 2665 N N . LEU B 1 129 ? 19.391 -11.602 -5.203 1 98.31 129 LEU B N 1
ATOM 2666 C CA . LEU B 1 129 ? 18.859 -12.859 -4.684 1 98.31 129 LEU B CA 1
ATOM 2667 C C . LEU B 1 129 ? 17.969 -13.539 -5.711 1 98.31 129 LEU B C 1
ATOM 2669 O O . LEU B 1 129 ? 18.031 -14.758 -5.887 1 98.31 129 LEU B O 1
ATOM 2673 N N . LEU B 1 130 ? 17.109 -12.766 -6.395 1 98.62 130 LEU B N 1
ATOM 2674 C CA . LEU B 1 130 ? 16.281 -13.32 -7.449 1 98.62 130 LEU B CA 1
ATOM 2675 C C . LEU B 1 130 ? 17.125 -13.891 -8.578 1 98.62 130 LEU B C 1
ATOM 2677 O O . LEU B 1 130 ? 16.812 -14.945 -9.133 1 98.62 130 LEU B O 1
ATOM 2681 N N . ALA B 1 131 ? 18.203 -13.156 -8.922 1 98.62 131 ALA B N 1
ATOM 2682 C CA . ALA B 1 131 ? 19.125 -13.656 -9.938 1 98.62 131 ALA B CA 1
ATOM 2683 C C . ALA B 1 131 ? 19.75 -14.977 -9.508 1 98.62 131 ALA B C 1
ATOM 2685 O O . ALA B 1 131 ? 19.906 -15.891 -10.312 1 98.62 131 ALA B O 1
ATOM 2686 N N . GLU B 1 132 ? 20.172 -15.023 -8.281 1 97.75 132 GLU B N 1
ATOM 2687 C CA . GLU B 1 132 ? 20.719 -16.266 -7.73 1 97.75 132 GLU B CA 1
ATOM 2688 C C . GLU B 1 132 ? 19.734 -17.406 -7.863 1 97.75 132 GLU B C 1
ATOM 2690 O O . GLU B 1 132 ? 20.125 -18.562 -8.055 1 97.75 132 GLU B O 1
ATOM 2695 N N . GLY B 1 133 ? 18.484 -17.094 -7.746 1 97.88 133 GLY B N 1
ATOM 2696 C CA . GLY B 1 133 ? 17.438 -18.094 -7.883 1 97.88 133 GLY B CA 1
ATOM 2697 C C . GLY B 1 133 ? 17.141 -18.469 -9.328 1 97.88 133 GLY B C 1
ATOM 2698 O O . GLY B 1 133 ? 16.297 -19.312 -9.594 1 97.88 133 GLY B O 1
ATOM 2699 N N . GLY B 1 134 ? 17.766 -17.781 -10.266 1 97.69 134 GLY B N 1
ATOM 2700 C CA . GLY B 1 134 ? 17.641 -18.125 -11.672 1 97.69 134 GLY B CA 1
ATOM 2701 C C . GLY B 1 134 ? 16.578 -17.328 -12.391 1 97.69 134 GLY B C 1
ATOM 2702 O O . GLY B 1 134 ? 16.156 -17.688 -13.492 1 97.69 134 GLY B O 1
ATOM 2703 N N . VAL B 1 135 ? 16.125 -16.297 -11.82 1 98.12 135 VAL B N 1
ATOM 2704 C CA . VAL B 1 135 ? 15.109 -15.453 -12.445 1 98.12 135 VAL B CA 1
ATOM 2705 C C . VAL B 1 135 ? 15.734 -14.609 -13.555 1 98.12 135 VAL B C 1
ATOM 2707 O O . VAL B 1 135 ? 16.734 -13.922 -13.328 1 98.12 135 VAL B O 1
ATOM 2710 N N . ALA B 1 136 ? 15.133 -14.656 -14.719 1 97.44 136 ALA B N 1
ATOM 2711 C CA . ALA B 1 136 ? 15.641 -13.898 -15.867 1 97.44 136 ALA B CA 1
ATOM 2712 C C . ALA B 1 136 ? 15.578 -12.398 -15.602 1 97.44 136 ALA B C 1
ATOM 2714 O O . ALA B 1 136 ? 14.711 -11.93 -14.867 1 97.44 136 ALA B O 1
ATOM 2715 N N . GLU B 1 137 ? 16.406 -11.625 -16.25 1 96.75 137 GLU B N 1
ATOM 2716 C CA . GLU B 1 137 ? 16.625 -10.211 -15.984 1 96.75 137 GLU B CA 1
ATOM 2717 C C . GLU B 1 137 ? 15.32 -9.422 -16.078 1 96.75 137 GLU B C 1
ATOM 2719 O O . GLU B 1 137 ? 14.992 -8.648 -15.18 1 96.75 137 GLU B O 1
ATOM 2724 N N . GLN B 1 138 ? 14.602 -9.609 -17.141 1 96 138 GLN B N 1
ATOM 2725 C CA . GLN B 1 138 ? 13.367 -8.852 -17.312 1 96 138 GLN B CA 1
ATOM 2726 C C . GLN B 1 138 ? 12.336 -9.211 -16.25 1 96 138 GLN B C 1
ATOM 2728 O O . GLN B 1 138 ? 11.703 -8.32 -15.664 1 96 138 GLN B O 1
ATOM 2733 N N . THR B 1 139 ? 12.18 -10.484 -16.016 1 97.88 139 THR B N 1
ATOM 2734 C CA . THR B 1 139 ? 11.281 -10.938 -14.961 1 97.88 139 THR B CA 1
ATOM 2735 C C . THR B 1 139 ? 11.734 -10.406 -13.609 1 97.88 139 THR B C 1
ATOM 2737 O O . THR B 1 139 ? 10.914 -9.93 -12.82 1 97.88 139 THR B O 1
ATOM 2740 N N . ASN B 1 140 ? 13.039 -10.461 -13.352 1 98.38 140 ASN B N 1
ATOM 2741 C CA . ASN B 1 140 ? 13.641 -9.961 -12.125 1 98.38 140 ASN B CA 1
ATOM 2742 C C . ASN B 1 140 ? 13.328 -8.477 -11.906 1 98.38 140 ASN B C 1
ATOM 2744 O O . ASN B 1 140 ? 12.922 -8.078 -10.812 1 98.38 140 ASN B O 1
ATOM 2748 N N . SER B 1 141 ? 13.391 -7.703 -12.953 1 97.25 141 SER B N 1
ATOM 2749 C CA . SER B 1 141 ? 13.164 -6.262 -12.891 1 97.25 141 SER B CA 1
ATOM 2750 C C . SER B 1 141 ? 11.719 -5.941 -12.547 1 97.25 141 SER B C 1
ATOM 2752 O O . SER B 1 141 ? 11.445 -5.02 -11.781 1 97.25 141 SER B O 1
ATOM 2754 N N . TRP B 1 142 ? 10.844 -6.715 -13.062 1 97.31 142 TRP B N 1
ATOM 2755 C CA . TRP B 1 142 ? 9.438 -6.492 -12.75 1 97.31 142 TRP B CA 1
ATOM 2756 C C . TRP B 1 142 ? 9.086 -7.086 -11.391 1 97.31 142 TRP B C 1
ATOM 2758 O O . TRP B 1 142 ? 8.266 -6.527 -10.656 1 97.31 142 TRP B O 1
ATOM 2768 N N . ALA B 1 143 ? 9.773 -8.156 -11.055 1 98.5 143 ALA B N 1
ATOM 2769 C CA . ALA B 1 143 ? 9.539 -8.828 -9.781 1 98.5 143 ALA B CA 1
ATOM 2770 C C . ALA B 1 143 ? 9.938 -7.938 -8.602 1 98.5 143 ALA B C 1
ATOM 2772 O O . ALA B 1 143 ? 9.234 -7.879 -7.594 1 98.5 143 ALA B O 1
ATOM 2773 N N . VAL B 1 144 ? 11.047 -7.27 -8.727 1 98.12 144 VAL B N 1
ATOM 2774 C CA . VAL B 1 144 ? 11.523 -6.441 -7.621 1 98.12 144 VAL B CA 1
ATOM 2775 C C . VAL B 1 144 ? 10.539 -5.301 -7.367 1 98.12 144 VAL B C 1
ATOM 2777 O O . VAL B 1 144 ? 10.328 -4.895 -6.223 1 98.12 144 VAL B O 1
ATOM 2780 N N . ASP B 1 145 ? 9.93 -4.785 -8.406 1 96.25 145 ASP B N 1
ATOM 2781 C CA . ASP B 1 145 ? 8.906 -3.752 -8.258 1 96.25 145 ASP B CA 1
ATOM 2782 C C . ASP B 1 145 ? 7.695 -4.281 -7.488 1 96.25 145 ASP B C 1
ATOM 2784 O O . ASP B 1 145 ? 7.18 -3.611 -6.59 1 96.25 145 ASP B O 1
ATOM 2788 N N . LEU B 1 146 ? 7.266 -5.449 -7.863 1 97.75 146 LEU B N 1
ATOM 2789 C CA . LEU B 1 146 ? 6.129 -6.082 -7.203 1 97.75 146 LEU B CA 1
ATOM 2790 C C . LEU B 1 146 ? 6.449 -6.383 -5.742 1 97.75 146 LEU B C 1
ATOM 2792 O O . LEU B 1 146 ? 5.625 -6.141 -4.859 1 97.75 146 LEU B O 1
ATOM 2796 N N . LEU B 1 147 ? 7.637 -6.883 -5.449 1 98.5 147 LEU B N 1
ATOM 2797 C CA . LEU B 1 147 ? 8.047 -7.18 -4.078 1 98.5 147 LEU B CA 1
ATOM 2798 C C . LEU B 1 147 ? 8.141 -5.902 -3.25 1 98.5 147 LEU B C 1
ATOM 2800 O O . LEU B 1 147 ? 7.703 -5.875 -2.096 1 98.5 147 LEU B O 1
ATOM 2804 N N . PHE B 1 148 ? 8.711 -4.883 -3.848 1 97.5 148 PHE B N 1
ATOM 2805 C CA . PHE B 1 148 ? 8.82 -3.617 -3.137 1 97.5 148 PHE B CA 1
ATOM 2806 C C . PHE B 1 148 ? 7.441 -3.049 -2.826 1 97.5 148 PHE B C 1
ATOM 2808 O O . PHE B 1 148 ? 7.207 -2.529 -1.733 1 97.5 148 PHE B O 1
ATOM 2815 N N . LEU B 1 149 ? 6.543 -3.129 -3.77 1 96.81 149 LEU B N 1
ATOM 2816 C CA . LEU B 1 149 ? 5.168 -2.701 -3.545 1 96.81 149 LEU B CA 1
ATOM 2817 C C . LEU B 1 149 ? 4.539 -3.471 -2.387 1 96.81 149 LEU B C 1
ATOM 2819 O O . LEU B 1 149 ? 3.902 -2.877 -1.516 1 96.81 149 LEU B O 1
ATOM 2823 N N . TYR B 1 150 ? 4.719 -4.777 -2.367 1 98.31 150 TYR B N 1
ATOM 2824 C CA . TYR B 1 150 ? 4.195 -5.609 -1.291 1 98.31 150 TYR B CA 1
ATOM 2825 C C . TYR B 1 150 ? 4.789 -5.199 0.052 1 98.31 150 TYR B C 1
ATOM 2827 O O . TYR B 1 150 ? 4.066 -5.066 1.041 1 98.31 150 TYR B O 1
AT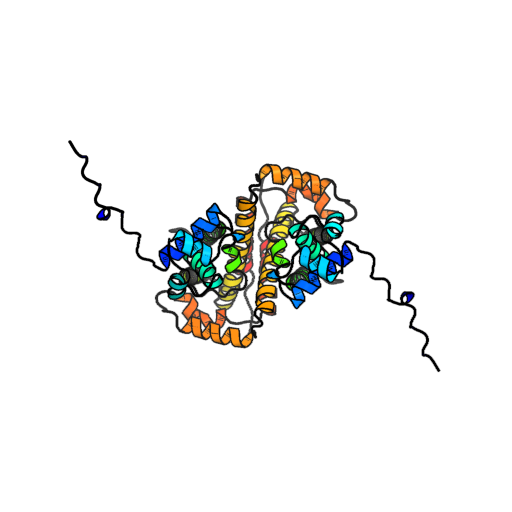OM 2835 N N . ILE B 1 151 ? 6.078 -5.016 0.099 1 98.06 151 ILE B N 1
ATOM 2836 C CA . ILE B 1 151 ? 6.777 -4.629 1.321 1 98.06 151 ILE B CA 1
ATOM 2837 C C . ILE B 1 151 ? 6.176 -3.336 1.87 1 98.06 151 ILE B C 1
ATOM 2839 O O . ILE B 1 151 ? 5.828 -3.258 3.053 1 98.06 151 ILE B O 1
ATOM 2843 N N . THR B 1 152 ? 6.066 -2.381 0.991 1 97.12 152 THR B N 1
ATOM 2844 C CA . THR B 1 152 ? 5.559 -1.073 1.388 1 97.12 152 THR B CA 1
ATOM 2845 C C . THR B 1 152 ? 4.117 -1.18 1.888 1 97.12 152 THR B C 1
ATOM 2847 O O . THR B 1 152 ? 3.781 -0.64 2.943 1 97.12 152 THR B O 1
ATOM 2850 N N . ALA B 1 153 ? 3.309 -1.874 1.181 1 96.56 153 ALA B N 1
ATOM 2851 C CA . ALA B 1 153 ? 1.902 -2.031 1.541 1 96.56 153 ALA B CA 1
ATOM 2852 C C . ALA B 1 153 ? 1.755 -2.787 2.859 1 96.56 153 ALA B C 1
ATOM 2854 O O . ALA B 1 153 ? 0.997 -2.373 3.738 1 96.56 153 ALA B O 1
ATOM 2855 N N . ALA B 1 154 ? 2.471 -3.891 3.02 1 96.38 154 ALA B N 1
ATOM 2856 C CA . ALA B 1 154 ? 2.434 -4.688 4.242 1 96.38 154 ALA B CA 1
ATOM 2857 C C . ALA B 1 154 ? 2.928 -3.877 5.438 1 96.38 154 ALA B C 1
ATOM 2859 O O . ALA B 1 154 ? 2.354 -3.955 6.527 1 96.38 154 ALA B O 1
ATOM 2860 N N . ALA B 1 155 ? 3.965 -3.115 5.199 1 96.56 155 ALA B N 1
ATOM 2861 C CA . ALA B 1 155 ? 4.496 -2.268 6.262 1 96.56 155 ALA B CA 1
ATOM 2862 C C . ALA B 1 155 ? 3.484 -1.195 6.66 1 96.56 155 ALA B C 1
ATOM 2864 O O . ALA B 1 155 ? 3.301 -0.918 7.852 1 96.56 155 ALA B O 1
ATOM 2865 N N . ALA B 1 156 ? 2.891 -0.583 5.656 1 94.19 156 ALA B N 1
ATOM 2866 C CA . ALA B 1 156 ? 1.883 0.438 5.926 1 94.19 156 ALA B CA 1
ATOM 2867 C C . ALA B 1 156 ? 0.714 -0.142 6.719 1 94.19 156 ALA B C 1
ATOM 2869 O O . ALA B 1 156 ? 0.218 0.488 7.656 1 94.19 156 ALA B O 1
ATOM 2870 N N . GLU B 1 157 ? 0.259 -1.278 6.348 1 91.69 157 GLU B N 1
ATOM 2871 C CA . GLU B 1 157 ? -0.823 -1.947 7.066 1 91.69 157 GLU B CA 1
ATOM 2872 C C . GLU B 1 157 ? -0.426 -2.252 8.508 1 91.69 157 GLU B C 1
ATOM 2874 O O . GLU B 1 157 ? -1.194 -1.996 9.438 1 91.69 157 GLU B O 1
ATOM 2879 N N . GLN B 1 158 ? 0.716 -2.803 8.641 1 91.94 158 GLN B N 1
ATOM 2880 C CA . GLN B 1 158 ? 1.206 -3.133 9.969 1 91.94 158 GLN B CA 1
ATOM 2881 C C . GLN B 1 158 ? 1.334 -1.881 10.836 1 91.94 158 GLN B C 1
ATOM 2883 O O . GLN B 1 158 ? 0.995 -1.901 12.023 1 91.94 158 GLN B O 1
ATOM 2888 N N . SER B 1 159 ? 1.836 -0.852 10.273 1 92.5 159 SER B N 1
ATOM 2889 C CA . SER B 1 159 ? 1.968 0.413 10.992 1 92.5 159 SER B CA 1
ATOM 2890 C C . SER B 1 159 ? 0.61 0.934 11.453 1 92.5 159 SER B C 1
ATOM 2892 O O . SER B 1 159 ? 0.473 1.418 12.578 1 92.5 159 SER B O 1
ATOM 2894 N N . ALA B 1 160 ? -0.356 0.871 10.555 1 86.38 160 ALA B N 1
ATOM 2895 C CA . ALA B 1 160 ? -1.711 1.299 10.898 1 86.38 160 ALA B CA 1
ATOM 2896 C C . ALA B 1 160 ? -2.262 0.501 12.07 1 86.38 160 ALA B C 1
ATOM 2898 O O . ALA B 1 160 ? -2.891 1.063 12.977 1 86.38 160 ALA B O 1
ATOM 2899 N N . TYR B 1 161 ? -2.043 -0.743 12.055 1 84.19 161 TYR B N 1
ATOM 2900 C CA . TYR B 1 161 ? -2.48 -1.606 13.148 1 84.19 161 TYR B CA 1
ATOM 2901 C C . TYR B 1 161 ? -1.791 -1.228 14.453 1 84.19 161 TYR B C 1
ATOM 2903 O O . TYR B 1 161 ? -2.436 -1.15 15.5 1 84.19 161 TYR B O 1
ATOM 2911 N N . ASN B 1 162 ? -0.505 -0.982 14.375 1 83.88 162 ASN B N 1
ATOM 2912 C CA . ASN B 1 162 ? 0.268 -0.603 15.555 1 83.88 162 ASN B CA 1
ATOM 2913 C C . ASN B 1 162 ? -0.251 0.693 16.172 1 83.88 162 ASN B C 1
ATOM 2915 O O . ASN B 1 162 ? -0.294 0.83 17.391 1 83.88 162 ASN B O 1
ATOM 2919 N N . THR B 1 163 ? -0.586 1.558 15.375 1 81.94 163 THR B N 1
ATOM 2920 C CA . THR B 1 163 ? -1.01 2.885 15.812 1 81.94 163 THR B CA 1
ATOM 2921 C C . THR B 1 163 ? -2.402 2.83 16.422 1 81.94 163 THR B C 1
ATOM 2923 O O . THR B 1 163 ? -2.689 3.553 17.391 1 81.94 163 THR B O 1
ATOM 2926 N N . LYS B 1 164 ? -3.277 2.033 15.859 1 76.75 164 LYS B N 1
ATOM 2927 C CA . LYS B 1 164 ? -4.645 1.94 16.359 1 76.75 164 LYS B CA 1
ATOM 2928 C C . LYS B 1 164 ? -4.691 1.185 17.688 1 76.75 164 LYS B C 1
ATOM 2930 O O . LYS B 1 164 ? -5.68 1.269 18.422 1 76.75 164 LYS B O 1
ATOM 2935 N N . GLY B 1 165 ? -3.631 0.631 18.094 1 68.25 165 GLY B N 1
ATOM 2936 C CA . GLY B 1 165 ? -3.537 -0.019 19.406 1 68.25 165 GLY B CA 1
ATOM 2937 C C . GLY B 1 165 ? -4.473 -1.204 19.547 1 68.25 165 GLY B C 1
ATOM 2938 O O . GLY B 1 165 ? -4.863 -1.563 20.656 1 68.25 165 GLY B O 1
ATOM 2939 N N . MET B 1 166 ? -5.039 -1.661 18.516 1 60.5 166 MET B N 1
ATOM 2940 C CA . MET B 1 166 ? -6.016 -2.738 18.641 1 60.5 166 MET B CA 1
ATOM 2941 C C . MET B 1 166 ? -5.328 -4.059 18.969 1 60.5 166 MET B C 1
ATOM 2943 O O . MET B 1 166 ? -4.234 -4.336 18.469 1 60.5 166 MET B O 1
ATOM 2947 N N . ARG B 1 167 ? -5.875 -4.516 20.047 1 57.22 167 ARG B N 1
ATOM 2948 C CA . ARG B 1 167 ? -5.453 -5.883 20.328 1 57.22 167 ARG B CA 1
ATOM 2949 C C . ARG B 1 167 ? -5.902 -6.84 19.234 1 57.22 167 ARG B C 1
ATOM 2951 O O . ARG B 1 167 ? -7.082 -6.875 18.875 1 57.22 167 ARG B O 1
ATOM 2958 N N . ALA B 1 168 ? -5.023 -7.621 18.688 1 62.03 168 ALA B N 1
ATOM 2959 C CA . ALA B 1 168 ? -5.23 -8.445 17.5 1 62.03 168 ALA B CA 1
ATOM 2960 C C . ALA B 1 168 ? -6.414 -9.391 17.672 1 62.03 168 ALA B C 1
ATOM 2962 O O . ALA B 1 168 ? -7.254 -9.523 16.781 1 62.03 168 ALA B O 1
ATOM 2963 N N . GLU B 1 169 ? -6.457 -10.008 18.812 1 62.41 169 GLU B N 1
ATOM 2964 C CA . GLU B 1 169 ? -7.484 -11.023 19.062 1 62.41 169 GLU B CA 1
ATOM 2965 C C . GLU B 1 169 ? -8.867 -10.383 19.172 1 62.41 169 GLU B C 1
ATOM 2967 O O . GLU B 1 169 ? -9.844 -10.914 18.625 1 62.41 169 GLU B O 1
ATOM 2972 N N . GLN B 1 170 ? -9.039 -9.383 19.984 1 64 170 GLN B N 1
ATOM 2973 C CA . GLN B 1 170 ? -10.32 -8.688 20.094 1 64 170 GLN B CA 1
ATOM 2974 C C . GLN B 1 170 ? -10.789 -8.164 18.75 1 64 170 GLN B C 1
ATOM 2976 O O . GLN B 1 170 ? -11.977 -8.234 18.422 1 64 170 GLN B O 1
ATOM 2981 N N . HIS B 1 171 ? -9.914 -7.945 18.016 1 77.75 171 HIS B N 1
ATOM 2982 C CA . HIS B 1 171 ? -10.219 -7.422 16.688 1 77.75 171 HIS B CA 1
ATOM 2983 C C . HIS B 1 171 ? -10.742 -8.516 15.773 1 77.75 171 HIS B C 1
ATOM 2985 O O . HIS B 1 171 ? -11.742 -8.328 15.078 1 77.75 171 HIS B O 1
ATOM 2991 N N . ILE B 1 172 ? -10.266 -9.68 16.062 1 83.81 172 ILE B N 1
ATOM 2992 C CA . ILE B 1 172 ? -10.641 -10.781 15.195 1 83.81 172 ILE B CA 1
ATOM 2993 C C . ILE B 1 172 ? -12.062 -11.234 15.508 1 83.81 172 ILE B C 1
ATOM 2995 O O . ILE B 1 172 ? -12.875 -11.445 14.602 1 83.81 172 ILE B O 1
ATOM 2999 N N . ALA B 1 173 ? -12.367 -11.391 16.781 1 86.56 173 ALA B N 1
ATOM 3000 C CA . ALA B 1 173 ? -13.703 -11.805 17.203 1 86.56 173 ALA B CA 1
ATOM 3001 C C . ALA B 1 173 ? -14.758 -10.812 16.734 1 86.56 173 ALA B C 1
ATOM 3003 O O . ALA B 1 173 ? -15.836 -11.211 16.266 1 86.56 173 ALA B O 1
ATOM 3004 N N . GLU B 1 174 ? -14.469 -9.641 16.812 1 88.56 174 GLU B N 1
ATOM 3005 C CA . GLU B 1 174 ? -15.398 -8.594 16.406 1 88.56 174 GLU B CA 1
ATOM 3006 C C . GLU B 1 174 ? -15.633 -8.633 14.898 1 88.56 174 GLU B C 1
ATOM 3008 O O . GLU B 1 174 ? -16.766 -8.5 14.438 1 88.56 174 GLU B O 1
ATOM 3013 N N . VAL B 1 175 ? -14.633 -8.836 14.219 1 91 175 VAL B N 1
ATOM 3014 C CA . VAL B 1 175 ? -14.734 -8.883 12.766 1 91 175 VAL B CA 1
ATOM 3015 C C . VAL B 1 175 ? -15.531 -10.117 12.344 1 91 175 VAL B C 1
ATOM 3017 O O . VAL B 1 175 ? -16.406 -10.023 11.469 1 91 175 VAL B O 1
ATOM 3020 N N . THR B 1 176 ? -15.281 -11.219 13.008 1 93.25 176 THR B N 1
ATOM 3021 C CA . THR B 1 176 ? -16 -12.445 12.695 1 93.25 176 THR B CA 1
ATOM 3022 C C . THR B 1 176 ? -17.5 -12.266 12.953 1 93.25 176 THR B C 1
ATOM 3024 O O . THR B 1 176 ? -18.328 -12.672 12.133 1 93.25 176 THR B O 1
ATOM 3027 N N . ALA B 1 177 ? -17.781 -11.672 14.07 1 94.5 177 ALA B N 1
ATOM 3028 C CA . ALA B 1 177 ? -19.188 -11.438 14.43 1 94.5 177 ALA B CA 1
ATOM 3029 C C . ALA B 1 177 ? -19.844 -10.484 13.438 1 94.5 177 ALA B C 1
ATOM 3031 O O . ALA B 1 177 ? -21.016 -10.68 13.07 1 94.5 177 ALA B O 1
ATOM 3032 N N . ARG B 1 178 ? -19.125 -9.555 13.016 1 94.38 178 ARG B N 1
ATOM 3033 C CA . ARG B 1 178 ? -19.656 -8.594 12.047 1 94.38 178 ARG B CA 1
ATOM 3034 C C . ARG B 1 178 ? -19.953 -9.281 10.719 1 94.38 178 ARG B C 1
ATOM 3036 O O . ARG B 1 178 ? -21 -9.047 10.117 1 94.38 178 ARG B O 1
ATOM 3043 N N . TYR B 1 179 ? -19.062 -10.094 10.281 1 95.94 179 TYR B N 1
ATOM 3044 C CA . TYR B 1 179 ? -19.266 -10.828 9.031 1 95.94 179 TYR B CA 1
ATOM 3045 C C . TYR B 1 179 ? -20.438 -11.781 9.148 1 95.94 179 TYR B C 1
ATOM 3047 O O . TYR B 1 179 ? -21.203 -11.953 8.188 1 95.94 179 TYR B O 1
ATOM 3055 N N . ALA B 1 180 ? -20.625 -12.336 10.336 1 96 180 ALA B N 1
ATOM 3056 C CA . ALA B 1 180 ? -21.734 -13.266 10.57 1 96 180 ALA B CA 1
ATOM 3057 C C . ALA B 1 180 ? -23.078 -12.547 10.477 1 96 180 ALA B C 1
ATOM 3059 O O . ALA B 1 180 ? -24.078 -13.156 10.109 1 96 180 ALA B O 1
ATOM 3060 N N . ALA B 1 181 ? -23.109 -11.336 10.789 1 97.19 181 ALA B N 1
ATOM 3061 C CA . ALA B 1 181 ? -24.344 -10.562 10.875 1 97.19 181 ALA B CA 1
ATOM 3062 C C . ALA B 1 181 ? -24.719 -9.969 9.516 1 97.19 181 ALA B C 1
ATOM 3064 O O . ALA B 1 181 ? -25.797 -9.398 9.359 1 97.19 181 ALA B O 1
ATOM 3065 N N . LEU B 1 182 ? -23.906 -10.133 8.508 1 97.62 182 LEU B N 1
ATOM 3066 C CA . LEU B 1 182 ? -24.156 -9.586 7.184 1 97.62 182 LEU B CA 1
ATOM 3067 C C . LEU B 1 182 ? -25.281 -10.352 6.484 1 97.62 182 LEU B C 1
ATOM 3069 O O . LEU B 1 182 ? -25.484 -11.531 6.758 1 97.62 182 LEU B O 1
ATOM 3073 N N . PRO B 1 183 ? -26.031 -9.695 5.66 1 97.88 183 PRO B N 1
ATOM 3074 C CA . PRO B 1 183 ? -27.016 -10.414 4.852 1 97.88 183 PRO B CA 1
ATOM 3075 C C . PRO B 1 183 ? -26.375 -11.43 3.908 1 97.88 183 PRO B C 1
ATOM 3077 O O . PRO B 1 183 ? -25.688 -11.047 2.949 1 97.88 183 PRO B O 1
ATOM 3080 N N . ALA B 1 184 ? -26.656 -12.664 4.047 1 97.44 184 ALA B N 1
ATOM 3081 C CA . ALA B 1 184 ? -26.016 -13.758 3.309 1 97.44 184 ALA B CA 1
ATOM 3082 C C . ALA B 1 184 ? -26.422 -13.727 1.836 1 97.44 184 ALA B C 1
ATOM 3084 O O . ALA B 1 184 ? -25.719 -14.273 0.985 1 97.44 184 ALA B O 1
ATOM 3085 N N . ASP B 1 185 ? -27.5 -13.172 1.512 1 97.5 185 ASP B N 1
ATOM 3086 C CA . ASP B 1 185 ? -27.953 -13.086 0.123 1 97.5 185 ASP B CA 1
ATOM 3087 C C . ASP B 1 185 ? -27.094 -12.094 -0.665 1 97.5 185 ASP B C 1
ATOM 3089 O O . ASP B 1 185 ? -26.891 -12.266 -1.867 1 97.5 185 ASP B O 1
ATOM 3093 N N . ARG B 1 186 ? -26.578 -11.117 0.036 1 97.12 186 ARG B N 1
ATOM 3094 C CA . ARG B 1 186 ? -25.766 -10.094 -0.606 1 97.12 186 ARG B CA 1
ATOM 3095 C C . ARG B 1 186 ? -24.281 -10.461 -0.575 1 97.12 186 ARG B C 1
ATOM 3097 O O . ARG B 1 186 ? -23.547 -10.18 -1.523 1 97.12 186 ARG B O 1
ATOM 3104 N N . TYR B 1 187 ? -23.922 -11.062 0.492 1 98.38 187 TYR B N 1
ATOM 3105 C CA . TYR B 1 187 ? -22.5 -11.398 0.672 1 98.38 187 TYR B CA 1
ATOM 3106 C C . TYR B 1 187 ? -22.344 -12.867 1.022 1 98.38 187 TYR B C 1
ATOM 3108 O O . TYR B 1 187 ? -21.797 -13.203 2.08 1 98.38 187 TYR B O 1
ATOM 3116 N N . PRO B 1 188 ? -22.75 -13.711 0.167 1 98.44 188 PRO B N 1
ATOM 3117 C CA . PRO B 1 188 ? -22.781 -15.141 0.498 1 98.44 188 PRO B CA 1
ATOM 3118 C C . PRO B 1 188 ? -21.406 -15.703 0.837 1 98.44 188 PRO B C 1
ATOM 3120 O O . PRO B 1 188 ? -21.281 -16.5 1.769 1 98.44 188 PRO B O 1
ATOM 3123 N N . MET B 1 189 ? -20.375 -15.328 0.113 1 98.56 189 MET B N 1
ATOM 3124 C CA . MET B 1 189 ? -19.062 -15.898 0.344 1 98.56 189 MET B CA 1
ATOM 3125 C C . MET B 1 189 ? -18.469 -15.398 1.658 1 98.56 189 MET B C 1
ATOM 3127 O O . MET B 1 189 ? -17.906 -16.172 2.434 1 98.56 189 MET B O 1
ATOM 3131 N N . VAL B 1 190 ? -18.609 -14.055 1.93 1 98.44 190 VAL B N 1
ATOM 3132 C CA . VAL B 1 190 ? -18.062 -13.469 3.154 1 98.44 190 VAL B CA 1
ATOM 3133 C C . VAL B 1 190 ? -18.688 -14.141 4.371 1 98.44 190 VAL B C 1
ATOM 3135 O O . VAL B 1 190 ? -18 -14.523 5.312 1 98.44 190 VAL B O 1
ATOM 3138 N N . VAL B 1 191 ? -19.984 -14.312 4.32 1 98.25 191 VAL B N 1
ATOM 3139 C CA . VAL B 1 191 ? -20.703 -14.898 5.445 1 98.25 191 VAL B CA 1
ATOM 3140 C C . VAL B 1 191 ? -20.297 -16.359 5.609 1 98.25 191 VAL B C 1
ATOM 3142 O O . VAL B 1 191 ? -19.969 -16.812 6.711 1 98.25 191 VAL B O 1
ATOM 3145 N N . SER B 1 192 ? -20.266 -17.109 4.562 1 97.94 192 SER B N 1
ATOM 3146 C CA . SER B 1 192 ? -20.016 -18.547 4.637 1 97.94 192 SER B CA 1
ATOM 3147 C C . SER B 1 192 ? -18.578 -18.828 5.051 1 97.94 192 SER B C 1
ATOM 3149 O O . SER B 1 192 ? -18.297 -19.812 5.738 1 97.94 192 SER B O 1
ATOM 3151 N N . MET B 1 193 ? -17.672 -17.938 4.664 1 97.44 193 MET B N 1
ATOM 3152 C CA . MET B 1 193 ? -16.25 -18.203 4.879 1 97.44 193 MET B CA 1
ATOM 3153 C C . MET B 1 193 ? -15.703 -17.359 6.027 1 97.44 193 MET B C 1
ATOM 3155 O O . MET B 1 193 ? -14.484 -17.219 6.172 1 97.44 193 MET B O 1
ATOM 3159 N N . ARG B 1 194 ? -16.516 -16.812 6.863 1 96.44 194 ARG B N 1
ATOM 3160 C CA . ARG B 1 194 ? -16.141 -15.828 7.863 1 96.44 194 ARG B CA 1
ATOM 3161 C C . ARG B 1 194 ? -15.062 -16.375 8.789 1 96.44 194 ARG B C 1
ATOM 3163 O O . ARG B 1 194 ? -14.148 -15.641 9.195 1 96.44 194 ARG B O 1
ATOM 3170 N N . GLU B 1 195 ? -15.062 -17.656 9.148 1 94.12 195 GLU B N 1
ATOM 3171 C CA . GLU B 1 195 ? -14.07 -18.234 10.062 1 94.12 195 GLU B CA 1
ATOM 3172 C C . GLU B 1 195 ? -12.703 -18.328 9.398 1 94.12 195 GLU B C 1
ATOM 3174 O O . GLU B 1 195 ? -11.68 -18.031 10.016 1 94.12 195 GLU B O 1
ATOM 3179 N N . SER B 1 196 ? -12.734 -18.719 8.141 1 95 196 SER B N 1
ATOM 3180 C CA . SER B 1 196 ? -11.477 -18.797 7.395 1 95 196 SER B CA 1
ATOM 3181 C C . SER B 1 196 ? -10.898 -17.406 7.129 1 95 196 SER B C 1
ATOM 3183 O O . SER B 1 196 ? -9.68 -17.234 7.145 1 95 196 SER B O 1
ATOM 3185 N N . LEU B 1 197 ? -11.805 -16.422 6.883 1 95 197 LEU B N 1
ATOM 3186 C CA . LEU B 1 197 ? -11.383 -15.062 6.582 1 95 197 LEU B CA 1
ATOM 3187 C C . LEU B 1 197 ? -10.672 -14.438 7.781 1 95 197 LEU B C 1
ATOM 3189 O O . LEU B 1 197 ? -9.797 -13.578 7.613 1 95 197 LEU B O 1
ATOM 3193 N N . THR B 1 198 ? -11 -14.898 8.969 1 92.06 198 THR B N 1
ATOM 3194 C CA . THR B 1 198 ? -10.414 -14.312 10.172 1 92.06 198 THR B CA 1
ATOM 3195 C C . THR B 1 198 ? -9.422 -15.273 10.812 1 92.06 198 THR B C 1
ATOM 3197 O O . THR B 1 198 ? -9.023 -15.086 11.961 1 92.06 198 THR B O 1
ATOM 3200 N N . SER B 1 199 ? -9.078 -16.328 10.078 1 89.12 199 SER B N 1
ATOM 3201 C CA . SER B 1 199 ? -8.172 -17.344 10.609 1 89.12 199 SER B CA 1
ATOM 3202 C C . SER B 1 199 ? -6.715 -16.969 10.328 1 89.12 199 SER B C 1
ATOM 3204 O O . SER B 1 199 ? -6.434 -16.141 9.469 1 89.12 199 SER B O 1
ATOM 3206 N N . GLY B 1 200 ? -5.816 -17.625 11.094 1 85.75 200 GLY B N 1
ATOM 3207 C CA . GLY B 1 200 ? -4.391 -17.422 10.906 1 85.75 200 GLY B CA 1
ATOM 3208 C C . GLY B 1 200 ? -3.889 -16.125 11.5 1 85.75 200 GLY B C 1
ATOM 3209 O O . GLY B 1 200 ? -4.574 -15.094 11.438 1 85.75 200 GLY B O 1
ATOM 3210 N N . ASP B 1 201 ? -2.701 -16.312 12.039 1 83.12 201 ASP B N 1
ATOM 3211 C CA . ASP B 1 201 ? -2.139 -15.078 12.562 1 83.12 201 ASP B CA 1
ATOM 3212 C C . ASP B 1 201 ? -1.396 -14.305 11.477 1 83.12 201 ASP B C 1
ATOM 3214 O O . ASP B 1 201 ? -1.229 -14.805 10.359 1 83.12 201 ASP B O 1
ATOM 3218 N N . GLY B 1 202 ? -1.058 -13.133 11.836 1 83.31 202 GLY B N 1
ATOM 3219 C CA . GLY B 1 202 ? -0.434 -12.219 10.898 1 83.31 202 GLY B CA 1
ATOM 3220 C C . GLY B 1 202 ? 0.847 -12.766 10.297 1 83.31 202 GLY B C 1
ATOM 3221 O O . GLY B 1 202 ? 1.101 -12.586 9.102 1 83.31 202 GLY B O 1
ATOM 3222 N N . ASP B 1 203 ? 1.604 -13.469 11.062 1 87.38 203 ASP B N 1
ATOM 3223 C CA . ASP B 1 203 ? 2.885 -14 10.609 1 87.38 203 ASP B CA 1
ATOM 3224 C C . ASP B 1 203 ? 2.684 -15.117 9.594 1 87.38 203 ASP B C 1
ATOM 3226 O O . ASP B 1 203 ? 3.379 -15.172 8.578 1 87.38 203 ASP B O 1
ATOM 3230 N N . ALA B 1 204 ? 1.75 -16.016 9.859 1 92.06 204 ALA B N 1
ATOM 3231 C CA . ALA B 1 204 ? 1.48 -17.125 8.945 1 92.06 204 ALA B CA 1
ATOM 3232 C C . ALA B 1 204 ? 0.97 -16.609 7.598 1 92.06 204 ALA B C 1
ATOM 3234 O O . ALA B 1 204 ? 1.354 -17.125 6.547 1 92.06 204 ALA B O 1
ATOM 3235 N N . ARG B 1 205 ? 0.145 -15.641 7.609 1 93.25 205 ARG B N 1
ATOM 3236 C CA . ARG B 1 205 ? -0.399 -15.07 6.383 1 93.25 205 ARG B CA 1
ATOM 3237 C C . ARG B 1 205 ? 0.689 -14.375 5.57 1 93.25 205 ARG B C 1
ATOM 3239 O O . ARG B 1 205 ? 0.732 -14.5 4.348 1 93.25 205 ARG B O 1
ATOM 3246 N N . ALA B 1 206 ? 1.536 -13.711 6.301 1 93.88 206 ALA B N 1
ATOM 3247 C CA . ALA B 1 206 ? 2.635 -13.023 5.629 1 93.88 206 ALA B CA 1
ATOM 3248 C C . ALA B 1 206 ? 3.59 -14.016 4.977 1 93.88 206 ALA B C 1
ATOM 3250 O O . ALA B 1 206 ? 4.039 -13.812 3.848 1 93.88 206 ALA B O 1
ATOM 3251 N N . GLN B 1 207 ? 3.916 -15.055 5.688 1 94.5 207 GLN B N 1
ATOM 3252 C CA . GLN B 1 207 ? 4.789 -16.094 5.145 1 94.5 207 GLN B CA 1
ATOM 3253 C C . GLN B 1 207 ? 4.176 -16.734 3.902 1 94.5 207 GLN B C 1
ATOM 3255 O O . GLN B 1 207 ? 4.871 -16.953 2.91 1 94.5 207 GLN B O 1
ATOM 3260 N N . TRP B 1 208 ? 2.967 -17 4.031 1 96.69 208 TRP B N 1
ATOM 3261 C CA . TRP B 1 208 ? 2.277 -17.594 2.889 1 96.69 208 TRP B CA 1
ATOM 3262 C C . TRP B 1 208 ? 2.271 -16.641 1.702 1 96.69 208 TRP B C 1
ATOM 3264 O O . TRP B 1 208 ? 2.529 -17.047 0.567 1 96.69 208 TRP B O 1
ATOM 3274 N N . ALA B 1 209 ? 1.944 -15.391 1.908 1 97.81 209 ALA B N 1
ATOM 3275 C CA . ALA B 1 209 ? 1.912 -14.383 0.849 1 97.81 209 ALA B CA 1
ATOM 3276 C C . ALA B 1 209 ? 3.25 -14.312 0.12 1 97.81 209 ALA B C 1
ATOM 3278 O O . ALA B 1 209 ? 3.291 -14.211 -1.108 1 97.81 209 ALA B O 1
ATOM 3279 N N . LEU B 1 210 ? 4.312 -14.383 0.872 1 97.44 210 LEU B N 1
ATOM 3280 C CA . LEU B 1 210 ? 5.637 -14.32 0.257 1 97.44 210 LEU B CA 1
ATOM 3281 C C . LEU B 1 210 ? 5.906 -15.578 -0.571 1 97.44 210 LEU B C 1
ATOM 3283 O O . LEU B 1 210 ? 6.539 -15.5 -1.626 1 97.44 210 LEU B O 1
ATOM 3287 N N . ARG B 1 211 ? 5.461 -16.703 -0.069 1 97.5 211 ARG B N 1
ATOM 3288 C CA . ARG B 1 211 ? 5.582 -17.922 -0.872 1 97.5 211 ARG B CA 1
ATOM 3289 C C . ARG B 1 211 ? 4.812 -17.781 -2.184 1 97.5 211 ARG B C 1
ATOM 3291 O O . ARG B 1 211 ? 5.305 -18.188 -3.238 1 97.5 211 ARG B O 1
ATOM 3298 N N . VAL B 1 212 ? 3.635 -17.219 -2.096 1 98.5 212 VAL B N 1
ATOM 3299 C CA . VAL B 1 212 ? 2.816 -16.984 -3.279 1 98.5 212 VAL B CA 1
ATOM 3300 C C . VAL B 1 212 ? 3.58 -16.094 -4.27 1 98.5 212 VAL B C 1
ATOM 3302 O O . VAL B 1 212 ? 3.654 -16.422 -5.457 1 98.5 212 VAL B O 1
ATOM 3305 N N . LEU B 1 213 ? 4.141 -15.023 -3.803 1 98.69 213 LEU B N 1
ATOM 3306 C CA . LEU B 1 213 ? 4.84 -14.078 -4.668 1 98.69 213 LEU B CA 1
ATOM 3307 C C . LEU B 1 213 ? 6.059 -14.734 -5.316 1 98.69 213 LEU B C 1
ATOM 3309 O O . LEU B 1 213 ? 6.246 -14.633 -6.531 1 98.69 213 LEU B O 1
ATOM 3313 N N . ILE B 1 214 ? 6.84 -15.445 -4.516 1 98.31 214 ILE B N 1
ATOM 3314 C CA . ILE B 1 214 ? 8.07 -16.047 -5.02 1 98.31 214 ILE B CA 1
ATOM 3315 C C . ILE B 1 214 ? 7.738 -17.156 -6.008 1 98.31 214 ILE B C 1
ATOM 3317 O O . ILE B 1 214 ? 8.297 -17.219 -7.105 1 98.31 214 ILE B O 1
ATOM 3321 N N . ASP B 1 215 ? 6.805 -18.031 -5.664 1 97.62 215 ASP B N 1
ATOM 3322 C CA . ASP B 1 215 ? 6.406 -19.109 -6.566 1 97.62 215 ASP B CA 1
ATOM 3323 C C . ASP B 1 215 ? 5.773 -18.547 -7.84 1 97.62 215 ASP B C 1
ATOM 3325 O O . ASP B 1 215 ? 6 -19.078 -8.93 1 97.62 215 ASP B O 1
ATOM 3329 N N . GLY B 1 216 ? 4.949 -17.531 -7.691 1 98.44 216 GLY B N 1
ATOM 3330 C CA . GLY B 1 216 ? 4.355 -16.875 -8.844 1 98.44 216 GLY B CA 1
ATOM 3331 C C . GLY B 1 216 ? 5.387 -16.266 -9.773 1 98.44 216 GLY B C 1
ATOM 3332 O O . GLY B 1 216 ? 5.273 -16.375 -11 1 98.44 216 GLY B O 1
ATOM 3333 N N . ILE B 1 217 ? 6.371 -15.594 -9.234 1 98.31 217 ILE B N 1
ATOM 3334 C CA . ILE B 1 217 ? 7.441 -14.984 -10.008 1 98.31 217 ILE B CA 1
ATOM 3335 C C . ILE B 1 217 ? 8.203 -16.062 -10.773 1 98.31 217 ILE B C 1
ATOM 3337 O O . ILE B 1 217 ? 8.461 -15.914 -11.977 1 98.31 217 ILE B O 1
ATOM 3341 N N . LEU B 1 218 ? 8.523 -17.125 -10.117 1 97.38 218 LEU B N 1
ATOM 3342 C CA . LEU B 1 218 ? 9.273 -18.203 -10.75 1 97.38 218 LEU B CA 1
ATOM 3343 C C . LEU B 1 218 ? 8.453 -18.875 -11.844 1 97.38 218 LEU B C 1
ATOM 3345 O O . LEU B 1 218 ? 9.008 -19.328 -12.852 1 97.38 218 LEU B O 1
ATOM 3349 N N . GLY B 1 219 ? 7.184 -18.859 -11.711 1 96.25 219 GLY B N 1
ATOM 3350 C CA . GLY B 1 219 ? 6.312 -19.562 -12.633 1 96.25 219 GLY B CA 1
ATOM 3351 C C . GLY B 1 219 ? 5.777 -18.688 -13.75 1 96.25 219 GLY B C 1
ATOM 3352 O O . GLY B 1 219 ? 5.062 -19.156 -14.633 1 96.25 219 GLY B O 1
ATOM 3353 N N . THR B 1 220 ? 6.074 -17.375 -13.742 1 96.75 220 THR B N 1
ATOM 3354 C CA . THR B 1 220 ? 5.496 -16.438 -14.703 1 96.75 220 THR B CA 1
ATOM 3355 C C . THR B 1 220 ? 6.586 -15.594 -15.359 1 96.75 220 THR B C 1
ATOM 3357 O O . THR B 1 220 ? 6.695 -14.398 -15.102 1 96.75 220 THR B O 1
ATOM 3360 N N . PRO B 1 221 ? 7.301 -16.109 -16.25 1 94.5 221 PRO B N 1
ATOM 3361 C CA . PRO B 1 221 ? 8.32 -15.32 -16.938 1 94.5 221 PRO B CA 1
ATOM 3362 C C . PRO B 1 221 ? 7.734 -14.18 -17.766 1 94.5 221 PRO B C 1
ATOM 3364 O O . PRO B 1 22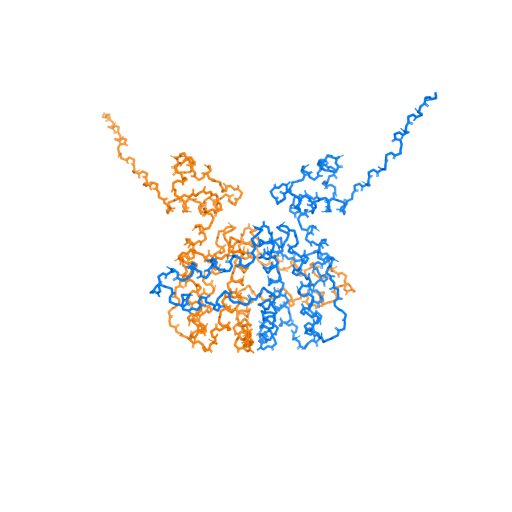1 ? 6.633 -14.305 -18.297 1 94.5 221 PRO B O 1
ATOM 3367 N N . VAL B 1 222 ? 8.43 -13.094 -17.719 1 92.88 222 VAL B N 1
ATOM 3368 C CA . VAL B 1 222 ? 8.023 -11.945 -18.516 1 92.88 222 VAL B CA 1
ATOM 3369 C C . VAL B 1 222 ? 8.422 -12.18 -19.984 1 92.88 222 VAL B C 1
ATOM 3371 O O . VAL B 1 222 ? 9.562 -12.539 -20.266 1 92.88 222 VAL B O 1
ATOM 3374 N N . THR B 1 223 ? 7.469 -12.078 -20.891 1 79.62 223 THR B N 1
ATOM 3375 C CA . THR B 1 223 ? 7.758 -12.164 -22.312 1 79.62 223 THR B CA 1
ATOM 3376 C C . THR B 1 223 ? 7.633 -10.797 -22.984 1 79.62 223 THR B C 1
ATOM 3378 O O . THR B 1 223 ? 7.398 -10.695 -24.188 1 79.62 223 THR B O 1
ATOM 3381 N N . TRP B 1 224 ? 8.016 -9.898 -22.344 1 71.12 224 TRP B N 1
ATOM 3382 C CA . TRP B 1 224 ? 7.871 -8.539 -22.844 1 71.12 224 TRP B CA 1
ATOM 3383 C C . TRP B 1 224 ? 8.922 -8.242 -23.906 1 71.12 224 TRP B C 1
ATOM 3385 O O . TRP B 1 224 ? 10.094 -8.602 -23.75 1 71.12 224 TRP B O 1
ATOM 3395 N N . THR B 1 225 ? 8.453 -8.094 -25.141 1 62.41 225 THR B N 1
ATOM 3396 C CA . THR B 1 225 ? 9.344 -7.684 -26.234 1 62.41 225 THR B CA 1
ATOM 3397 C C . THR B 1 225 ? 9.352 -6.168 -26.375 1 62.41 225 THR B C 1
ATOM 3399 O O . THR B 1 225 ? 8.297 -5.531 -26.359 1 62.41 225 THR B O 1
ATOM 3402 N N . ARG B 1 226 ? 10.547 -5.465 -26.297 1 54.38 226 ARG B N 1
ATOM 3403 C CA . ARG B 1 226 ? 10.758 -4.035 -26.5 1 54.38 226 ARG B CA 1
ATOM 3404 C C . ARG B 1 226 ? 10.078 -3.553 -27.766 1 54.38 226 ARG B C 1
ATOM 3406 O O . ARG B 1 226 ? 10.047 -4.27 -28.781 1 54.38 226 ARG B O 1
#

Secondary structure (DSSP, 8-state):
-------GGGS-------HHHHHHHHHHHHHHH-GGG--HHHHHHHTTS-HHHHTTT--SHHHHHHHHHHHHHTT-----SS-HHHHHHHHHHHHHHHHHSSTTHHHHTTT----SHHHHHHHHHHHHHHHHTT--HHHHHHHHHHHHHHHHHHHHHHHHHHHHT--HHHHHHHHHHHHHTS-TTTSHHHHHTHHHHT-S-HHHHHHHHHHHHHHHHHH-------/-------GGGS-------HHHHHHHHHHHHHHH-GGG--HHHHHHHTTS-HHHHTTT--SHHHHHHHHHHHHHTT-----SS-HHHHHHHHHHHHHHHHHSSTTHHHHTTT----SHHHHHHHHHHHHHHHHTT--HHHHHHHHHHHHHHHHHHHHHHHHHHHHT--HHHHHHHHHHHHHTS-TTTSHHHHHTHHHHT-S-HHHHHHHHHHHHHHHHHH-------

pLDDT: mean 90.78, std 12.86, range [41.38, 98.69]

Solvent-accessible surface area (backbone atoms only — not comparable to full-atom values): 24606 Å² total; per-residue (Å²): 136,84,78,72,76,79,62,80,79,69,54,77,76,72,76,76,90,42,62,65,57,53,38,53,49,46,55,51,39,24,70,72,62,30,59,89,56,62,40,60,61,50,47,18,54,76,65,73,49,58,52,70,70,45,47,80,67,37,81,46,61,68,52,43,50,50,50,38,39,27,54,40,47,60,66,46,59,77,63,76,70,81,52,47,66,58,28,47,52,47,34,49,52,34,44,22,54,48,35,19,72,38,58,69,37,18,55,62,54,55,59,47,78,74,75,40,73,34,44,40,44,50,52,22,49,52,41,48,32,40,43,73,69,65,44,52,66,58,33,34,33,54,44,49,53,53,51,49,49,49,36,32,41,54,8,34,22,50,18,44,44,62,70,67,62,63,55,69,64,66,49,38,56,50,50,38,52,51,35,61,70,47,61,50,89,77,27,46,50,47,34,75,40,24,67,45,55,59,45,77,54,74,64,59,51,50,55,49,50,50,49,19,47,52,51,4,49,74,72,45,75,63,81,80,75,134,134,82,80,72,79,78,64,80,81,68,55,78,75,73,75,76,90,42,60,65,56,52,38,53,48,46,53,49,40,24,68,74,62,30,59,90,57,62,40,60,61,48,46,18,54,74,67,73,48,57,54,72,70,47,48,80,68,35,82,47,61,67,52,43,48,50,48,38,38,26,54,39,48,60,67,45,60,77,64,78,70,81,51,48,66,59,30,48,53,46,35,49,51,34,47,22,54,45,34,19,70,38,58,68,37,17,54,62,52,56,59,47,78,74,74,41,71,32,44,40,44,52,53,21,50,50,42,49,32,40,44,72,68,65,43,52,66,58,33,33,33,53,44,48,54,53,51,51,48,50,35,33,40,53,6,34,22,50,17,44,43,62,70,68,63,62,54,69,64,68,50,38,57,52,49,38,53,52,34,61,70,47,62,48,89,76,29,47,50,45,35,74,40,24,68,47,56,59,47,76,53,74,66,59,52,49,54,48,51,50,49,19,48,53,51,5,50,74,71,46,73,64,79,81,75,132

InterPro domains:
  IPR001647 DNA-binding HTH domain, TetR-type [PF00440] (22-68)
  IPR001647 DNA-binding HTH domain, TetR-type [PS50977] (16-76)
  IPR004111 Tetracycline repressor TetR, C-terminal [PF02909] (80-218)
  IPR009057 Homedomain-like superfamily [SSF46689] (11-77)
  IPR036271 Tetracyclin repressor-like, C-terminal domain superfamily [SSF48498] (82-217)
  IPR050109 HTH-type, TetR-like transcriptional regulator [PTHR30055] (5-221)

Sequence (452 aa):
MNEAPVSRRARPAKAPLSREVIIETGLRILDQDGLAALTMRRVAQDLDTGAASLYVYIANRDDLMAAMLDHVLGMIEQPAGGTWRERLVALVHSAIAVMSRHEGVALVALGAIPTGENALALVDRMLALLAEGGVAEQTNSWAVDLLFLYITAAAAEQSAYNTKGMRAEQHIAEVTARYAALPADRYPMVVSMRESLTSGDGDARAQWALRVLIDGILGTPVTWTRMNEAPVSRRARPAKAPLSREVIIETGLRILDQDGLAALTMRRVAQDLDTGAASLYVYIANRDDLMAAMLDHVLGMIEQPAGGTWRERLVALVHSAIAVMSRHEGVALVALGAIPTGENALALVDRMLALLAEGGVAEQTNSWAVDLLFLYITAAAAEQSAYNTKGMRAEQHIAEVTARYAALPADRYPMVVSMRESLTSGDGDARAQWALRVLIDGILGTPVTWTR

Foldseek 3Di:
DPDDPPPPVPPPPQPPDDLVLLLVLQQVCQVPPNDVQRFLQNSCVVSVHHSVVCCVNAPGSLSSLLSNLLVLLVVQDQDDDDALLVRLLSRLVSLLVSQLNGAPSLVSPVPDDDDHPSSVVSLVSQLVSVVSVVQDPVLSVVLSVVSSNVSSVSSNVSNVCVVVVDDLVVVLVVQLVVLCPDDCVVVVVSNVCSDVVSDDDPVVVSVVVSVVSSVVSVVDHDPDDD/DPPDPPPPVPPPPLPPDDLVLLLVLQQVCQVPPNDVQRFLQNSCVVSVHHSVVCCVNAVGSLSSLLSNLLVLLVVQDQDDDDALLVRLLSRLVSLLVSQLNGAPSLVSPPPDDDDHPSSVVSLVSQLVSVVSVVQDPVLSVVLSVVSSNVSSVSSNVSNVCVVVVDDLVVVLVVQLVVLCPDDCVVVVVSNVCSDVVSDDDPVVVSVVVSVVSSVVSVVDHDPDDD